Protein AF-0000000070243182 (afdb_homodimer)

Nearest PDB structures (foldseek):
  8ckp-assembly1_I  TM=7.501E-01  e=1.241E-13  Haloferax mediterranei
  4dgq-assembly1_C  TM=7.850E-01  e=6.309E-13  Burkholderia cenocepacia J2315
  1a8s-assembly1_A  TM=7.514E-01  e=3.964E-13  Pseudomonas fluorescens
  1a88-assembly1_C  TM=7.615E-01  e=1.598E-12  Streptomyces lividans
  8ckp-assembly1_A  TM=7.400E-01  e=7.829E-11  Haloferax mediterranei

pLDDT: mean 87.07, std 18.21, range [24.55, 98.88]

Radius of gyration: 28.9 Å; Cα contacts (8 Å, |Δi|>4): 1248; chains: 2; bounding box: 46×87×77 Å

InterPro domains:
  IPR000073 Alpha/beta hydrolase fold-1 [PF12697] (62-303)
  IPR029058 Alpha/Beta hydrolase fold [G3DSA:3.40.50.1820] (40-307)
  IPR029058 Alpha/Beta hydrolase fold [SSF53474] (35-304)

Foldseek 3Di:
DDPPVVVVVVVVVVVVLVVVLVVVVPPVPPQPDLQNDDWDWDADPNWTKTKDWAADPPAAEEEEAWDLDAPDFLNLLNLACVLLRDRHTYIGIGQAPFGNTHHDPDADFLVVRLVVLLVCCQVPHAAYEYEYAELVLVSNLCSQLPPPRPHHYQAYEYFNYDQADDLVQQVCLVQLVDPSSNLVVLCVCLPLVNVLVCCCQANFLDSVLQDPVNSVSSSSRCSPPPNSSSSNCRNNGRHGDPDDQLQSLLPDPHAYEYEAECNEVVPHVVVVVVSCVSNVHHYDYDYRGGRSCCNHPVVVVNVVVPD/DDPPVVVVVVVVVVVVLVVVLVVVVPPVPPQPDLQNDDWDWDADPNWTKTKDWAADPPAAEEEEAEDLDAPDFLNLLNLACVLLRDRHTYIGIGQAPFRNTHHDPDADFLVVRLVVLLVCCQVPHAAYEYEYAELVLVSNLCSQLPPPRPHHYQAYEYFNYDQADDLVLQVCLVQLVDPSSNLVVLCVCLPLVNVLVCCCQANFLDSVLQDPVNSVSSSSRCSPPPNSSSSNCRNNGRHGDPDDQLQSLLPDPHAYEYEAECNEVVPHVVVVVVSCVSNVHHYDYDYRGGRSCCSHPVVVVSVVVPD

Structure (mmCIF, N/CA/C/O backbone):
data_AF-0000000070243182-model_v1
#
loop_
_entity.id
_entity.type
_entity.pdbx_description
1 polymer 'Alpha/beta hydrolase fold protein'
#
loop_
_atom_site.group_PDB
_atom_site.id
_atom_site.type_symbol
_atom_site.label_atom_id
_atom_site.label_alt_id
_atom_site.label_comp_id
_atom_site.label_asym_id
_atom_site.label_entity_id
_atom_site.label_seq_id
_atom_site.pdbx_PDB_ins_code
_atom_site.Cartn_x
_atom_site.Cartn_y
_atom_site.Cartn_z
_atom_site.occupancy
_atom_site.B_iso_or_equiv
_atom_site.auth_seq_id
_atom_site.auth_comp_id
_atom_site.auth_asym_id
_atom_site.auth_atom_id
_atom_site.pdbx_PDB_model_num
ATOM 1 N N . MET A 1 1 ? 7.039 -32.812 30.812 1 24.55 1 MET A N 1
ATOM 2 C CA . MET A 1 1 ? 7.93 -32.312 29.766 1 24.55 1 MET A CA 1
ATOM 3 C C . MET A 1 1 ? 7.562 -30.906 29.344 1 24.55 1 MET A C 1
ATOM 5 O O . MET A 1 1 ? 6.41 -30.625 29.016 1 24.55 1 MET A O 1
ATOM 9 N N . ALA A 1 2 ? 8.391 -29.844 29.75 1 29 2 ALA A N 1
ATOM 10 C CA . ALA A 1 2 ? 8.234 -28.531 30.375 1 29 2 ALA A CA 1
ATOM 11 C C . ALA A 1 2 ? 7.957 -27.453 29.328 1 29 2 ALA A C 1
ATOM 13 O O . ALA A 1 2 ? 8.484 -27.516 28.203 1 29 2 ALA A O 1
ATOM 14 N N . PRO A 1 3 ? 6.914 -26.609 29.531 1 31.2 3 PRO A N 1
ATOM 15 C CA . PRO A 1 3 ? 6.242 -25.531 28.797 1 31.2 3 PRO A CA 1
ATOM 16 C C . PRO A 1 3 ? 7.203 -24.438 28.328 1 31.2 3 PRO A C 1
ATOM 18 O O . PRO A 1 3 ? 6.777 -23.438 27.75 1 31.2 3 PRO A O 1
ATOM 21 N N . LYS A 1 4 ? 8.438 -24.656 28.797 1 35 4 LYS A N 1
ATOM 22 C CA . LYS A 1 4 ? 9.43 -23.594 28.719 1 35 4 LYS A CA 1
ATOM 23 C C . LYS A 1 4 ? 9.922 -23.422 27.281 1 35 4 LYS A C 1
ATOM 25 O O . LYS A 1 4 ? 10.719 -22.516 27 1 35 4 LYS A O 1
ATOM 30 N N . HIS A 1 5 ? 9.852 -24.406 26.547 1 29.52 5 HIS A N 1
ATOM 31 C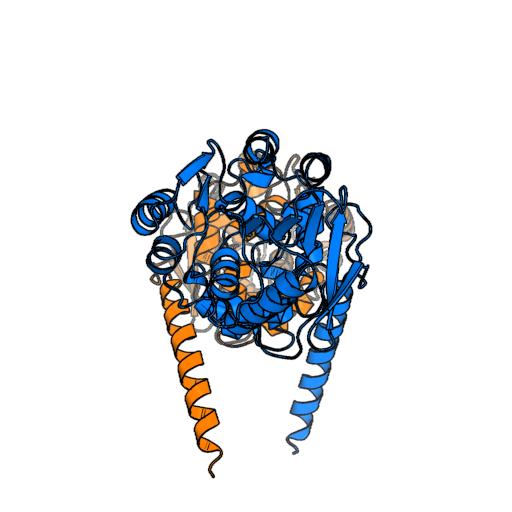 CA . HIS A 1 5 ? 10.508 -24.375 25.234 1 29.52 5 HIS A CA 1
ATOM 32 C C . HIS A 1 5 ? 9.719 -23.516 24.25 1 29.52 5 HIS A C 1
ATOM 34 O O . HIS A 1 5 ? 10.195 -23.234 23.141 1 29.52 5 HIS A O 1
ATOM 40 N N . LEU A 1 6 ? 8.383 -23.375 24.547 1 30.39 6 LEU A N 1
ATOM 41 C CA . LEU A 1 6 ? 7.559 -22.609 23.609 1 30.39 6 LEU A CA 1
ATOM 42 C C . LEU A 1 6 ? 7.863 -21.125 23.703 1 30.39 6 LEU A C 1
ATOM 44 O O . LEU A 1 6 ? 7.785 -20.406 22.703 1 30.39 6 LEU A O 1
ATOM 48 N N . VAL A 1 7 ? 8.414 -20.703 24.922 1 33.84 7 VAL A N 1
ATOM 49 C CA . VAL A 1 7 ? 8.688 -19.297 25.172 1 33.84 7 VAL A CA 1
ATOM 50 C C . VAL A 1 7 ? 9.961 -18.875 24.438 1 33.84 7 VAL A C 1
ATOM 52 O O . VAL A 1 7 ? 10.117 -17.719 24.062 1 33.84 7 VAL A O 1
ATOM 55 N N . ARG A 1 8 ? 10.93 -19.766 24.219 1 33.22 8 ARG A N 1
ATOM 56 C CA . ARG A 1 8 ? 12.234 -19.391 23.672 1 33.22 8 ARG A CA 1
ATOM 57 C C . ARG A 1 8 ? 12.141 -19.125 22.172 1 33.22 8 ARG A C 1
ATOM 59 O O . ARG A 1 8 ? 12.805 -18.234 21.656 1 33.22 8 ARG A O 1
ATOM 66 N N . ASN A 1 9 ? 11.305 -19.859 21.484 1 30.8 9 ASN A N 1
ATOM 67 C CA . ASN A 1 9 ? 11.219 -19.734 20.031 1 30.8 9 ASN A CA 1
ATOM 68 C C . ASN A 1 9 ? 10.414 -18.484 19.625 1 30.8 9 ASN A C 1
ATOM 70 O O . ASN A 1 9 ? 10.555 -18 18.516 1 30.8 9 ASN A O 1
ATOM 74 N N . ALA A 1 10 ? 9.555 -18.078 20.562 1 34.28 10 ALA A N 1
ATOM 75 C CA . ALA A 1 10 ? 8.812 -16.828 20.375 1 34.28 10 ALA A CA 1
ATOM 76 C C . ALA A 1 10 ? 9.734 -15.617 20.5 1 34.28 10 ALA A C 1
ATOM 78 O O . ALA A 1 10 ? 9.57 -14.625 19.781 1 34.28 10 ALA A O 1
ATOM 79 N N . ALA A 1 11 ? 10.773 -15.711 21.266 1 34.97 11 ALA A N 1
ATOM 80 C CA . ALA A 1 11 ? 11.711 -14.617 21.516 1 34.97 11 ALA A CA 1
ATOM 81 C C . ALA A 1 11 ? 12.633 -14.391 20.328 1 34.97 11 ALA A C 1
ATOM 83 O O . ALA A 1 11 ? 12.992 -13.258 20.016 1 34.97 11 ALA A O 1
ATOM 84 N N . VAL A 1 12 ? 13.031 -15.406 19.625 1 34.62 12 VAL A N 1
ATOM 85 C CA . VAL A 1 12 ? 13.953 -15.273 18.5 1 34.62 12 VAL A CA 1
ATOM 86 C C . VAL A 1 12 ? 13.227 -14.68 17.297 1 34.62 12 VAL A C 1
ATOM 88 O O . VAL A 1 12 ? 13.789 -13.867 16.562 1 34.62 12 VAL A O 1
ATOM 91 N N . GLY A 1 13 ? 11.945 -14.906 17.078 1 33.38 13 GLY A N 1
ATOM 92 C CA . GLY A 1 13 ? 11.133 -14.32 16.031 1 33.38 13 GLY A CA 1
ATOM 93 C C . GLY A 1 13 ? 10.883 -12.836 16.219 1 33.38 13 GLY A C 1
ATOM 94 O O . GLY A 1 13 ? 10.914 -12.07 15.25 1 33.38 13 GLY A O 1
ATOM 95 N N . LEU A 1 14 ? 10.75 -12.492 17.453 1 35.94 14 LEU A N 1
ATOM 96 C CA . LEU A 1 14 ? 10.617 -11.086 17.844 1 35.94 14 LEU A CA 1
ATOM 97 C C . LEU A 1 14 ? 11.914 -10.328 17.578 1 35.94 14 LEU A C 1
ATOM 99 O O . LEU A 1 14 ? 11.875 -9.164 17.156 1 35.94 14 LEU A O 1
ATOM 103 N N . GLY A 1 15 ? 12.969 -10.953 17.672 1 34.97 15 GLY A N 1
ATOM 104 C CA . GLY A 1 15 ? 14.273 -10.328 17.484 1 34.97 15 GLY A CA 1
ATOM 105 C C . GLY A 1 15 ? 14.562 -9.984 16.047 1 34.97 15 GLY A C 1
ATOM 106 O O . GLY A 1 15 ? 15.109 -8.914 15.758 1 34.97 15 GLY A O 1
ATOM 107 N N . ALA A 1 16 ? 14.32 -10.867 15.133 1 36.41 16 ALA A N 1
ATOM 108 C CA . ALA A 1 16 ? 14.625 -10.648 13.719 1 36.41 16 ALA A CA 1
ATOM 109 C C . ALA A 1 16 ? 13.695 -9.594 13.117 1 36.41 16 ALA A C 1
ATOM 111 O O . ALA A 1 16 ? 14.117 -8.789 12.289 1 36.41 16 ALA A O 1
ATOM 112 N N . VAL A 1 17 ? 12.453 -9.57 13.477 1 39.12 17 VAL A N 1
ATOM 113 C CA . VAL A 1 17 ? 11.555 -8.484 13.094 1 39.12 17 VAL A CA 1
ATOM 114 C C . VAL A 1 17 ? 12.109 -7.156 13.609 1 39.12 17 VAL A C 1
ATOM 116 O O . VAL A 1 17 ? 12.062 -6.145 12.906 1 39.12 17 VAL A O 1
ATOM 119 N N . VAL A 1 18 ? 12.75 -7.238 14.695 1 40.03 18 VAL A N 1
ATOM 120 C CA . VAL A 1 18 ? 13.383 -6.059 15.273 1 40.03 18 VAL A CA 1
ATOM 121 C C . VAL A 1 18 ? 14.562 -5.621 14.406 1 40.03 18 VAL A C 1
ATOM 123 O O . VAL A 1 18 ? 14.742 -4.43 14.141 1 40.03 18 VAL A O 1
ATOM 126 N N . VAL A 1 19 ? 15.234 -6.609 13.844 1 37.69 19 VAL A N 1
ATOM 127 C CA . VAL A 1 19 ? 16.406 -6.25 13.055 1 37.69 19 VAL A CA 1
ATOM 128 C C . VAL A 1 19 ? 15.977 -5.727 11.688 1 37.69 19 VAL A C 1
ATOM 130 O O . VAL A 1 19 ? 16.531 -4.742 11.188 1 37.69 19 VAL A O 1
ATOM 133 N N . GLY A 1 20 ? 15.094 -6.344 11.008 1 39.06 20 GLY A N 1
ATOM 134 C CA . GLY A 1 20 ? 14.57 -5.84 9.75 1 39.06 20 GLY A CA 1
ATOM 135 C C . GLY A 1 20 ? 13.93 -4.473 9.867 1 39.06 20 GLY A C 1
ATOM 136 O O . GLY A 1 20 ? 14.055 -3.639 8.969 1 39.06 20 GLY A O 1
ATOM 137 N N . ASN A 1 21 ? 13.164 -4.355 10.852 1 42.53 21 ASN A N 1
ATOM 138 C CA . ASN A 1 21 ? 12.711 -3.002 11.156 1 42.53 21 ASN A CA 1
ATOM 139 C C . ASN A 1 21 ? 13.875 -2.02 11.227 1 42.53 21 ASN A C 1
ATOM 141 O O . ASN A 1 21 ? 13.734 -0.86 10.828 1 42.53 21 ASN A O 1
ATOM 145 N N . ARG A 1 22 ? 15.031 -2.584 11.656 1 41.66 22 ARG A N 1
ATOM 146 C CA . ARG A 1 22 ? 16.219 -1.73 11.734 1 41.66 22 ARG A CA 1
ATOM 147 C C . ARG A 1 22 ? 16.703 -1.36 10.336 1 41.66 22 ARG A C 1
ATOM 149 O O . ARG A 1 22 ? 17.219 -0.256 10.125 1 41.66 22 ARG A O 1
ATOM 156 N N . LEU A 1 23 ? 16.672 -2.354 9.492 1 38.28 23 LEU A N 1
ATOM 157 C CA . LEU A 1 23 ? 17.172 -2.059 8.156 1 38.28 23 LEU A CA 1
ATOM 158 C C . LEU A 1 23 ? 16.25 -1.082 7.438 1 38.28 23 LEU A C 1
ATOM 160 O O . LEU A 1 23 ? 16.703 -0.286 6.609 1 38.28 23 LEU A O 1
ATOM 164 N N . LEU A 1 24 ? 15.047 -1.378 7.504 1 40.25 24 LEU A N 1
ATOM 165 C CA . LEU A 1 24 ? 14.172 -0.351 6.965 1 40.25 24 LEU A CA 1
ATOM 166 C C . LEU A 1 24 ? 14.234 0.92 7.805 1 40.25 24 LEU A C 1
ATOM 168 O O . LEU A 1 24 ? 13.648 1.942 7.438 1 40.25 24 LEU A O 1
ATOM 172 N N . ARG A 1 25 ? 14.781 0.677 9.023 1 40 25 ARG A N 1
ATOM 173 C CA . ARG A 1 25 ? 15.055 1.917 9.742 1 40 25 ARG A CA 1
ATOM 174 C C . ARG A 1 25 ? 16.062 2.773 8.984 1 40 25 ARG A C 1
ATOM 176 O O . ARG A 1 25 ? 17.203 2.357 8.781 1 40 25 ARG A O 1
ATOM 183 N N . CYS A 1 26 ? 15.734 3.311 7.906 1 37.16 26 CYS A N 1
ATOM 184 C CA . CYS A 1 26 ? 16.656 4.387 7.562 1 37.16 26 CYS A CA 1
ATOM 185 C C . CYS A 1 26 ? 17.469 4.816 8.781 1 37.16 26 CYS A C 1
ATOM 187 O O . CYS A 1 26 ? 16.938 4.871 9.891 1 37.16 26 CYS A O 1
ATOM 189 N N . SER A 1 27 ? 18.672 4.406 8.812 1 38.16 27 SER A N 1
ATOM 190 C CA . SER A 1 27 ? 19.438 5.105 9.844 1 38.16 27 SER A CA 1
ATOM 191 C C . SER A 1 27 ? 18.703 6.348 10.328 1 38.16 27 SER A C 1
ATOM 193 O O . SER A 1 27 ? 18.031 7.023 9.547 1 38.16 27 SER A O 1
ATOM 195 N N . PRO A 1 28 ? 18.297 6.348 11.484 1 42.03 28 PRO A N 1
ATOM 196 C CA . PRO A 1 28 ? 17.797 7.656 11.906 1 42.03 28 PRO A CA 1
ATOM 197 C C . PRO A 1 28 ? 18.344 8.805 11.07 1 42.03 28 PRO A C 1
ATOM 199 O O . PRO A 1 28 ? 18.812 9.805 11.625 1 42.03 28 PRO A O 1
ATOM 202 N N . GLU A 1 29 ? 18.734 8.438 9.898 1 50.53 29 GLU A N 1
ATOM 203 C CA . GLU A 1 29 ? 19.188 9.648 9.227 1 50.53 29 GLU A CA 1
ATOM 204 C C . GLU A 1 29 ? 18.25 10.82 9.484 1 50.53 29 GLU A C 1
ATOM 206 O O . GLU A 1 29 ? 17.031 10.648 9.484 1 50.53 29 GLU A O 1
ATOM 211 N N . THR A 1 30 ? 18.625 11.781 10.195 1 74.75 30 THR A N 1
ATOM 212 C CA . THR A 1 30 ? 18.047 13.055 10.617 1 74.75 30 THR A CA 1
ATOM 213 C C . THR A 1 30 ? 17.234 13.68 9.492 1 74.75 30 THR A C 1
ATOM 215 O O . THR A 1 30 ? 17.734 13.867 8.383 1 74.75 30 THR A O 1
ATOM 218 N N . LEU A 1 31 ? 15.945 13.445 9.523 1 90.19 31 LEU A N 1
ATOM 219 C CA . LEU A 1 31 ? 15.039 14.148 8.617 1 90.19 31 LEU A CA 1
ATOM 220 C C . LEU A 1 31 ? 15.523 15.578 8.375 1 90.19 31 LEU A C 1
ATOM 222 O O . LEU A 1 31 ? 15.828 16.312 9.32 1 90.19 31 LEU A O 1
ATOM 226 N N . ALA A 1 32 ? 15.836 15.844 7.113 1 92.62 32 ALA A N 1
ATOM 227 C CA . ALA A 1 32 ? 16.25 17.203 6.766 1 92.62 32 ALA A CA 1
ATOM 228 C C . ALA A 1 32 ? 15.219 18.234 7.211 1 92.62 32 ALA A C 1
ATOM 230 O O . ALA A 1 32 ? 14.047 17.891 7.395 1 92.62 32 ALA A O 1
ATOM 231 N N . PRO A 1 33 ? 15.711 19.469 7.418 1 95.19 33 PRO A N 1
ATOM 232 C CA . PRO A 1 33 ? 14.711 20.484 7.73 1 95.19 33 PRO A CA 1
ATOM 233 C C . PRO A 1 33 ? 13.633 20.609 6.656 1 95.19 33 PRO A C 1
ATOM 235 O O . PRO A 1 33 ? 13.945 20.641 5.465 1 95.19 33 PRO A O 1
ATOM 238 N N . PRO A 1 34 ? 12.391 20.672 7.082 1 95.12 34 PRO A N 1
ATOM 239 C CA . PRO A 1 34 ? 11.273 20.578 6.137 1 95.12 34 PRO A CA 1
ATOM 240 C C . PRO A 1 34 ? 11.195 21.766 5.18 1 95.12 34 PRO A C 1
ATOM 242 O O . PRO A 1 34 ? 10.656 21.641 4.074 1 95.12 34 PRO A O 1
ATOM 245 N N . LEU A 1 35 ? 11.703 22.922 5.559 1 96.44 35 LEU A N 1
ATOM 246 C CA . LEU A 1 35 ? 11.523 24.141 4.766 1 96.44 35 LEU A CA 1
ATOM 247 C C . LEU A 1 35 ? 12.867 24.672 4.27 1 96.44 35 LEU A C 1
ATOM 249 O O . LEU A 1 35 ? 12.984 25.844 3.926 1 96.44 35 LEU A O 1
ATOM 253 N N . ALA A 1 36 ? 13.867 23.844 4.242 1 92.5 36 ALA A N 1
ATOM 254 C CA . ALA A 1 36 ? 15.219 24.172 3.793 1 92.5 36 ALA A CA 1
ATOM 255 C C . ALA A 1 36 ? 15.766 25.391 4.535 1 92.5 36 ALA A C 1
ATOM 257 O O . ALA A 1 36 ? 16.375 26.266 3.93 1 92.5 36 ALA A O 1
ATOM 258 N N . ARG A 1 37 ? 15.383 25.531 5.773 1 92.44 37 ARG A N 1
ATOM 259 C CA . ARG A 1 37 ? 15.844 26.562 6.699 1 92.44 37 ARG A CA 1
ATOM 260 C C . ARG A 1 37 ? 16.219 25.953 8.047 1 92.44 37 ARG A C 1
ATOM 262 O O . ARG A 1 37 ? 15.711 24.891 8.422 1 92.44 37 ARG A O 1
ATOM 269 N N . THR A 1 38 ? 17.078 26.625 8.688 1 91.75 38 THR A N 1
ATOM 270 C CA . THR A 1 38 ? 17.438 26.156 10.023 1 91.75 38 THR A CA 1
ATOM 271 C C . THR A 1 38 ? 16.219 26.172 10.945 1 91.75 38 THR A C 1
ATOM 273 O O . THR A 1 38 ? 15.43 27.125 10.922 1 91.75 38 THR A O 1
ATOM 276 N N . GLN A 1 39 ? 16.109 25.125 11.656 1 94.25 39 GLN A N 1
ATOM 277 C CA . GLN A 1 39 ? 15.008 25.047 12.609 1 94.25 39 GLN A CA 1
ATOM 278 C C . GLN A 1 39 ? 15.484 25.344 14.031 1 94.25 39 GLN A C 1
ATOM 280 O O . GLN A 1 39 ? 16.625 25.016 14.391 1 94.25 39 GLN A O 1
ATOM 285 N N . GLN A 1 40 ? 14.656 25.984 14.758 1 96.69 40 GLN A N 1
ATOM 286 C CA . GLN A 1 40 ? 14.812 26.203 16.188 1 96.69 40 GLN A CA 1
ATOM 287 C C . GLN A 1 40 ? 13.977 25.203 17 1 96.69 40 GLN A C 1
ATOM 289 O O . GLN A 1 40 ? 13.219 24.422 16.422 1 96.69 40 GLN A O 1
ATOM 294 N N . THR A 1 41 ? 14.211 25.281 18.312 1 97.19 41 THR A N 1
ATOM 295 C CA . THR A 1 41 ? 13.492 24.344 19.188 1 97.19 41 THR A CA 1
ATOM 296 C C . THR A 1 41 ? 12.656 25.109 20.219 1 97.19 41 THR A C 1
ATOM 298 O O . THR A 1 41 ? 13.117 26.094 20.781 1 97.19 41 THR A O 1
ATOM 301 N N . TYR A 1 42 ? 11.461 24.734 20.375 1 97.44 42 TYR A N 1
ATOM 302 C CA . TYR A 1 42 ? 10.547 25.188 21.422 1 97.44 42 TYR A CA 1
ATOM 303 C C . TYR A 1 42 ? 10.258 24.062 22.406 1 97.44 42 TYR A C 1
ATOM 305 O O . TYR A 1 42 ? 9.781 23 22.016 1 97.44 42 TYR A O 1
ATOM 313 N N . GLU A 1 43 ? 10.562 24.281 23.672 1 96.56 43 GLU A N 1
ATOM 314 C CA . GLU A 1 43 ? 10.328 23.234 24.672 1 96.56 43 GLU A CA 1
ATOM 315 C C . GLU A 1 43 ? 8.898 23.266 25.188 1 96.56 43 GLU A C 1
ATOM 317 O O . GLU A 1 43 ? 8.438 24.297 25.688 1 96.56 43 GLU A O 1
ATOM 322 N N . TRP A 1 44 ? 8.227 22.234 25 1 94.5 44 TRP A N 1
ATOM 323 C CA . TRP A 1 44 ? 6.863 22.078 25.484 1 94.5 44 TRP A CA 1
ATOM 324 C C . TRP A 1 44 ? 6.719 20.781 26.266 1 94.5 44 TRP A C 1
ATOM 326 O O . TRP A 1 44 ? 6.969 19.688 25.75 1 94.5 44 TRP A O 1
ATOM 336 N N . GLN A 1 45 ? 6.43 20.844 27.578 1 91 45 GLN A N 1
ATOM 337 C CA . GLN A 1 45 ? 6.293 19.703 28.469 1 91 45 GLN A CA 1
ATOM 338 C C . GLN A 1 45 ? 7.535 18.812 28.422 1 91 45 GLN A C 1
ATOM 340 O O . GLN A 1 45 ? 7.43 17.609 28.234 1 91 45 GLN A O 1
ATOM 345 N N . HIS A 1 46 ? 8.625 19.359 28.328 1 91.44 46 HIS A N 1
ATOM 346 C CA . HIS A 1 46 ? 9.938 18.734 28.406 1 91.44 46 HIS A CA 1
ATOM 347 C C . HIS A 1 46 ? 10.25 17.969 27.125 1 91.44 46 HIS A C 1
ATOM 349 O O . HIS A 1 46 ? 11.023 17.016 27.141 1 91.44 46 HIS A O 1
ATOM 355 N N . ARG A 1 47 ? 9.602 18.391 26.078 1 92.94 47 ARG A N 1
ATOM 356 C CA . ARG A 1 47 ? 9.891 17.828 24.766 1 92.94 47 ARG A CA 1
ATOM 357 C C . ARG A 1 47 ? 10.234 18.922 23.75 1 92.94 47 ARG A C 1
ATOM 359 O O . ARG A 1 47 ? 9.672 20.016 23.812 1 92.94 47 ARG A O 1
ATOM 366 N N . ASP A 1 48 ? 11.055 18.547 22.859 1 95.81 48 ASP A N 1
ATOM 367 C CA . ASP A 1 48 ? 11.5 19.516 21.859 1 95.81 48 ASP A CA 1
ATOM 368 C C . ASP A 1 48 ? 10.57 19.547 20.656 1 95.81 48 ASP A C 1
ATOM 370 O O . ASP A 1 48 ? 10.328 18.516 20.031 1 95.81 48 ASP A O 1
ATOM 374 N N . VAL A 1 49 ? 10.031 20.672 20.375 1 97.06 49 VAL A N 1
ATOM 375 C CA . VAL A 1 49 ? 9.25 20.922 19.156 1 97.06 49 VAL A CA 1
ATOM 376 C C . VAL A 1 49 ? 10.078 21.75 18.172 1 97.06 49 VAL A C 1
ATOM 378 O O . VAL A 1 49 ? 10.5 22.875 18.484 1 97.06 49 VAL A O 1
ATOM 381 N N . ALA A 1 50 ? 10.344 21.172 17.047 1 97.62 50 ALA A N 1
ATOM 382 C CA . ALA A 1 50 ? 11.102 21.875 16.016 1 97.62 50 ALA A CA 1
ATOM 383 C C . ALA A 1 50 ? 10.211 22.859 15.258 1 97.62 50 ALA A C 1
ATOM 385 O O . ALA A 1 50 ? 9.055 22.562 14.953 1 97.62 50 ALA A O 1
ATOM 386 N N . TYR A 1 51 ? 10.758 24.078 15.016 1 98.25 51 TYR A N 1
ATOM 387 C CA . TYR A 1 51 ? 10 25.047 14.219 1 98.25 51 TYR A CA 1
ATOM 388 C C . TYR A 1 51 ? 10.93 25.906 13.383 1 98.25 51 TYR A C 1
ATOM 390 O O . TYR A 1 51 ? 12.102 26.094 13.727 1 98.25 51 TYR A O 1
ATOM 398 N N . THR A 1 52 ? 10.422 26.328 12.281 1 98.38 52 THR A N 1
ATOM 399 C CA . THR A 1 52 ? 11.109 27.297 11.43 1 98.38 52 THR A CA 1
ATOM 400 C C . THR A 1 52 ? 10.617 28.703 11.711 1 98.38 52 THR A C 1
ATOM 402 O O . THR A 1 52 ? 9.414 28.938 11.867 1 98.38 52 THR A O 1
ATOM 405 N N . GLU A 1 53 ? 11.539 29.609 11.859 1 98.25 53 GLU A N 1
ATOM 406 C CA . GLU A 1 53 ? 11.266 31.047 11.961 1 98.25 53 GLU A CA 1
ATOM 407 C C . GLU A 1 53 ? 11.891 31.797 10.789 1 98.25 53 GLU A C 1
ATOM 409 O O . GLU A 1 53 ? 13.047 31.562 10.438 1 98.25 53 GLU A O 1
ATOM 414 N N . ALA A 1 54 ? 11.055 32.656 10.18 1 98.12 54 ALA A N 1
ATOM 415 C CA . ALA A 1 54 ? 11.547 33.406 9.023 1 98.12 54 ALA A CA 1
ATOM 416 C C . ALA A 1 54 ? 10.883 34.781 8.922 1 98.12 54 ALA A C 1
ATOM 418 O O . ALA A 1 54 ? 9.773 34.969 9.414 1 98.12 54 ALA A O 1
ATOM 419 N N . GLY A 1 55 ? 11.555 35.719 8.266 1 97.81 55 GLY A N 1
ATOM 420 C CA . GLY A 1 55 ? 11.008 37.062 8.055 1 97.81 55 GLY A CA 1
ATOM 421 C C . GLY A 1 55 ? 11.422 38.031 9.133 1 97.81 55 GLY A C 1
ATOM 422 O O . GLY A 1 55 ? 12.117 37.688 10.078 1 97.81 55 GLY A O 1
ATOM 423 N N . ASP A 1 56 ? 10.984 39.25 9.008 1 97.75 56 ASP A N 1
ATOM 424 C CA . ASP A 1 56 ? 11.281 40.344 9.922 1 97.75 56 ASP A CA 1
ATOM 425 C C . ASP A 1 56 ? 10.508 40.219 11.227 1 97.75 56 ASP A C 1
ATOM 427 O O . ASP A 1 56 ? 9.273 40.156 11.219 1 97.75 56 ASP A O 1
ATOM 431 N N . PRO A 1 57 ? 11.172 40.188 12.359 1 97.25 57 PRO A N 1
ATOM 432 C CA . PRO A 1 57 ? 10.5 40.031 13.656 1 97.25 57 PRO A CA 1
ATOM 433 C C . PRO A 1 57 ? 9.531 41.188 13.945 1 97.25 57 PRO A C 1
ATOM 435 O O . PRO A 1 57 ? 8.656 41.062 14.812 1 97.25 57 PRO A O 1
ATOM 438 N N . ASP A 1 58 ? 9.719 42.25 13.234 1 97.56 58 ASP A N 1
ATOM 439 C CA . ASP A 1 58 ? 8.844 43.406 13.453 1 97.56 58 ASP A CA 1
ATOM 440 C C . ASP A 1 58 ? 7.617 43.344 12.539 1 97.56 58 ASP A C 1
ATOM 442 O O . ASP A 1 58 ? 6.688 44.125 12.695 1 97.56 58 ASP A O 1
ATOM 446 N N . ALA A 1 59 ? 7.648 42.469 11.602 1 97.88 59 ALA A N 1
ATOM 447 C CA . ALA A 1 59 ? 6.496 42.281 10.727 1 97.88 59 ALA A CA 1
ATOM 448 C C . ALA A 1 59 ? 5.375 41.531 11.438 1 97.88 59 ALA A C 1
ATOM 450 O O . ALA A 1 59 ? 5.586 40.969 12.523 1 97.88 59 ALA A O 1
ATOM 451 N N . PRO A 1 60 ? 4.156 41.625 10.922 1 97.62 60 PRO A N 1
ATOM 452 C CA . PRO A 1 60 ? 3.053 40.906 11.562 1 97.62 60 PRO A CA 1
ATOM 453 C C . PRO A 1 60 ? 3.312 39.406 11.68 1 97.62 60 PRO A C 1
ATOM 455 O O . PRO A 1 60 ? 3.844 38.781 10.742 1 97.62 60 PRO A O 1
ATOM 458 N N . ASP A 1 61 ? 2.939 38.75 12.781 1 98.38 61 ASP A N 1
ATOM 459 C CA . ASP A 1 61 ? 3.17 37.344 13.039 1 98.38 61 ASP A CA 1
ATOM 460 C C . ASP A 1 61 ? 2.23 36.469 12.211 1 98.38 61 ASP A C 1
ATOM 462 O O . ASP A 1 61 ? 1.037 36.781 12.094 1 98.38 61 ASP A O 1
ATOM 466 N N . LEU A 1 62 ? 2.775 35.5 11.562 1 98.69 62 LEU A N 1
ATOM 467 C CA . LEU A 1 62 ? 2.053 34.469 10.789 1 98.69 62 LEU A CA 1
ATOM 468 C C . LEU A 1 62 ? 2.467 33.062 11.219 1 98.69 62 LEU A C 1
ATOM 470 O O . LEU A 1 62 ? 3.65 32.719 11.172 1 98.69 62 LEU A O 1
ATOM 474 N N . VAL A 1 63 ? 1.528 32.281 11.656 1 98.81 63 VAL A N 1
ATOM 475 C CA . VAL A 1 63 ? 1.819 30.922 12.094 1 98.81 63 VAL A CA 1
ATOM 476 C C . VAL A 1 63 ? 1.229 29.922 11.102 1 98.81 63 VAL A C 1
ATOM 478 O O . VAL A 1 63 ? 0.044 29.984 10.773 1 98.81 63 VAL A O 1
ATOM 481 N N . LEU A 1 64 ? 2.074 29.016 10.617 1 98.88 64 LEU A N 1
ATOM 482 C CA . LEU A 1 64 ? 1.668 27.984 9.672 1 98.88 64 LEU A CA 1
ATOM 483 C C . LEU A 1 64 ? 1.587 26.625 10.352 1 98.88 64 LEU A C 1
ATOM 485 O O . LEU A 1 64 ? 2.607 26.078 10.773 1 98.88 64 LEU A O 1
ATOM 489 N N . LEU A 1 65 ? 0.369 26.047 10.391 1 98.88 65 LEU A N 1
ATOM 490 C CA . LEU A 1 65 ? 0.142 24.797 11.094 1 98.88 65 LEU A CA 1
ATOM 491 C C . LEU A 1 65 ? -0.315 23.703 10.125 1 98.88 65 LEU A C 1
ATOM 493 O O . LEU A 1 65 ? -1.378 23.812 9.508 1 98.88 65 LEU A O 1
ATOM 497 N N . HIS A 1 66 ? 0.481 22.672 10.055 1 98.19 66 HIS A N 1
ATOM 498 C CA . HIS A 1 66 ? 0.192 21.578 9.125 1 98.19 66 HIS A CA 1
ATOM 499 C C . HIS A 1 66 ? -0.876 20.656 9.68 1 98.19 66 HIS A C 1
ATOM 501 O O . HIS A 1 66 ? -1.213 20.719 10.867 1 98.19 66 HIS A O 1
ATOM 507 N N . ALA A 1 67 ? -1.424 19.812 8.789 1 96 67 ALA A N 1
ATOM 508 C CA . ALA A 1 67 ? -2.4 18.812 9.203 1 96 67 ALA A CA 1
ATOM 509 C C . ALA A 1 67 ? -1.754 17.75 10.094 1 96 67 ALA A C 1
ATOM 511 O O . ALA A 1 67 ? -0.589 17.406 9.898 1 96 67 ALA A O 1
ATOM 512 N N . PRO A 1 68 ? -2.496 17.234 11.031 1 94.88 68 PRO A N 1
ATOM 513 C CA . PRO A 1 68 ? -1.954 16.219 11.938 1 94.88 68 PRO A CA 1
ATOM 514 C C . PRO A 1 68 ? -2.127 14.789 11.406 1 94.88 68 PRO A C 1
ATOM 516 O O . PRO A 1 68 ? -2.723 13.945 12.078 1 94.88 68 PRO A O 1
ATOM 519 N N . GLU A 1 69 ? -1.568 14.586 10.305 1 92.5 69 GLU A N 1
ATOM 520 C CA . GLU A 1 69 ? -1.64 13.289 9.648 1 92.5 69 GLU A CA 1
ATOM 521 C C . GLU A 1 69 ? -0.336 12.961 8.922 1 92.5 69 GLU A C 1
ATOM 523 O O . GLU A 1 69 ? 0.157 13.766 8.133 1 92.5 69 GLU A O 1
ATOM 528 N N . LEU A 1 70 ? 0.146 11.781 9.289 1 91.62 70 LEU A N 1
ATOM 529 C CA . LEU A 1 70 ? 1.272 11.344 8.469 1 91.62 70 LEU A CA 1
ATOM 530 C C . LEU A 1 70 ? 0.853 11.172 7.012 1 91.62 70 LEU A C 1
ATOM 532 O O . LEU A 1 70 ? -0.27 10.75 6.73 1 91.62 70 LEU A O 1
ATOM 536 N N . PRO A 1 71 ? 1.62 11.547 6.074 1 92.44 71 PRO A N 1
ATOM 537 C CA . PRO A 1 71 ? 3.025 11.938 6.207 1 92.44 71 PRO A CA 1
ATOM 538 C C . PRO A 1 71 ? 3.213 13.445 6.348 1 92.44 71 PRO A C 1
ATOM 540 O O . PRO A 1 71 ? 4.324 13.953 6.188 1 92.44 71 PRO A O 1
ATOM 543 N N . ARG A 1 72 ? 2.273 14.148 6.691 1 93.94 72 ARG A N 1
ATOM 544 C CA . ARG A 1 72 ? 2.322 15.602 6.664 1 93.94 72 ARG A CA 1
ATOM 545 C C . ARG A 1 72 ? 3.229 16.141 7.77 1 93.94 72 ARG A C 1
ATOM 547 O O . ARG A 1 72 ? 3.422 15.484 8.797 1 93.94 72 ARG A O 1
ATOM 554 N N . SER A 1 73 ? 3.834 17.266 7.566 1 96.44 73 SER A N 1
ATOM 555 C CA . SER A 1 73 ? 4.688 18.094 8.414 1 96.44 73 SER A CA 1
ATOM 556 C C . SER A 1 73 ? 4.719 19.547 7.922 1 96.44 73 SER A C 1
ATOM 558 O O . SER A 1 73 ? 3.998 19.906 6.992 1 96.44 73 SER A O 1
ATOM 560 N N . SER A 1 74 ? 5.512 20.328 8.594 1 98.19 74 SER A N 1
ATOM 561 C CA . SER A 1 74 ? 5.602 21.703 8.141 1 98.19 74 SER A CA 1
ATOM 562 C C . SER A 1 74 ? 6.117 21.781 6.707 1 98.19 74 SER A C 1
ATOM 564 O O . SER A 1 74 ? 6.023 22.828 6.062 1 98.19 74 SER A O 1
ATOM 566 N N . HIS A 1 75 ? 6.562 20.641 6.172 1 97.5 75 HIS A N 1
ATOM 567 C CA . HIS A 1 75 ? 7.039 20.562 4.797 1 97.5 75 HIS A CA 1
ATOM 568 C C . HIS A 1 75 ? 5.945 20.953 3.809 1 97.5 75 HIS A C 1
ATOM 570 O O . HIS A 1 75 ? 6.238 21.344 2.676 1 97.5 75 HIS A O 1
ATOM 576 N N . GLU A 1 76 ? 4.699 20.906 4.219 1 96.38 76 GLU A N 1
ATOM 577 C CA . GLU A 1 76 ? 3.613 21.219 3.293 1 96.38 76 GLU A CA 1
ATOM 578 C C . GLU A 1 76 ? 3.617 22.688 2.906 1 96.38 76 GLU A C 1
ATOM 580 O O . GLU A 1 76 ? 2.979 23.078 1.928 1 96.38 76 GLU A O 1
ATOM 585 N N . PHE A 1 77 ? 4.406 23.5 3.639 1 98.25 77 PHE A N 1
ATOM 586 C CA . PHE A 1 77 ? 4.441 24.922 3.367 1 98.25 77 PHE A CA 1
ATOM 587 C C . PHE A 1 77 ? 5.719 25.312 2.627 1 98.25 77 PHE A C 1
ATOM 589 O O . PHE A 1 77 ? 6.055 26.484 2.523 1 98.25 77 PHE A O 1
ATOM 596 N N . ARG A 1 78 ? 6.41 24.359 2.055 1 96.88 78 ARG A N 1
ATOM 597 C CA . ARG A 1 78 ? 7.738 24.578 1.484 1 96.88 78 ARG A CA 1
ATOM 598 C C . ARG A 1 78 ? 7.672 25.531 0.296 1 96.88 78 ARG A C 1
ATOM 600 O O . ARG A 1 78 ? 8.633 26.25 0.015 1 96.88 78 ARG A O 1
ATOM 607 N N . TYR A 1 79 ? 6.551 25.641 -0.331 1 97.25 79 TYR A N 1
ATOM 608 C CA . TYR A 1 79 ? 6.477 26.438 -1.549 1 97.25 79 TYR A CA 1
ATOM 609 C C . TYR A 1 79 ? 6.02 27.859 -1.242 1 97.25 79 TYR A C 1
ATOM 611 O O . TYR A 1 79 ? 6.059 28.734 -2.113 1 97.25 79 TYR A O 1
ATOM 619 N N . VAL A 1 80 ? 5.621 28.125 0.004 1 98.12 80 VAL A N 1
ATOM 620 C CA . VAL A 1 80 ? 5.02 29.422 0.259 1 98.12 80 VAL A CA 1
ATOM 621 C C . VAL A 1 80 ? 5.832 30.172 1.317 1 98.12 80 VAL A C 1
ATOM 623 O O . VAL A 1 80 ? 5.715 31.391 1.455 1 98.12 80 VAL A O 1
ATOM 626 N N . ILE A 1 81 ? 6.664 29.516 2.014 1 98.25 81 ILE A N 1
ATOM 627 C CA . ILE A 1 81 ? 7.324 30.109 3.174 1 98.25 81 ILE A CA 1
ATOM 628 C C . ILE A 1 81 ? 8.203 31.281 2.73 1 98.25 81 ILE A C 1
ATOM 630 O O . ILE A 1 81 ? 8.273 32.312 3.41 1 98.25 81 ILE A O 1
ATOM 634 N N . ASP A 1 82 ? 8.906 31.188 1.646 1 97.62 82 ASP A N 1
ATOM 635 C CA . ASP A 1 82 ? 9.797 32.25 1.178 1 97.62 82 ASP A CA 1
ATOM 636 C C . ASP A 1 82 ? 9.023 33.531 0.871 1 97.62 82 ASP A C 1
ATOM 638 O O . ASP A 1 82 ? 9.391 34.594 1.344 1 97.62 82 ASP A O 1
ATOM 642 N N . ALA A 1 83 ? 8.008 33.406 0.145 1 98.25 83 ALA A N 1
ATOM 643 C CA . ALA A 1 83 ? 7.211 34.562 -0.234 1 98.25 83 ALA A CA 1
ATOM 644 C C . ALA A 1 83 ? 6.52 35.156 0.982 1 98.25 83 ALA A C 1
ATOM 646 O O . ALA A 1 83 ? 6.477 36.406 1.133 1 98.25 83 ALA A O 1
ATOM 647 N N . LEU A 1 84 ? 5.996 34.344 1.877 1 98.56 84 LEU A N 1
ATOM 648 C CA . LEU A 1 84 ? 5.289 34.812 3.055 1 98.56 84 LEU A CA 1
ATOM 649 C C . LEU A 1 84 ? 6.238 35.562 3.998 1 98.56 84 LEU A C 1
ATOM 651 O O . LEU A 1 84 ? 5.836 36.5 4.68 1 98.56 84 LEU A O 1
ATOM 655 N N . SER A 1 85 ? 7.496 35.125 4.012 1 97.88 85 SER A N 1
ATOM 656 C CA . SER A 1 85 ? 8.469 35.719 4.938 1 97.88 85 SER A CA 1
ATOM 657 C C . SER A 1 85 ? 8.93 37.094 4.477 1 97.88 85 SER A C 1
ATOM 659 O O . SER A 1 85 ? 9.602 37.812 5.219 1 97.88 85 SER A O 1
ATOM 661 N N . GLU A 1 86 ? 8.578 37.5 3.32 1 97.75 86 GLU A N 1
ATOM 662 C CA . GLU A 1 86 ? 8.898 38.844 2.824 1 97.75 86 GLU A CA 1
ATOM 663 C C . GLU A 1 86 ? 8.039 39.906 3.504 1 97.75 86 GLU A C 1
ATOM 665 O O . GLU A 1 86 ? 8.461 41.031 3.641 1 97.75 86 GLU A O 1
ATOM 670 N N . THR A 1 87 ? 6.883 39.531 3.963 1 97.69 87 THR A N 1
ATOM 671 C CA . THR A 1 87 ? 5.957 40.531 4.484 1 97.69 87 THR A CA 1
ATOM 672 C C . THR A 1 87 ? 5.523 40.188 5.902 1 97.69 87 THR A C 1
ATOM 674 O O . THR A 1 87 ? 4.879 41 6.578 1 97.69 87 THR A O 1
ATOM 677 N N . HIS A 1 88 ? 5.852 39 6.359 1 98.38 88 HIS A N 1
ATOM 678 C CA . HIS A 1 88 ? 5.41 38.531 7.676 1 98.38 88 HIS A CA 1
ATOM 679 C C . HIS A 1 88 ? 6.57 37.969 8.484 1 98.38 88 HIS A C 1
ATOM 681 O O . HIS A 1 88 ? 7.613 37.625 7.922 1 98.38 88 HIS A O 1
ATOM 687 N N . HIS A 1 89 ? 6.414 38 9.734 1 98.5 89 HIS A N 1
ATOM 688 C CA . HIS A 1 89 ? 7.195 37.188 10.656 1 98.5 89 HIS A CA 1
ATOM 689 C C . HIS A 1 89 ? 6.586 35.812 10.82 1 98.5 89 HIS A C 1
ATOM 691 O O . HIS A 1 89 ? 5.602 35.625 11.539 1 98.5 89 HIS A O 1
ATOM 697 N N . VAL A 1 90 ? 7.215 34.75 10.211 1 98.62 90 VAL A N 1
ATOM 698 C CA . VAL A 1 90 ? 6.559 33.469 10.023 1 98.62 90 VAL A CA 1
ATOM 699 C C . VAL A 1 90 ? 7.09 32.469 11.039 1 98.62 90 VAL A C 1
ATOM 701 O O . VAL A 1 90 ? 8.297 32.375 11.273 1 98.62 90 VAL A O 1
ATOM 704 N N . PHE A 1 91 ? 6.223 31.75 11.664 1 98.75 91 PHE A N 1
ATOM 705 C CA . PHE A 1 91 ? 6.52 30.578 12.484 1 98.75 91 PHE A CA 1
ATOM 706 C C . PHE A 1 91 ? 5.859 29.328 11.906 1 98.75 91 PHE A C 1
ATOM 708 O O . PHE A 1 91 ? 4.656 29.328 11.633 1 98.75 91 PHE A O 1
ATOM 715 N N . ALA A 1 92 ? 6.621 28.281 11.688 1 98.81 92 ALA A N 1
ATOM 716 C CA . ALA A 1 92 ? 6.094 27.016 11.18 1 98.81 92 ALA A CA 1
ATOM 717 C C . ALA A 1 92 ? 6.605 25.828 11.992 1 98.81 92 ALA A C 1
ATOM 719 O O . ALA A 1 92 ? 7.648 25.25 11.688 1 98.81 92 ALA A O 1
ATOM 720 N N . PRO A 1 93 ? 5.895 25.438 12.945 1 98.56 93 PRO A N 1
ATOM 721 C CA . PRO A 1 93 ? 6.312 24.281 13.75 1 98.56 93 PRO A CA 1
ATOM 722 C C . PRO A 1 93 ? 5.91 22.953 13.109 1 98.56 93 PRO A C 1
ATOM 724 O O . PRO A 1 93 ? 4.914 22.875 12.391 1 98.56 93 PRO A O 1
ATOM 727 N N . ASP A 1 94 ? 6.707 21.938 13.344 1 98.06 94 ASP A N 1
ATOM 728 C CA . ASP A 1 94 ? 6.219 20.562 13.281 1 98.06 94 ASP A CA 1
ATOM 729 C C . ASP A 1 94 ? 5.434 20.203 14.539 1 98.06 94 ASP A C 1
ATOM 731 O O . ASP A 1 94 ? 5.961 20.281 15.656 1 98.06 94 ASP A O 1
ATOM 735 N N . LEU A 1 95 ? 4.215 19.875 14.344 1 97.69 95 LEU A N 1
ATOM 736 C CA . LEU A 1 95 ? 3.428 19.484 15.516 1 97.69 95 LEU A CA 1
ATOM 737 C C . LEU A 1 95 ? 4.117 18.359 16.281 1 97.69 95 LEU A C 1
ATOM 739 O O . LEU A 1 95 ? 4.863 17.562 15.703 1 97.69 95 LEU A O 1
ATOM 743 N N . PRO A 1 96 ? 3.889 18.359 17.578 1 96.19 96 PRO A N 1
ATOM 744 C CA . PRO A 1 96 ? 4.492 17.281 18.359 1 96.19 96 PRO A CA 1
ATOM 745 C C . PRO A 1 96 ? 4.23 15.898 17.75 1 96.19 96 PRO A C 1
ATOM 747 O O . PRO A 1 96 ? 3.084 15.562 17.438 1 96.19 96 PRO A O 1
ATOM 750 N N . GLY A 1 97 ? 5.301 15.156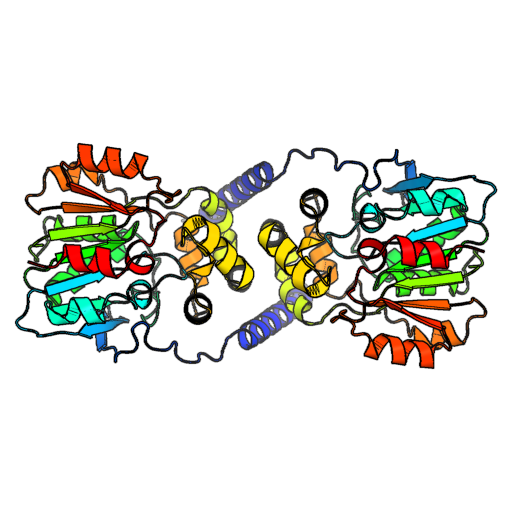 17.594 1 94.94 97 GLY A N 1
ATOM 751 C CA . GLY A 1 97 ? 5.191 13.828 17.016 1 94.94 97 GLY A CA 1
ATOM 752 C C . GLY A 1 97 ? 5.41 13.812 15.516 1 94.94 97 GLY A C 1
ATOM 753 O O . GLY A 1 97 ? 5.66 12.75 14.93 1 94.94 97 GLY A O 1
ATOM 754 N N . PHE A 1 98 ? 5.379 14.914 14.859 1 96.19 98 PHE A N 1
ATOM 755 C CA . PHE A 1 98 ? 5.5 15 13.406 1 96.19 98 PHE A CA 1
ATOM 756 C C . PHE A 1 98 ? 6.816 15.648 13.008 1 96.19 98 PHE A C 1
ATOM 758 O O . PHE A 1 98 ? 7.418 16.375 13.797 1 96.19 98 PHE A O 1
ATOM 765 N N . GLY A 1 99 ? 7.184 15.367 11.781 1 95.69 99 GLY A N 1
ATOM 766 C CA . GLY A 1 99 ? 8.398 15.984 11.281 1 95.69 99 GLY A CA 1
ATOM 767 C C . GLY A 1 99 ? 9.594 15.766 12.188 1 95.69 99 GLY A C 1
ATOM 768 O O . GLY A 1 99 ? 9.891 14.633 12.57 1 95.69 99 GLY A O 1
ATOM 769 N N . ARG A 1 100 ? 10.227 16.844 12.578 1 95.38 100 ARG A N 1
ATOM 770 C CA . ARG A 1 100 ? 11.445 16.734 13.375 1 95.38 100 ARG A CA 1
ATOM 771 C C . ARG A 1 100 ? 11.148 16.938 14.859 1 95.38 100 ARG A C 1
ATOM 773 O O . ARG A 1 100 ? 12.062 16.953 15.688 1 95.38 100 ARG A O 1
ATOM 780 N N . SER A 1 101 ? 9.883 17.109 15.188 1 96.19 101 SER A N 1
ATOM 781 C CA . SER A 1 101 ? 9.5 17.281 16.594 1 96.19 101 SER A CA 1
ATOM 782 C C . SER A 1 101 ? 9.547 15.961 17.344 1 96.19 101 SER A C 1
ATOM 784 O O . SER A 1 101 ? 9.367 14.891 16.75 1 96.19 101 SER A O 1
ATOM 786 N N . ALA A 1 102 ? 9.734 16.094 18.609 1 93.19 102 ALA A N 1
ATOM 787 C CA . ALA A 1 102 ? 9.844 14.922 19.469 1 93.19 102 ALA A CA 1
ATOM 788 C C . ALA A 1 102 ? 8.5 14.211 19.594 1 93.19 102 ALA A C 1
ATOM 790 O O . ALA A 1 102 ? 7.445 14.836 19.516 1 93.19 102 ALA A O 1
ATOM 791 N N . GLN A 1 103 ? 8.594 12.93 19.875 1 89.44 103 GLN A N 1
ATOM 792 C CA . GLN A 1 103 ? 7.406 12.148 20.203 1 89.44 103 GLN A CA 1
ATOM 793 C C . GLN A 1 103 ? 6.926 12.453 21.625 1 89.44 103 GLN A C 1
ATOM 795 O O . GLN A 1 103 ? 7.723 12.805 22.5 1 89.44 103 GLN A O 1
ATOM 800 N N . LEU A 1 104 ? 5.668 12.328 21.719 1 84.25 104 LEU A N 1
ATOM 801 C CA . LEU A 1 104 ? 5.105 12.484 23.062 1 84.25 104 LEU A CA 1
ATOM 802 C C . LEU A 1 104 ? 5.031 11.141 23.781 1 84.25 104 LEU A C 1
ATOM 804 O O . LEU A 1 104 ? 4.812 10.109 23.156 1 84.25 104 LEU A O 1
ATOM 808 N N . PRO A 1 105 ? 5.363 11.25 25.078 1 73.25 105 PRO A N 1
ATOM 809 C CA . PRO A 1 105 ? 5.25 10 25.828 1 73.25 105 PRO A CA 1
ATOM 810 C C . PRO A 1 105 ? 3.811 9.508 25.953 1 73.25 105 PRO A C 1
ATOM 812 O O . PRO A 1 105 ? 3.57 8.297 26 1 73.25 105 PRO A O 1
ATOM 815 N N . GLU A 1 106 ? 2.986 10.445 26.078 1 74.31 106 GLU A N 1
ATOM 816 C CA . GLU A 1 106 ? 1.569 10.141 26.234 1 74.31 106 GLU A CA 1
ATOM 817 C C . GLU A 1 106 ? 0.887 9.922 24.891 1 74.31 106 GLU A C 1
ATOM 819 O O . GLU A 1 106 ? 1.537 9.977 23.844 1 74.31 106 GLU A O 1
ATOM 824 N N . THR A 1 107 ? -0.438 9.609 25 1 82.38 107 THR A N 1
ATOM 825 C CA . THR A 1 107 ? -1.28 9.375 23.828 1 82.38 107 THR A CA 1
ATOM 826 C C . THR A 1 107 ? -1.597 10.688 23.125 1 82.38 107 THR A C 1
ATOM 828 O O . THR A 1 107 ? -1.786 11.719 23.766 1 82.38 107 THR A O 1
ATOM 831 N N . TYR A 1 108 ? -1.485 10.703 21.906 1 91.94 108 TYR A N 1
ATOM 832 C CA . TYR A 1 108 ? -1.864 11.836 21.062 1 91.94 108 TYR A CA 1
ATOM 833 C C . TYR A 1 108 ? -3.379 11.992 21 1 91.94 108 TYR A C 1
ATOM 835 O O . TYR A 1 108 ? -4.098 11.031 20.703 1 91.94 108 TYR A O 1
ATOM 843 N N . ASP A 1 109 ? -3.822 13.195 21.312 1 94 109 ASP A N 1
ATOM 844 C CA . ASP A 1 109 ? -5.254 13.453 21.188 1 94 109 ASP A CA 1
ATOM 845 C C . ASP A 1 109 ? -5.523 14.938 20.938 1 94 109 ASP A C 1
ATOM 847 O O . ASP A 1 109 ? -4.598 15.75 20.938 1 94 109 ASP A O 1
ATOM 851 N N . ALA A 1 110 ? -6.746 15.25 20.734 1 95.31 110 ALA A N 1
ATOM 852 C CA . ALA A 1 110 ? -7.145 16.609 20.344 1 95.31 110 ALA A CA 1
ATOM 853 C C . ALA A 1 110 ? -6.832 17.594 21.469 1 95.31 110 ALA A C 1
ATOM 855 O O . ALA A 1 110 ? -6.355 18.703 21.203 1 95.31 110 ALA A O 1
ATOM 856 N N . GLU A 1 111 ? -7.074 17.234 22.625 1 93.75 111 GLU A N 1
ATOM 857 C CA . GLU A 1 111 ? -6.84 18.125 23.766 1 93.75 111 GLU A CA 1
ATOM 858 C C . GLU A 1 111 ? -5.355 18.453 23.906 1 93.75 111 GLU A C 1
ATOM 860 O O . GLU A 1 111 ? -4.992 19.594 24.188 1 93.75 111 GLU A O 1
ATOM 865 N N . GLY A 1 112 ? -4.57 17.438 23.734 1 94.69 112 GLY A N 1
ATOM 866 C CA . GLY A 1 112 ? -3.135 17.656 23.781 1 94.69 112 GLY A CA 1
ATOM 867 C C . GLY A 1 112 ? -2.641 18.625 22.734 1 94.69 112 GLY A C 1
ATOM 868 O O . GLY A 1 112 ? -1.828 19.516 23.031 1 94.69 112 GLY A O 1
ATOM 869 N N . TYR A 1 113 ? -3.135 18.531 21.594 1 96.56 113 TYR A N 1
ATOM 870 C CA . TYR A 1 113 ? -2.695 19.422 20.516 1 96.56 113 TYR A CA 1
ATOM 871 C C . TYR A 1 113 ? -3.229 20.828 20.719 1 96.56 113 TYR A C 1
ATOM 873 O O . TYR A 1 113 ? -2.531 21.812 20.438 1 96.56 113 TYR A O 1
ATOM 881 N N . SER A 1 114 ? -4.465 20.969 21.203 1 95.81 114 SER A N 1
ATOM 882 C CA . SER A 1 114 ? -4.977 22.297 21.531 1 95.81 114 SER A CA 1
ATOM 883 C C . SER A 1 114 ? -4.141 22.953 22.625 1 95.81 114 SER A C 1
ATOM 885 O O . SER A 1 114 ? -3.855 24.156 22.547 1 95.81 114 SER A O 1
ATOM 887 N N . GLY A 1 115 ? -3.779 22.125 23.594 1 94.5 115 GLY A N 1
ATOM 888 C CA . GLY A 1 115 ? -2.912 22.625 24.641 1 94.5 115 GLY A CA 1
ATOM 889 C C . GLY A 1 115 ? -1.552 23.062 24.141 1 94.5 115 GLY A C 1
ATOM 890 O O . GLY A 1 115 ? -1.045 24.125 24.547 1 94.5 115 GLY A O 1
ATOM 891 N N . PHE A 1 116 ? -0.988 22.359 23.297 1 96 116 PHE A N 1
ATOM 892 C CA . PHE A 1 116 ? 0.278 22.734 22.688 1 96 116 PHE A CA 1
ATOM 893 C C . PHE A 1 116 ? 0.147 24.078 21.969 1 96 116 PHE A C 1
ATOM 895 O O . PHE A 1 116 ? 0.986 24.953 22.125 1 96 116 PHE A O 1
ATOM 902 N N . LEU A 1 117 ? -0.914 24.172 21.125 1 97.56 117 LEU A N 1
ATOM 903 C CA . LEU A 1 117 ? -1.077 25.391 20.328 1 97.56 117 LEU A CA 1
ATOM 904 C C . LEU A 1 117 ? -1.34 26.594 21.219 1 97.56 117 LEU A C 1
ATOM 906 O O . LEU A 1 117 ? -0.885 27.703 20.906 1 97.56 117 LEU A O 1
ATOM 910 N N . GLN A 1 118 ? -2.068 26.406 22.281 1 96.25 118 GLN A N 1
ATOM 911 C CA . GLN A 1 118 ? -2.271 27.5 23.234 1 96.25 118 GLN A CA 1
ATOM 912 C C . GLN A 1 118 ? -0.94 28.031 23.766 1 96.25 118 GLN A C 1
ATOM 914 O O . GLN A 1 118 ? -0.703 29.234 23.781 1 96.25 118 GLN A O 1
ATOM 919 N N . SER A 1 119 ? -0.071 27.094 24.156 1 96.06 119 SER A N 1
ATOM 920 C CA . SER A 1 119 ? 1.229 27.469 24.703 1 96.06 119 SER A CA 1
ATOM 921 C C . SER A 1 119 ? 2.113 28.109 23.625 1 96.06 119 SER A C 1
ATOM 923 O O . SER A 1 119 ? 2.715 29.156 23.859 1 96.06 119 SER A O 1
ATOM 925 N N . PHE A 1 120 ? 2.189 27.531 22.516 1 97.69 120 PHE A N 1
ATOM 926 C CA . PHE A 1 120 ? 3.068 27.984 21.438 1 97.69 120 PHE A CA 1
ATOM 927 C C . PHE A 1 120 ? 2.678 29.375 20.984 1 97.69 120 PHE A C 1
ATOM 929 O O . PHE A 1 120 ? 3.535 30.25 20.828 1 97.69 120 PHE A O 1
ATOM 936 N N . LEU A 1 121 ? 1.374 29.578 20.734 1 97.38 121 LEU A N 1
ATOM 937 C CA . LEU A 1 121 ? 0.896 30.875 20.266 1 97.38 121 LEU A CA 1
ATOM 938 C C . LEU A 1 121 ? 1.136 31.953 21.328 1 97.38 121 LEU A C 1
ATOM 940 O O . LEU A 1 121 ? 1.591 33.062 21.016 1 97.38 121 LEU A O 1
ATOM 944 N N . SER A 1 122 ? 0.894 31.641 22.547 1 95.88 122 SER A N 1
ATOM 945 C CA . SER A 1 122 ? 1.059 32.594 23.641 1 95.88 122 SER A CA 1
ATOM 946 C C . SER A 1 122 ? 2.525 32.969 23.828 1 95.88 122 SER A C 1
ATOM 948 O O . SER A 1 122 ? 2.844 34.125 24.078 1 95.88 122 SER A O 1
ATOM 950 N N . ASP A 1 123 ? 3.391 32 23.672 1 96.5 123 ASP A N 1
ATOM 951 C CA . ASP A 1 123 ? 4.801 32.219 23.984 1 96.5 123 ASP A CA 1
ATOM 952 C C . ASP A 1 123 ? 5.527 32.875 22.797 1 96.5 123 ASP A C 1
ATOM 954 O O . ASP A 1 123 ? 6.473 33.625 23 1 96.5 123 ASP A O 1
ATOM 958 N N . MET A 1 124 ? 5.035 32.594 21.578 1 96.75 124 MET A N 1
ATOM 959 C CA . MET A 1 124 ? 5.891 32.875 20.438 1 96.75 124 MET A CA 1
ATOM 960 C C . MET A 1 124 ? 5.359 34.094 19.656 1 96.75 124 MET A C 1
ATOM 962 O O . MET A 1 124 ? 6.086 34.688 18.859 1 96.75 124 MET A O 1
ATOM 966 N N . THR A 1 125 ? 4.07 34.406 19.922 1 96.94 125 THR A N 1
ATOM 967 C CA . THR A 1 125 ? 3.469 35.438 19.062 1 96.94 125 THR A CA 1
ATOM 968 C C . THR A 1 125 ? 2.699 36.438 19.906 1 96.94 125 THR A C 1
ATOM 970 O O . THR A 1 125 ? 2.463 36.219 21.094 1 96.94 125 THR A O 1
ATOM 973 N N . GLU A 1 126 ? 2.334 37.562 19.328 1 93.62 126 GLU A N 1
ATOM 974 C CA . GLU A 1 126 ? 1.51 38.562 20 1 93.62 126 GLU A CA 1
ATOM 975 C C . GLU A 1 126 ? 0.084 38.562 19.453 1 93.62 126 GLU A C 1
ATOM 977 O O . GLU A 1 126 ? -0.852 38.188 20.156 1 93.62 126 GLU A O 1
ATOM 982 N N . GLN A 1 127 ? -0.087 38.938 18.219 1 95.75 127 GLN A N 1
ATOM 983 C CA . GLN A 1 127 ? -1.378 38.906 17.531 1 95.75 127 GLN A CA 1
ATOM 984 C C . GLN A 1 127 ? -1.26 38.312 16.141 1 95.75 127 GLN A C 1
ATOM 986 O O . GLN A 1 127 ? -1.371 39 15.141 1 95.75 127 GLN A O 1
ATOM 991 N N . PRO A 1 128 ? -1.207 36.969 16.078 1 97.75 128 PRO A N 1
ATOM 992 C CA . PRO A 1 128 ? -0.854 36.312 14.812 1 97.75 128 PRO A CA 1
ATOM 993 C C . PRO A 1 128 ? -2.068 36.094 13.914 1 97.75 128 PRO A C 1
ATOM 995 O O . PRO A 1 128 ? -3.191 35.969 14.414 1 97.75 128 PRO A O 1
ATOM 998 N N . THR A 1 129 ? -1.81 36.094 12.641 1 98.38 129 THR A N 1
ATOM 999 C CA . THR A 1 129 ? -2.637 35.312 11.711 1 98.38 129 THR A CA 1
ATOM 1000 C C . THR A 1 129 ? -2.279 33.844 11.773 1 98.38 129 THR A C 1
ATOM 1002 O O . THR A 1 129 ? -1.102 33.469 11.742 1 98.38 129 THR A O 1
ATOM 1005 N N . VAL A 1 130 ? -3.27 33 11.906 1 98.69 130 VAL A N 1
ATOM 1006 C CA . VAL A 1 130 ? -3.031 31.578 12.039 1 98.69 130 VAL A CA 1
ATOM 1007 C C . VAL A 1 130 ? -3.562 30.844 10.812 1 98.69 130 VAL A C 1
ATOM 1009 O O . VAL A 1 130 ? -4.762 30.875 10.531 1 98.69 130 VAL A O 1
ATOM 1012 N N . VAL A 1 131 ? -2.666 30.188 10.094 1 98.88 131 VAL A N 1
ATOM 1013 C CA . VAL A 1 131 ? -3.014 29.281 9.008 1 98.88 131 VAL A CA 1
ATOM 1014 C C . VAL A 1 131 ? -3.004 27.844 9.508 1 98.88 131 VAL A C 1
ATOM 1016 O O . VAL A 1 131 ? -1.98 27.359 10 1 98.88 131 VAL A O 1
ATOM 1019 N N . ALA A 1 132 ? -4.109 27.172 9.406 1 98.75 132 ALA A N 1
ATOM 1020 C CA . ALA A 1 132 ? -4.191 25.828 9.938 1 98.75 132 ALA A CA 1
ATOM 1021 C C . ALA A 1 132 ? -4.91 24.891 8.969 1 98.75 132 ALA A C 1
ATOM 1023 O O . ALA A 1 132 ? -5.953 25.25 8.414 1 98.75 132 ALA A O 1
ATOM 1024 N N . ALA A 1 133 ? -4.312 23.75 8.82 1 97.5 133 ALA A N 1
ATOM 1025 C CA . ALA A 1 133 ? -4.844 22.797 7.852 1 97.5 133 ALA A CA 1
ATOM 1026 C C . ALA A 1 133 ? -5.613 21.672 8.547 1 97.5 133 ALA A C 1
ATOM 1028 O O . ALA A 1 133 ? -5.207 21.203 9.617 1 97.5 133 ALA A O 1
ATOM 1029 N N . SER A 1 134 ? -6.699 21.234 7.941 1 96.12 134 SER A N 1
ATOM 1030 C CA . SER A 1 134 ? -7.465 20.047 8.328 1 96.12 134 SER A CA 1
ATOM 1031 C C . SER A 1 134 ? -7.895 20.125 9.789 1 96.12 134 SER A C 1
ATOM 1033 O O . SER A 1 134 ? -8.422 21.156 10.234 1 96.12 134 SER A O 1
ATOM 1035 N N . VAL A 1 135 ? -7.672 19.109 10.547 1 96.75 135 VAL A N 1
ATOM 1036 C CA . VAL A 1 135 ? -8.156 19.031 11.922 1 96.75 135 VAL A CA 1
ATOM 1037 C C . VAL A 1 135 ? -7.371 20 12.797 1 96.75 135 VAL A C 1
ATOM 1039 O O . VAL A 1 135 ? -7.848 20.406 13.859 1 96.75 135 VAL A O 1
ATOM 1042 N N . THR A 1 136 ? -6.23 20.359 12.398 1 97.94 136 THR A N 1
ATOM 1043 C CA . THR A 1 136 ? -5.445 21.328 13.148 1 97.94 136 THR A CA 1
ATOM 1044 C C . THR A 1 136 ? -6.188 22.656 13.25 1 97.94 136 THR A C 1
ATOM 1046 O O . THR A 1 136 ? -5.984 23.406 14.203 1 97.94 136 THR A O 1
ATOM 1049 N N . ALA A 1 137 ? -7.043 22.969 12.289 1 98.06 137 ALA A N 1
ATOM 1050 C CA . ALA A 1 137 ? -7.902 24.141 12.367 1 98.06 137 ALA A CA 1
ATOM 1051 C C . ALA A 1 137 ? -8.758 24.109 13.633 1 98.06 137 ALA A C 1
ATOM 1053 O O . ALA A 1 137 ? -8.906 25.125 14.32 1 98.06 137 ALA A O 1
ATOM 1054 N N . ALA A 1 138 ? -9.305 22.938 13.883 1 97.69 138 ALA A N 1
ATOM 1055 C CA . ALA A 1 138 ? -10.125 22.781 15.086 1 97.69 138 ALA A CA 1
ATOM 1056 C C . ALA A 1 138 ? -9.297 23.016 16.344 1 97.69 138 ALA A C 1
ATOM 1058 O O . ALA A 1 138 ? -9.766 23.672 17.281 1 97.69 138 ALA A O 1
ATOM 1059 N N . TYR A 1 139 ? -8.086 22.516 16.344 1 97.5 139 TYR A N 1
ATOM 1060 C CA . TYR A 1 139 ? -7.203 22.703 17.484 1 97.5 139 TYR A CA 1
ATOM 1061 C C . TYR A 1 139 ? -6.867 24.188 17.672 1 97.5 139 TYR A C 1
ATOM 1063 O O . TYR A 1 139 ? -6.875 24.688 18.797 1 97.5 139 TYR A O 1
ATOM 1071 N N . ALA A 1 140 ? -6.574 24.828 16.609 1 97.75 140 ALA A N 1
ATOM 1072 C CA . ALA A 1 140 ? -6.191 26.234 16.656 1 97.75 140 ALA A CA 1
ATOM 1073 C C . ALA A 1 140 ? -7.344 27.094 17.141 1 97.75 140 ALA A C 1
ATOM 1075 O O . ALA A 1 140 ? -7.148 27.984 17.984 1 97.75 140 ALA A O 1
ATOM 1076 N N . VAL A 1 141 ? -8.508 26.844 16.641 1 97.56 141 VAL A N 1
ATOM 1077 C CA . VAL A 1 141 ? -9.68 27.609 17.047 1 97.56 141 VAL A CA 1
ATOM 1078 C C . VAL A 1 141 ? -9.984 27.328 18.516 1 97.56 141 VAL A C 1
ATOM 1080 O O . VAL A 1 141 ? -10.289 28.25 19.281 1 97.56 141 VAL A O 1
ATOM 1083 N N . ALA A 1 142 ? -9.883 26.078 18.906 1 96.38 142 ALA A N 1
ATOM 1084 C CA . ALA A 1 142 ? -10.078 25.734 20.312 1 96.38 142 ALA A CA 1
ATOM 1085 C C . ALA A 1 142 ? -9.078 26.469 21.203 1 96.38 142 ALA A C 1
ATOM 1087 O O . ALA A 1 142 ? -9.445 27 22.25 1 96.38 142 ALA A O 1
ATOM 1088 N N . ALA A 1 143 ? -7.895 26.5 20.797 1 95.94 143 ALA A N 1
ATOM 1089 C CA . ALA A 1 143 ? -6.836 27.156 21.562 1 95.94 143 ALA A CA 1
ATOM 1090 C C . ALA A 1 143 ? -7.094 28.656 21.656 1 95.94 143 ALA A C 1
ATOM 1092 O O . ALA A 1 143 ? -6.895 29.25 22.719 1 95.94 143 ALA A O 1
ATOM 1093 N N . GLY A 1 144 ? -7.559 29.297 20.609 1 94.5 144 GLY A N 1
ATOM 1094 C CA . GLY A 1 144 ? -7.734 30.734 20.562 1 94.5 144 GLY A CA 1
ATOM 1095 C C . GLY A 1 144 ? -9.023 31.219 21.203 1 94.5 144 GLY A C 1
ATOM 1096 O O . GLY A 1 144 ? -9.18 32.406 21.5 1 94.5 144 GLY A O 1
ATOM 1097 N N . THR A 1 145 ? -9.945 30.312 21.375 1 92.75 145 THR A N 1
ATOM 1098 C CA . THR A 1 145 ? -11.242 30.719 21.891 1 92.75 145 THR A CA 1
ATOM 1099 C C . THR A 1 145 ? -11.453 30.188 23.312 1 92.75 145 THR A C 1
ATOM 1101 O O . THR A 1 145 ? -12.523 30.359 23.891 1 92.75 145 THR A O 1
ATOM 1104 N N . ASP A 1 146 ? -10.43 29.469 23.734 1 88.44 146 ASP A N 1
ATOM 1105 C CA . ASP A 1 146 ? -10.477 29 25.109 1 88.44 146 ASP A CA 1
ATOM 1106 C C . ASP A 1 146 ? -10.562 30.172 26.094 1 88.44 146 ASP A C 1
ATOM 1108 O O . ASP A 1 146 ? -9.953 31.219 25.859 1 88.44 146 ASP A O 1
ATOM 1112 N N . ALA A 1 147 ? -11.234 29.984 27.188 1 81.81 147 ALA A N 1
ATOM 1113 C CA . ALA A 1 147 ? -11.406 31.031 28.203 1 81.81 147 ALA A CA 1
ATOM 1114 C C . ALA A 1 147 ? -10.055 31.469 28.75 1 81.81 147 ALA A C 1
ATOM 1116 O O . ALA A 1 147 ? -9.891 32.625 29.141 1 81.81 147 ALA A O 1
ATOM 1117 N N . ASN A 1 148 ? -9.117 30.641 28.766 1 81.62 148 ASN A N 1
ATOM 1118 C CA . ASN A 1 148 ? -7.797 30.922 29.312 1 81.62 148 ASN A CA 1
ATOM 1119 C C . ASN A 1 148 ? -6.816 31.328 28.203 1 81.62 148 ASN A C 1
ATOM 1121 O O . ASN A 1 148 ? -5.613 31.422 28.453 1 81.62 148 ASN A O 1
ATOM 1125 N N . ALA A 1 149 ? -7.379 31.562 27.062 1 81.69 149 ALA A N 1
ATOM 1126 C CA . ALA A 1 149 ? -6.484 31.922 25.969 1 81.69 149 ALA A CA 1
ATOM 1127 C C . ALA A 1 149 ? -5.836 33.281 26.219 1 81.69 149 ALA A C 1
ATOM 1129 O O . ALA A 1 149 ? -6.512 34.25 26.594 1 81.69 149 ALA A O 1
ATOM 1130 N N . ALA A 1 150 ? -4.523 33.312 26.031 1 78.12 150 ALA A N 1
ATOM 1131 C CA . ALA A 1 150 ? -3.764 34.531 26.312 1 78.12 150 ALA A CA 1
ATOM 1132 C C . ALA A 1 150 ? -3.449 35.312 25.031 1 78.12 150 ALA A C 1
ATOM 1134 O O . ALA A 1 150 ? -2.998 36.438 25.094 1 78.12 150 ALA A O 1
ATOM 1135 N N . THR A 1 151 ? -3.688 34.656 23.953 1 84.25 151 THR A N 1
ATOM 1136 C CA . THR A 1 151 ? -3.312 35.281 22.688 1 84.25 151 THR A CA 1
ATOM 1137 C C . THR A 1 151 ? -4.551 35.656 21.891 1 84.25 151 THR A C 1
ATOM 1139 O O . THR A 1 151 ? -5.477 34.875 21.719 1 84.25 151 THR A O 1
ATOM 1142 N N . ASP A 1 152 ? -4.512 36.938 21.484 1 90.88 152 ASP A N 1
ATOM 1143 C CA . ASP A 1 152 ? -5.547 37.406 20.562 1 90.88 152 ASP A CA 1
ATOM 1144 C C . ASP A 1 152 ? -5.172 37.125 19.109 1 90.88 152 ASP A C 1
ATOM 1146 O O . ASP A 1 152 ? -4.156 37.625 18.609 1 90.88 152 ASP A O 1
ATOM 1150 N N . ILE A 1 153 ? -5.965 36.375 18.484 1 96.69 153 ILE A N 1
ATOM 1151 C CA . ILE A 1 153 ? -5.703 35.969 17.109 1 96.69 153 ILE A CA 1
ATOM 1152 C C . ILE A 1 153 ? -6.227 37.062 16.172 1 96.69 153 ILE A C 1
ATOM 1154 O O . ILE A 1 153 ? -7.371 37.5 16.297 1 96.69 153 ILE A O 1
ATOM 1158 N N . ASP A 1 154 ? -5.383 37.5 15.289 1 96.62 154 ASP A N 1
ATOM 1159 C CA . ASP A 1 154 ? -5.766 38.562 14.336 1 96.62 154 ASP A CA 1
ATOM 1160 C C . ASP A 1 154 ? -6.73 38 13.289 1 96.62 154 ASP A C 1
ATOM 1162 O O . ASP A 1 154 ? -7.742 38.656 12.977 1 96.62 154 ASP A O 1
ATOM 1166 N N . GLU A 1 155 ? -6.355 36.875 12.719 1 97.62 155 GLU A N 1
ATOM 1167 C CA . GLU A 1 155 ? -7.141 36.25 11.664 1 97.62 155 GLU A CA 1
ATOM 1168 C C . GLU A 1 155 ? -6.902 34.75 11.625 1 97.62 155 GLU A C 1
ATOM 1170 O O . GLU A 1 155 ? -5.801 34.281 11.914 1 97.62 155 GLU A O 1
ATOM 1175 N N . TYR A 1 156 ? -7.996 34.031 11.32 1 98.25 156 TYR A N 1
ATOM 1176 C CA . TYR A 1 156 ? -7.879 32.594 10.992 1 98.25 156 TYR A CA 1
ATOM 1177 C C . TYR A 1 156 ? -7.945 32.406 9.484 1 98.25 156 TYR A C 1
ATOM 1179 O O . TYR A 1 156 ? -8.859 32.875 8.82 1 98.25 156 TYR A O 1
ATOM 1187 N N . VAL A 1 157 ? -6.984 31.734 8.922 1 98.81 157 VAL A N 1
ATOM 1188 C CA . VAL A 1 157 ? -7.02 31.203 7.562 1 98.81 157 VAL A CA 1
ATOM 1189 C C . VAL A 1 157 ? -6.98 29.672 7.602 1 98.81 157 VAL A C 1
ATOM 1191 O O . VAL A 1 157 ? -5.926 29.078 7.816 1 98.81 157 VAL A O 1
ATOM 1194 N N . LEU A 1 158 ? -8.102 29.062 7.363 1 98.75 158 LEU A N 1
ATOM 1195 C CA . LEU A 1 158 ? -8.242 27.625 7.598 1 98.75 158 LEU A CA 1
ATOM 1196 C C . LEU A 1 158 ? -8.352 26.859 6.281 1 98.75 158 LEU A C 1
ATOM 1198 O O . LEU A 1 158 ? -9.211 27.156 5.453 1 98.75 158 LEU A O 1
ATOM 1202 N N . ILE A 1 159 ? -7.453 25.859 6.148 1 98.44 159 ILE A N 1
ATOM 1203 C CA . ILE A 1 159 ? -7.375 25.109 4.906 1 98.44 159 ILE A CA 1
ATOM 1204 C C . ILE A 1 159 ? -8.133 23.781 5.062 1 98.44 159 ILE A C 1
ATOM 1206 O O . ILE A 1 159 ? -7.691 22.891 5.781 1 98.44 159 ILE A O 1
ATOM 1210 N N . CYS A 1 160 ? -9.25 23.656 4.41 1 97.25 160 CYS A N 1
ATOM 1211 C CA . CYS A 1 160 ? -10.094 22.469 4.449 1 97.25 160 CYS A CA 1
ATOM 1212 C C . CYS A 1 160 ? -10.32 22 5.883 1 97.25 160 CYS A C 1
ATOM 1214 O O . CYS A 1 160 ? -10.086 20.828 6.207 1 97.25 160 CYS A O 1
ATOM 1216 N N . PRO A 1 161 ? -10.805 22.891 6.66 1 97.75 161 PRO A N 1
ATOM 1217 C CA . PRO A 1 161 ? -10.961 22.516 8.07 1 97.75 161 PRO A CA 1
ATOM 1218 C C . PRO A 1 161 ? -11.992 21.422 8.289 1 97.75 161 PRO A C 1
ATOM 1220 O O . PRO A 1 161 ? -13 21.375 7.586 1 97.75 161 PRO A O 1
ATOM 1223 N N . THR A 1 162 ? -11.664 20.531 9.203 1 94.94 162 THR A N 1
ATOM 1224 C CA . THR A 1 162 ? -12.555 19.453 9.641 1 94.94 162 THR A CA 1
ATOM 1225 C C . THR A 1 162 ? -12.297 19.109 11.109 1 94.94 162 THR A C 1
ATOM 1227 O O . THR A 1 162 ? -11.32 19.578 11.695 1 94.94 162 THR A O 1
ATOM 1230 N N . THR A 1 163 ? -13.297 18.422 11.727 1 95 163 THR A N 1
ATOM 1231 C CA . THR A 1 163 ? -13.141 18.031 13.117 1 95 163 THR A CA 1
ATOM 1232 C C . THR A 1 163 ? -12.914 16.531 13.242 1 95 163 THR A C 1
ATOM 1234 O O . THR A 1 163 ? -12.578 16.016 14.312 1 95 163 THR A O 1
ATOM 1237 N N . THR A 1 164 ? -13.094 15.828 12.102 1 89.5 164 THR A N 1
ATOM 1238 C CA . THR A 1 164 ? -12.969 14.375 12.133 1 89.5 164 THR A CA 1
ATOM 1239 C C . THR A 1 164 ? -12.195 13.875 10.914 1 89.5 164 THR A C 1
ATOM 1241 O O . THR A 1 164 ? -12.203 14.516 9.859 1 89.5 164 THR A O 1
ATOM 1244 N N . ALA A 1 165 ? -11.43 12.758 11.266 1 72.5 165 ALA A N 1
ATOM 1245 C CA . ALA A 1 165 ? -10.828 12.055 10.133 1 72.5 165 ALA A CA 1
ATOM 1246 C C . ALA A 1 165 ? -11.844 11.117 9.477 1 72.5 165 ALA A C 1
ATOM 1248 O O . ALA A 1 165 ? -12.844 10.734 10.094 1 72.5 165 ALA A O 1
ATOM 1249 N N . PRO A 1 166 ? -11.492 10.859 8.18 1 63.78 166 PRO A N 1
ATOM 1250 C CA . PRO A 1 166 ? -12.398 9.906 7.543 1 63.78 166 PRO A CA 1
ATOM 1251 C C . PRO A 1 166 ? -12.5 8.586 8.312 1 63.78 166 PRO A C 1
ATOM 1253 O O . PRO A 1 166 ? -11.508 8.117 8.875 1 63.78 166 PRO A O 1
ATOM 1256 N N . GLN A 1 167 ? -13.734 8.047 8.578 1 56.69 167 GLN A N 1
ATOM 1257 C CA . GLN A 1 167 ? -14.133 6.938 9.438 1 56.69 167 GLN A CA 1
ATOM 1258 C C . GLN A 1 167 ? -13.469 5.637 8.992 1 56.69 167 GLN A C 1
ATOM 1260 O O . GLN A 1 167 ? -13.281 4.723 9.805 1 56.69 167 GLN A O 1
ATOM 1265 N N . THR A 1 168 ? -13.133 5.441 7.801 1 54.44 168 THR A N 1
ATOM 1266 C CA . THR A 1 168 ? -12.68 4.16 7.277 1 54.44 168 THR A CA 1
ATOM 1267 C C . THR A 1 168 ? -11.406 3.707 7.992 1 54.44 168 THR A C 1
ATOM 1269 O O . THR A 1 168 ? -11.055 2.525 7.961 1 54.44 168 THR A O 1
ATOM 1272 N N . THR A 1 169 ? -10.891 4.441 8.992 1 61.81 169 THR A N 1
ATOM 1273 C CA . THR A 1 169 ? -9.562 4.133 9.508 1 61.81 169 THR A CA 1
ATOM 1274 C C . THR A 1 169 ? -9.648 3.502 10.891 1 61.81 169 THR A C 1
ATOM 1276 O O . THR A 1 169 ? -8.68 2.916 11.375 1 61.81 169 THR A O 1
ATOM 1279 N N . ARG A 1 170 ? -10.859 3.469 11.469 1 67.88 170 ARG A N 1
ATOM 1280 C CA . ARG A 1 170 ? -10.945 3.074 12.875 1 67.88 170 ARG A CA 1
ATOM 1281 C C . ARG A 1 170 ? -10.664 1.584 13.039 1 67.88 170 ARG A C 1
ATOM 1283 O O . ARG A 1 170 ? -10.07 1.166 14.031 1 67.88 170 ARG A O 1
ATOM 1290 N N . ARG A 1 171 ? -11 0.896 11.969 1 63.97 171 ARG A N 1
ATOM 1291 C CA . ARG A 1 171 ? -10.852 -0.553 12.062 1 63.97 171 ARG A CA 1
ATOM 1292 C C . ARG A 1 171 ? -9.383 -0.956 12.016 1 63.97 171 ARG A C 1
ATOM 1294 O O . ARG A 1 171 ? -9.031 -2.072 12.398 1 63.97 171 ARG A O 1
ATOM 1301 N N . LEU A 1 172 ? -8.586 -0.088 11.719 1 70.38 172 LEU A N 1
ATOM 1302 C CA . LEU A 1 172 ? -7.172 -0.406 11.586 1 70.38 172 LEU A CA 1
ATOM 1303 C C . LEU A 1 172 ? -6.41 -0.049 12.859 1 70.38 172 LEU A C 1
ATOM 1305 O O . LEU A 1 172 ? -5.238 -0.4 13.008 1 70.38 172 LEU A O 1
ATOM 1309 N N . ALA A 1 173 ? -7.105 0.589 13.781 1 74.5 173 ALA A N 1
ATOM 1310 C CA . ALA A 1 173 ? -6.43 1.125 14.961 1 74.5 173 ALA A CA 1
ATOM 1311 C C . ALA A 1 173 ? -5.707 0.022 15.734 1 74.5 173 ALA A C 1
ATOM 1313 O O . ALA A 1 173 ? -4.543 0.178 16.109 1 74.5 173 ALA A O 1
ATOM 1314 N N . PRO A 1 174 ? -6.32 -1.116 15.906 1 70.94 174 PRO A N 1
ATOM 1315 C CA . PRO A 1 174 ? -5.625 -2.164 16.656 1 70.94 174 PRO A CA 1
ATOM 1316 C C . PRO A 1 174 ? -4.367 -2.658 15.953 1 70.94 174 PRO A C 1
ATOM 1318 O O . PRO A 1 174 ? -3.387 -3.021 16.609 1 70.94 174 PRO A O 1
ATOM 1321 N N . ALA A 1 175 ? -4.371 -2.641 14.719 1 73.62 175 ALA A N 1
ATOM 1322 C CA . ALA A 1 175 ? -3.219 -3.121 13.961 1 73.62 175 ALA A CA 1
ATOM 1323 C C . ALA A 1 175 ? -2 -2.232 14.188 1 73.62 175 ALA A C 1
ATOM 1325 O O . ALA A 1 175 ? -0.871 -2.723 14.266 1 73.62 175 ALA A O 1
ATOM 1326 N N . TYR A 1 176 ? -2.24 -1.007 14.359 1 78.44 176 TYR A N 1
ATOM 1327 C CA . TYR A 1 176 ? -1.147 -0.06 14.555 1 78.44 176 TYR A CA 1
ATOM 1328 C C . TYR A 1 176 ? -0.659 -0.077 16 1 78.44 176 TYR A C 1
ATOM 1330 O O . TYR A 1 176 ? 0.445 0.387 16.297 1 78.44 176 TYR A O 1
ATOM 1338 N N . SER A 1 177 ? -1.509 -0.551 16.859 1 74.88 177 SER A N 1
ATOM 1339 C CA . SER A 1 177 ? -1.2 -0.44 18.281 1 74.88 177 SER A CA 1
ATOM 1340 C C . SER A 1 177 ? -0.319 -1.594 18.75 1 74.88 177 SER A C 1
ATOM 1342 O O . SER A 1 177 ? 0.222 -1.561 19.859 1 74.88 177 SER A O 1
ATOM 1344 N N . LEU A 1 178 ? -0.248 -2.691 17.891 1 72.62 178 LEU A N 1
ATOM 1345 C CA . LEU A 1 178 ? 0.558 -3.852 18.266 1 72.62 178 LEU A CA 1
ATOM 1346 C C . LEU A 1 178 ? 2.043 -3.57 18.047 1 72.62 178 LEU A C 1
ATOM 1348 O O . LEU A 1 178 ? 2.43 -2.973 17.047 1 72.62 178 LEU A O 1
ATOM 1352 N N . PRO A 1 179 ? 2.785 -4.086 19.156 1 68.62 179 PRO A N 1
ATOM 1353 C CA . PRO A 1 179 ? 4.223 -3.916 18.938 1 68.62 179 PRO A CA 1
ATOM 1354 C C . PRO A 1 179 ? 4.73 -4.664 17.703 1 68.62 179 PRO A C 1
ATOM 1356 O O . PRO A 1 179 ? 4.145 -5.68 17.312 1 68.62 179 PRO A O 1
ATOM 1359 N N . VAL A 1 180 ? 5.68 -4.289 17.016 1 71.81 180 VAL A N 1
ATOM 1360 C CA . VAL A 1 180 ? 6.344 -4.852 15.844 1 71.81 180 VAL A CA 1
ATOM 1361 C C . VAL A 1 180 ? 5.383 -4.848 14.656 1 71.81 180 VAL A C 1
ATOM 1363 O O . VAL A 1 180 ? 5.719 -4.34 13.586 1 71.81 180 VAL A O 1
ATOM 1366 N N . ALA A 1 181 ? 4.035 -5.453 15.008 1 75.31 181 ALA A N 1
ATOM 1367 C CA . ALA A 1 181 ? 3.068 -5.488 13.914 1 75.31 181 ALA A CA 1
ATOM 1368 C C . ALA A 1 181 ? 2.668 -4.078 13.492 1 75.31 181 ALA A C 1
ATOM 1370 O O . ALA A 1 181 ? 2.428 -3.822 12.312 1 75.31 181 ALA A O 1
ATOM 1371 N N . GLY A 1 182 ? 2.643 -3.266 14.508 1 78.88 182 GLY A N 1
ATOM 1372 C CA . GLY A 1 182 ? 2.299 -1.89 14.195 1 78.88 182 GLY A CA 1
ATOM 1373 C C . GLY A 1 182 ? 3.314 -1.213 13.289 1 78.88 182 GLY A C 1
ATOM 1374 O O . GLY A 1 182 ? 2.945 -0.462 12.383 1 78.88 182 GLY A O 1
ATOM 1375 N N . GLU A 1 183 ? 4.512 -1.502 13.547 1 82.44 183 GLU A N 1
ATOM 1376 C CA . GLU A 1 183 ? 5.57 -0.952 12.703 1 82.44 183 GLU A CA 1
ATOM 1377 C C . GLU A 1 183 ? 5.516 -1.538 11.297 1 82.44 183 GLU A C 1
ATOM 1379 O O . GLU A 1 183 ? 5.727 -0.825 10.312 1 82.44 183 GLU A O 1
ATOM 1384 N N . ALA A 1 184 ? 5.234 -2.76 11.234 1 79.62 184 ALA A N 1
ATOM 1385 C CA . ALA A 1 184 ? 5.105 -3.398 9.93 1 79.62 184 ALA A CA 1
ATOM 1386 C C . ALA A 1 184 ? 3.936 -2.809 9.141 1 79.62 184 ALA A C 1
ATOM 1388 O O . ALA A 1 184 ? 4.043 -2.58 7.938 1 79.62 184 ALA A O 1
ATOM 1389 N N . PHE A 1 185 ? 2.916 -2.617 9.852 1 83.5 185 PHE A N 1
ATOM 1390 C CA . PHE A 1 185 ? 1.739 -2.027 9.219 1 83.5 185 PHE A CA 1
ATOM 1391 C C . PHE A 1 185 ? 2.041 -0.617 8.727 1 83.5 185 PHE A C 1
ATOM 1393 O O . PHE A 1 185 ? 1.639 -0.243 7.621 1 83.5 185 PHE A O 1
ATOM 1400 N N . ARG A 1 186 ? 2.695 0.073 9.539 1 85.88 186 ARG A N 1
ATOM 1401 C CA . ARG A 1 186 ? 3.092 1.413 9.117 1 85.88 186 ARG A CA 1
ATOM 1402 C C . ARG A 1 186 ? 3.959 1.359 7.863 1 85.88 186 ARG A C 1
ATOM 1404 O O . ARG A 1 186 ? 3.76 2.143 6.934 1 85.88 186 ARG A O 1
ATOM 1411 N N . ASN A 1 187 ? 4.875 0.506 7.867 1 84.38 187 ASN A N 1
ATOM 1412 C CA . ASN A 1 187 ? 5.777 0.382 6.727 1 84.38 187 ASN A CA 1
ATOM 1413 C C . ASN A 1 187 ? 5.008 0.134 5.43 1 84.38 187 ASN A C 1
ATOM 1415 O O . ASN A 1 187 ? 5.352 0.692 4.387 1 84.38 187 ASN A O 1
ATOM 1419 N N . VAL A 1 188 ? 3.988 -0.634 5.582 1 83.81 188 VAL A N 1
ATOM 1420 C CA . VAL A 1 188 ? 3.238 -0.978 4.375 1 83.81 188 VAL A CA 1
ATOM 1421 C C . VAL A 1 188 ? 2.281 0.157 4.02 1 83.81 188 VAL A C 1
ATOM 1423 O O . VAL A 1 188 ? 2.188 0.556 2.857 1 83.81 188 VAL A O 1
ATOM 1426 N N . THR A 1 189 ? 1.657 0.691 4.992 1 88.31 189 THR A N 1
ATOM 1427 C CA . THR A 1 189 ? 0.633 1.696 4.727 1 88.31 189 THR A CA 1
ATOM 1428 C C . THR A 1 189 ? 1.271 3.035 4.367 1 88.31 189 THR A C 1
ATOM 1430 O O . THR A 1 189 ? 0.608 3.916 3.814 1 88.31 189 THR A O 1
ATOM 1433 N N . MET A 1 190 ? 2.553 3.137 4.711 1 91.69 190 MET A N 1
ATOM 1434 C CA . MET A 1 190 ? 3.266 4.371 4.395 1 91.69 190 MET A CA 1
ATOM 1435 C C . MET A 1 190 ? 4.383 4.109 3.391 1 91.69 190 MET A C 1
ATOM 1437 O O . MET A 1 190 ? 5.379 4.836 3.361 1 91.69 190 MET A O 1
ATOM 1441 N N . SER A 1 191 ? 4.184 3.074 2.639 1 90.38 191 SER A N 1
ATOM 1442 C CA . SER A 1 191 ? 5.113 2.809 1.548 1 90.38 191 SER A CA 1
ATOM 1443 C C . SER A 1 191 ? 4.969 3.838 0.433 1 90.38 191 SER A C 1
ATOM 1445 O O . SER A 1 191 ? 3.949 4.527 0.348 1 90.38 191 SER A O 1
ATOM 1447 N N . LYS A 1 192 ? 5.977 3.943 -0.412 1 91.06 192 LYS A N 1
ATOM 1448 C CA . LYS A 1 192 ? 5.969 4.953 -1.468 1 91.06 192 LYS A CA 1
ATOM 1449 C C . LYS A 1 192 ? 4.789 4.742 -2.416 1 91.06 192 LYS A C 1
ATOM 1451 O O . LYS A 1 192 ? 4.105 5.699 -2.785 1 91.06 192 LYS A O 1
ATOM 1456 N N . PRO A 1 193 ? 4.418 3.482 -2.834 1 88.75 193 PRO A N 1
ATOM 1457 C CA . PRO A 1 193 ? 3.236 3.311 -3.684 1 88.75 193 PRO A CA 1
ATOM 1458 C C . PRO A 1 193 ? 1.945 3.748 -2.994 1 88.75 193 PRO A C 1
ATOM 1460 O O . PRO A 1 193 ? 1.075 4.348 -3.629 1 88.75 193 PRO A O 1
ATOM 1463 N N . MET A 1 194 ? 1.88 3.459 -1.731 1 90.06 194 MET A N 1
ATOM 1464 C CA . MET A 1 194 ? 0.685 3.863 -0.998 1 90.06 194 MET A CA 1
ATOM 1465 C C . MET A 1 194 ? 0.624 5.379 -0.849 1 90.06 194 MET A C 1
ATOM 1467 O O . MET A 1 194 ? -0.443 5.98 -0.989 1 90.06 194 MET A O 1
ATOM 1471 N N . LEU A 1 195 ? 1.765 5.988 -0.551 1 93.25 195 LEU A N 1
ATOM 1472 C CA . LEU A 1 195 ? 1.809 7.441 -0.426 1 93.25 195 LEU A CA 1
ATOM 1473 C C . LEU A 1 195 ? 1.441 8.109 -1.745 1 93.25 195 LEU A C 1
ATOM 1475 O O . LEU A 1 195 ? 0.7 9.094 -1.761 1 93.25 195 LEU A O 1
ATOM 1479 N N . ARG A 1 196 ? 1.953 7.59 -2.836 1 90.75 196 ARG A N 1
ATOM 1480 C CA . ARG A 1 196 ? 1.604 8.117 -4.152 1 90.75 196 ARG A CA 1
ATOM 1481 C C . ARG A 1 196 ? 0.103 8.016 -4.398 1 90.75 196 ARG A C 1
ATOM 1483 O O . ARG A 1 196 ? -0.513 8.961 -4.902 1 90.75 196 ARG A O 1
ATOM 1490 N N . TYR A 1 197 ? -0.395 6.93 -4.016 1 89 197 TYR A N 1
ATOM 1491 C CA . TYR A 1 197 ? -1.829 6.719 -4.176 1 89 197 TYR A CA 1
ATOM 1492 C C . TYR A 1 197 ? -2.625 7.703 -3.326 1 89 197 TYR A C 1
ATOM 1494 O O . TYR A 1 197 ? -3.576 8.32 -3.809 1 89 197 TYR A O 1
ATOM 1502 N N . ARG A 1 198 ? -2.244 7.879 -2.107 1 88.06 198 ARG A N 1
ATOM 1503 C CA . ARG A 1 198 ? -2.955 8.758 -1.187 1 88.06 198 ARG A CA 1
ATOM 1504 C C . ARG A 1 198 ? -2.885 10.211 -1.653 1 88.06 198 ARG A C 1
ATOM 1506 O O . ARG A 1 198 ? -3.895 10.914 -1.656 1 88.06 198 ARG A O 1
ATOM 1513 N N . PHE A 1 199 ? -1.7 10.664 -2.027 1 89.69 199 PHE A N 1
ATOM 1514 C CA . PHE A 1 199 ? -1.55 12.031 -2.502 1 89.69 199 PHE A CA 1
ATOM 1515 C C . PHE A 1 199 ? -2.277 12.227 -3.826 1 89.69 199 PHE A C 1
ATOM 1517 O O . PHE A 1 199 ? -2.801 13.312 -4.098 1 89.69 199 PHE A O 1
ATOM 1524 N N . GLY A 1 200 ? -2.314 11.18 -4.59 1 86.69 200 GLY A N 1
ATOM 1525 C CA . GLY A 1 200 ? -3.004 11.266 -5.871 1 86.69 200 GLY A CA 1
ATOM 1526 C C . GLY A 1 200 ? -4.512 11.297 -5.734 1 86.69 200 GLY A C 1
ATOM 1527 O O . GLY A 1 200 ? -5.215 11.781 -6.621 1 86.69 200 GLY A O 1
ATOM 1528 N N . THR A 1 201 ? -4.984 10.773 -4.648 1 83 201 THR A N 1
ATOM 1529 C CA . THR A 1 201 ? -6.434 10.695 -4.469 1 83 201 THR A CA 1
ATOM 1530 C C . THR A 1 201 ? -6.934 11.867 -3.627 1 83 201 THR A C 1
ATOM 1532 O O . THR A 1 201 ? -8.008 12.414 -3.891 1 83 201 THR A O 1
ATOM 1535 N N . ASP A 1 202 ? -6.113 12.312 -2.66 1 83 202 ASP A N 1
ATOM 1536 C CA . ASP A 1 202 ? -6.668 13.273 -1.712 1 83 202 ASP A CA 1
ATOM 1537 C C . ASP A 1 202 ? -5.758 14.484 -1.564 1 83 202 ASP A C 1
ATOM 1539 O O . ASP A 1 202 ? -6.188 15.539 -1.081 1 83 202 ASP A O 1
ATOM 1543 N N . GLY A 1 203 ? -4.598 14.352 -1.954 1 86.69 203 GLY A N 1
ATOM 1544 C CA . GLY A 1 203 ? -3.646 15.414 -1.701 1 86.69 203 GLY A CA 1
ATOM 1545 C C . GLY A 1 203 ? -3.539 16.406 -2.848 1 86.69 203 GLY A C 1
ATOM 1546 O O . GLY A 1 203 ? -3.818 17.594 -2.678 1 86.69 203 GLY A O 1
ATOM 1547 N N . PHE A 1 204 ? -3.256 15.938 -3.975 1 92.38 204 PHE A N 1
ATOM 1548 C CA . PHE A 1 204 ? -3.041 16.75 -5.164 1 92.38 204 PHE A CA 1
ATOM 1549 C C . PHE A 1 204 ? -4.094 16.453 -6.227 1 92.38 204 PHE A C 1
ATOM 1551 O O . PHE A 1 204 ? -4.344 15.289 -6.543 1 92.38 204 PHE A O 1
ATOM 1558 N N . ALA A 1 205 ? -4.668 17.516 -6.715 1 92.56 205 ALA A N 1
ATOM 1559 C CA . ALA A 1 205 ? -5.617 17.328 -7.809 1 92.56 205 ALA A CA 1
ATOM 1560 C C . ALA A 1 205 ? -4.926 16.75 -9.047 1 92.56 205 ALA A C 1
ATOM 1562 O O . ALA A 1 205 ? -5.5 15.922 -9.758 1 92.56 205 ALA A O 1
ATOM 1563 N N . GLU A 1 206 ? -3.742 17.234 -9.25 1 90.31 206 GLU A N 1
ATOM 1564 C CA . GLU A 1 206 ? -2.885 16.688 -10.297 1 90.31 206 GLU A CA 1
ATOM 1565 C C . GLU A 1 206 ? -1.706 15.914 -9.695 1 90.31 206 GLU A C 1
ATOM 1567 O O . GLU A 1 206 ? -0.716 16.516 -9.281 1 90.31 206 GLU A O 1
ATOM 1572 N N . PRO A 1 207 ? -1.744 14.625 -9.82 1 85.19 207 PRO A N 1
ATOM 1573 C CA . PRO A 1 207 ? -0.714 13.805 -9.188 1 85.19 207 PRO A CA 1
ATOM 1574 C C . PRO A 1 207 ? 0.693 14.133 -9.672 1 85.19 207 PRO A C 1
ATOM 1576 O O . PRO A 1 207 ? 1.665 13.961 -8.938 1 85.19 207 PRO A O 1
ATOM 1579 N N . SER A 1 208 ? 0.762 14.562 -10.828 1 84.12 208 SER A N 1
ATOM 1580 C CA . SER A 1 208 ? 2.064 14.883 -11.398 1 84.12 208 SER A CA 1
ATOM 1581 C C . SER A 1 208 ? 2.688 16.094 -10.711 1 84.12 208 SER A C 1
ATOM 1583 O O . SER A 1 208 ? 3.883 16.359 -10.859 1 84.12 208 SER A O 1
ATOM 1585 N N . ALA A 1 209 ? 1.896 16.812 -9.914 1 85 209 ALA A N 1
ATOM 1586 C CA . ALA A 1 209 ? 2.4 17.984 -9.188 1 85 209 ALA A CA 1
ATOM 1587 C C . ALA A 1 209 ? 3.258 17.547 -8 1 85 209 ALA A C 1
ATOM 1589 O O . ALA A 1 209 ? 4.039 18.344 -7.477 1 85 209 ALA A O 1
ATOM 1590 N N . MET A 1 210 ? 3.09 16.344 -7.66 1 89.31 210 MET A N 1
ATOM 1591 C CA . MET A 1 210 ? 3.914 15.82 -6.57 1 89.31 210 MET A CA 1
ATOM 1592 C C . MET A 1 210 ? 5.32 15.5 -7.062 1 89.31 210 MET A C 1
ATOM 1594 O O . MET A 1 210 ? 5.508 14.602 -7.887 1 89.31 210 MET A O 1
ATOM 1598 N N . THR A 1 211 ? 6.273 16.156 -6.531 1 92.81 211 THR A N 1
ATOM 1599 C CA . THR A 1 211 ? 7.656 15.93 -6.938 1 92.81 211 THR A CA 1
ATOM 1600 C C . THR A 1 211 ? 8.234 14.695 -6.254 1 92.81 211 THR A C 1
ATOM 1602 O O . THR A 1 211 ? 7.699 14.234 -5.242 1 92.81 211 THR A O 1
ATOM 1605 N N . ALA A 1 212 ? 9.281 14.211 -6.812 1 93.75 212 ALA A N 1
ATOM 1606 C CA . ALA A 1 212 ? 9.992 13.102 -6.195 1 93.75 212 ALA A CA 1
ATOM 1607 C C . ALA A 1 212 ? 10.508 13.477 -4.809 1 93.75 212 ALA A C 1
ATOM 1609 O O . ALA A 1 212 ? 10.531 12.648 -3.898 1 93.75 212 ALA A O 1
ATOM 1610 N N . GLU A 1 213 ? 10.883 14.719 -4.711 1 93.56 213 GLU A N 1
ATOM 1611 C CA . GLU A 1 213 ? 11.375 15.211 -3.428 1 93.56 213 GLU A CA 1
ATOM 1612 C C . GLU A 1 213 ? 10.266 15.211 -2.377 1 93.56 213 GLU A C 1
ATOM 1614 O O . GLU A 1 213 ? 10.492 14.828 -1.227 1 93.56 213 GLU A O 1
ATOM 1619 N N . TRP A 1 214 ? 9.102 15.68 -2.787 1 94.56 214 TRP A N 1
ATOM 1620 C CA . TRP A 1 214 ? 7.953 15.672 -1.883 1 94.56 214 TRP A CA 1
ATOM 1621 C C . TRP A 1 214 ? 7.664 14.25 -1.394 1 94.56 214 TRP A C 1
ATOM 1623 O O . TRP A 1 214 ? 7.477 14.031 -0.195 1 94.56 214 TRP A O 1
ATOM 1633 N N . LEU A 1 215 ? 7.648 13.32 -2.346 1 94.44 215 LEU A N 1
ATOM 1634 C CA . LEU A 1 215 ? 7.375 11.922 -2.01 1 94.44 215 LEU A CA 1
ATOM 1635 C C . LEU A 1 215 ? 8.453 11.367 -1.085 1 94.44 215 LEU A C 1
ATOM 1637 O O . LEU A 1 215 ? 8.141 10.688 -0.105 1 94.44 215 LEU A O 1
ATOM 1641 N N . ARG A 1 216 ? 9.703 11.633 -1.379 1 94.81 216 ARG A N 1
ATOM 1642 C CA . ARG A 1 216 ? 10.812 11.156 -0.563 1 94.81 216 ARG A CA 1
ATOM 1643 C C . ARG A 1 216 ? 10.727 11.695 0.859 1 94.81 216 ARG A C 1
ATOM 1645 O O . ARG A 1 216 ? 10.875 10.945 1.825 1 94.81 216 ARG A O 1
ATOM 1652 N N . TYR A 1 217 ? 10.453 12.914 1.007 1 95.31 217 TYR A N 1
ATOM 1653 C CA . TYR A 1 217 ? 10.352 13.523 2.33 1 95.31 217 TYR A CA 1
ATOM 1654 C C . TYR A 1 217 ? 9.164 12.953 3.102 1 95.31 217 TYR A C 1
ATOM 1656 O O . TYR A 1 217 ? 9.281 12.664 4.297 1 95.31 217 TYR A O 1
ATOM 1664 N N . SER A 1 218 ? 8.078 12.875 2.377 1 94.75 218 SER A N 1
ATOM 1665 C CA . SER A 1 218 ? 6.891 12.305 3.002 1 94.75 218 SER A CA 1
ATOM 1666 C C . SER A 1 218 ? 7.164 10.898 3.529 1 94.75 218 SER A C 1
ATOM 1668 O O . SER A 1 218 ? 6.762 10.562 4.645 1 94.75 218 SER A O 1
ATOM 1670 N N . TRP A 1 219 ? 7.828 10.133 2.701 1 94.94 219 TRP A N 1
ATOM 1671 C CA . TRP A 1 219 ? 8.18 8.781 3.119 1 94.94 219 TRP A CA 1
ATOM 1672 C C . TRP A 1 219 ? 9.086 8.805 4.348 1 94.94 219 TRP A C 1
ATOM 1674 O O . TRP A 1 219 ? 8.844 8.086 5.316 1 94.94 219 TRP A O 1
ATOM 1684 N N . GLN A 1 220 ? 10.094 9.633 4.352 1 94.62 220 GLN A N 1
ATOM 1685 C CA . GLN A 1 220 ? 11.023 9.734 5.473 1 94.62 220 GLN A CA 1
ATOM 1686 C C . GLN A 1 220 ? 10.312 10.188 6.742 1 94.62 220 GLN A C 1
ATOM 1688 O O . GLN A 1 220 ? 10.531 9.625 7.816 1 94.62 220 GLN A O 1
ATOM 1693 N N . ALA A 1 221 ? 9.477 11.148 6.594 1 94.31 221 ALA A N 1
ATOM 1694 C CA . ALA A 1 221 ? 8.75 11.68 7.738 1 94.31 221 ALA A CA 1
ATOM 1695 C C . ALA A 1 221 ? 7.832 10.617 8.352 1 94.31 221 ALA A C 1
ATOM 1697 O O . ALA A 1 221 ? 7.629 10.594 9.562 1 94.31 221 ALA A O 1
ATOM 1698 N N . SER A 1 222 ? 7.312 9.773 7.547 1 94.19 222 SER A N 1
ATOM 1699 C CA . SER A 1 222 ? 6.375 8.75 8.008 1 94.19 222 SER A CA 1
ATOM 1700 C C . SER A 1 222 ? 7.109 7.586 8.656 1 94.19 222 SER A C 1
ATOM 1702 O O . SER A 1 222 ? 6.488 6.754 9.32 1 94.19 222 SER A O 1
ATOM 1704 N N . HIS A 1 223 ? 8.367 7.48 8.492 1 91.25 223 HIS A N 1
ATOM 1705 C CA . HIS A 1 223 ? 9.086 6.305 8.977 1 91.25 223 HIS A CA 1
ATOM 1706 C C . HIS A 1 223 ? 10.023 6.664 10.125 1 91.25 223 HIS A C 1
ATOM 1708 O O . HIS A 1 223 ? 10.93 5.898 10.453 1 91.25 223 HIS A O 1
ATOM 1714 N N . ARG A 1 224 ? 9.742 7.785 10.625 1 87.69 224 ARG A N 1
ATOM 1715 C CA . ARG A 1 224 ? 10.43 8.102 11.875 1 87.69 224 ARG A CA 1
ATOM 1716 C C . ARG A 1 224 ? 9.961 7.191 13.008 1 87.69 224 ARG A C 1
ATOM 1718 O O . ARG A 1 224 ? 8.836 6.691 12.984 1 87.69 224 ARG A O 1
ATOM 1725 N N . GLN A 1 225 ? 10.852 7.055 13.961 1 82.12 225 GLN A N 1
ATOM 1726 C CA . GLN A 1 225 ? 10.508 6.207 15.102 1 82.12 225 GLN A CA 1
ATOM 1727 C C . GLN A 1 225 ? 9.242 6.695 15.789 1 82.12 225 GLN A C 1
ATOM 1729 O O . GLN A 1 225 ? 9.062 7.898 15.992 1 82.12 225 GLN A O 1
ATOM 1734 N N . GLY A 1 226 ? 8.336 5.832 16.094 1 80.94 226 GLY A N 1
ATOM 1735 C CA . GLY A 1 226 ? 7.109 6.145 16.812 1 80.94 226 GLY A CA 1
ATOM 1736 C C . GLY A 1 226 ? 5.969 6.543 15.891 1 80.94 226 GLY A C 1
ATOM 1737 O O . GLY A 1 226 ? 4.855 6.805 16.359 1 80.94 226 GLY A O 1
ATOM 1738 N N . GLY A 1 227 ? 6.227 6.523 14.633 1 87.44 227 GLY A N 1
ATOM 1739 C CA . GLY A 1 227 ? 5.203 6.914 13.672 1 87.44 227 GLY A CA 1
ATOM 1740 C C . GLY A 1 227 ? 3.945 6.074 13.766 1 87.44 227 GLY A C 1
ATOM 1741 O O . GLY A 1 227 ? 2.846 6.559 13.492 1 87.44 227 GLY A O 1
ATOM 1742 N N . HIS A 1 228 ? 4.086 4.789 14.141 1 86.44 228 HIS A N 1
ATOM 1743 C CA . HIS A 1 228 ? 2.926 3.912 14.227 1 86.44 228 HIS A CA 1
ATOM 1744 C C . HIS A 1 228 ? 1.968 4.367 15.32 1 86.44 228 HIS A C 1
ATOM 1746 O O . HIS A 1 228 ? 0.759 4.145 15.227 1 86.44 228 HIS A O 1
ATOM 1752 N N . ARG A 1 229 ? 2.434 5.031 16.359 1 88.25 229 ARG A N 1
ATOM 1753 C CA . ARG A 1 229 ? 1.575 5.527 17.422 1 88.25 229 ARG A CA 1
ATOM 1754 C C . ARG A 1 229 ? 0.674 6.652 16.938 1 88.25 229 ARG A C 1
ATOM 1756 O O . ARG A 1 229 ? -0.463 6.793 17.391 1 88.25 229 ARG A O 1
ATOM 1763 N N . LEU A 1 230 ? 1.23 7.465 16.047 1 91.25 230 LEU A N 1
ATOM 1764 C CA . LEU A 1 230 ? 0.43 8.523 15.438 1 91.25 230 LEU A CA 1
ATOM 1765 C C . LEU A 1 230 ? -0.671 7.941 14.562 1 91.25 230 LEU A C 1
ATOM 1767 O O . LEU A 1 230 ? -1.811 8.414 14.586 1 91.25 230 LEU A O 1
ATOM 1771 N N . LEU A 1 231 ? -0.278 6.918 13.859 1 89.56 231 LEU A N 1
ATOM 1772 C CA . LEU A 1 231 ? -1.265 6.242 13.031 1 89.56 231 LEU A CA 1
ATOM 1773 C C . LEU A 1 231 ? -2.342 5.586 13.883 1 89.56 231 LEU A C 1
ATOM 1775 O O . LEU A 1 231 ? -3.525 5.621 13.539 1 89.56 231 LEU A O 1
ATOM 1779 N N . ALA A 1 232 ? -1.952 5.02 14.953 1 87.38 232 ALA A N 1
ATOM 1780 C CA . ALA A 1 232 ? -2.902 4.395 15.875 1 87.38 232 ALA A CA 1
ATOM 1781 C C . ALA A 1 232 ? -3.861 5.434 16.453 1 87.38 232 ALA A C 1
ATOM 1783 O O . ALA A 1 232 ? -5.066 5.184 16.562 1 87.38 232 ALA A O 1
ATOM 1784 N N . ALA A 1 233 ? -3.311 6.539 16.828 1 89.56 233 ALA A N 1
ATOM 1785 C CA . ALA A 1 233 ? -4.141 7.605 17.391 1 89.56 233 ALA A CA 1
ATOM 1786 C C . ALA A 1 233 ? -5.168 8.094 16.375 1 89.56 233 ALA A C 1
ATOM 1788 O O . ALA A 1 233 ? -6.336 8.289 16.703 1 89.56 233 ALA A O 1
ATOM 1789 N N . ARG A 1 234 ? -4.695 8.281 15.195 1 90.12 234 ARG A N 1
ATOM 1790 C CA . ARG A 1 234 ? -5.594 8.711 14.133 1 90.12 234 ARG A CA 1
ATOM 1791 C C . ARG A 1 234 ? -6.672 7.664 13.867 1 90.12 234 ARG A C 1
ATOM 1793 O O . ARG A 1 234 ? -7.855 7.996 13.773 1 90.12 234 ARG A O 1
ATOM 1800 N N . ALA A 1 235 ? -6.277 6.473 13.719 1 85.62 235 ALA A N 1
ATOM 1801 C CA . ALA A 1 235 ? -7.211 5.387 13.43 1 85.62 235 ALA A CA 1
ATOM 1802 C C . ALA A 1 235 ? -8.234 5.23 14.547 1 85.62 235 ALA A C 1
ATOM 1804 O O . ALA A 1 235 ? -9.391 4.891 14.297 1 85.62 235 ALA A O 1
ATOM 1805 N N . ALA A 1 236 ? -7.801 5.492 15.742 1 86.12 236 ALA A N 1
ATOM 1806 C CA . ALA A 1 236 ? -8.672 5.324 16.906 1 86.12 236 ALA A CA 1
ATOM 1807 C C . ALA A 1 236 ? -9.609 6.52 17.062 1 86.12 236 ALA A C 1
ATOM 1809 O O . ALA A 1 236 ? -10.492 6.512 17.922 1 86.12 236 ALA A O 1
ATOM 1810 N N . GLY A 1 237 ? -9.406 7.543 16.312 1 89.94 237 GLY A N 1
ATOM 1811 C CA . GLY A 1 237 ? -10.258 8.727 16.406 1 89.94 237 GLY A CA 1
ATOM 1812 C C . GLY A 1 237 ? -9.859 9.664 17.531 1 89.94 237 GLY A C 1
ATOM 1813 O O . GLY A 1 237 ? -10.594 10.594 17.859 1 89.94 237 GLY A O 1
ATOM 1814 N N . ARG A 1 238 ? -8.734 9.453 18.094 1 91.5 238 ARG A N 1
ATOM 1815 C CA . ARG A 1 238 ? -8.312 10.258 19.234 1 91.5 238 ARG A CA 1
ATOM 1816 C C . ARG A 1 238 ? -7.938 11.672 18.797 1 91.5 238 ARG A C 1
ATOM 1818 O O . ARG A 1 238 ? -7.906 12.594 19.625 1 91.5 238 ARG A O 1
ATOM 1825 N N . LEU A 1 239 ? -7.656 11.836 17.562 1 93.69 239 LEU A N 1
ATOM 1826 C CA . LEU A 1 239 ? -7.246 13.141 17.062 1 93.69 239 LEU A CA 1
ATOM 1827 C C . LEU A 1 239 ? -8.461 13.977 16.672 1 93.69 239 LEU A C 1
ATOM 1829 O O . LEU A 1 239 ? -8.328 15.164 16.344 1 93.69 239 LEU A O 1
ATOM 1833 N N . ASP A 1 240 ? -9.602 13.391 16.703 1 94.75 240 ASP A N 1
ATOM 1834 C CA . ASP A 1 240 ? -10.828 14.109 16.375 1 94.75 240 ASP A CA 1
ATOM 1835 C C . ASP A 1 240 ? -11.164 15.125 17.469 1 94.75 240 ASP A C 1
ATOM 1837 O O . ASP A 1 240 ? -10.883 14.898 18.641 1 94.75 240 ASP A O 1
ATOM 1841 N N . SER A 1 241 ? -11.711 16.234 17.047 1 95.5 241 SER A N 1
ATOM 1842 C CA . SER A 1 241 ? -12.133 17.281 17.969 1 95.5 241 SER A CA 1
ATOM 1843 C C . SER A 1 241 ? -13.648 17.328 18.109 1 95.5 241 SER A C 1
ATOM 1845 O O . SER A 1 241 ? -14.367 17.141 17.125 1 95.5 241 SER A O 1
ATOM 1847 N N . ASP A 1 242 ? -14.109 17.672 19.297 1 94 242 ASP A N 1
ATOM 1848 C CA . ASP A 1 242 ? -15.547 17.75 19.547 1 94 242 ASP A CA 1
ATOM 1849 C C . ASP A 1 242 ? -16.047 19.188 19.344 1 94 242 ASP A C 1
ATOM 1851 O O . ASP A 1 242 ? -17.234 19.453 19.5 1 94 242 ASP A O 1
ATOM 1855 N N . ILE A 1 243 ? -15.203 20.016 18.953 1 95.62 243 ILE A N 1
ATOM 1856 C CA . ILE A 1 243 ? -15.57 21.422 18.812 1 95.62 243 ILE A CA 1
ATOM 1857 C C . ILE A 1 243 ? -16.562 21.578 17.656 1 95.62 243 ILE A C 1
ATOM 1859 O O . ILE A 1 243 ? -16.438 20.891 16.641 1 95.62 243 ILE A O 1
ATOM 1863 N N . ASP A 1 244 ? -17.562 22.438 17.828 1 96.5 244 ASP A N 1
ATOM 1864 C CA . ASP A 1 244 ? -18.422 22.875 16.734 1 96.5 244 ASP A CA 1
ATOM 1865 C C . ASP A 1 244 ? -17.828 24.109 16.047 1 96.5 244 ASP A C 1
ATOM 1867 O O . ASP A 1 244 ? -18.109 25.234 16.453 1 96.5 244 ASP A O 1
ATOM 1871 N N . LEU A 1 245 ? -17.141 23.906 14.977 1 96.94 245 LEU A N 1
ATOM 1872 C CA . LEU A 1 245 ? -16.391 24.969 14.32 1 96.94 245 LEU A CA 1
ATOM 1873 C C . LEU A 1 245 ? -17.328 26.078 13.859 1 96.94 245 LEU A C 1
ATOM 1875 O O . LEU A 1 245 ? -17.016 27.266 14.039 1 96.94 245 LEU A O 1
ATOM 1879 N N . GLY A 1 246 ? -18.406 25.688 13.305 1 97.56 246 GLY A N 1
ATOM 1880 C CA . GLY A 1 246 ? -19.344 26.688 12.82 1 97.56 246 GLY A CA 1
ATOM 1881 C C . GLY A 1 246 ? -19.828 27.625 13.914 1 97.56 246 GLY A C 1
ATOM 1882 O O . GLY A 1 246 ? -19.734 28.844 13.773 1 97.56 246 GLY A O 1
ATOM 1883 N N . SER A 1 247 ? -20.25 27.078 14.969 1 97.06 247 SER A N 1
ATOM 1884 C CA . SER A 1 247 ? -20.797 27.859 16.078 1 97.06 247 SER A CA 1
ATOM 1885 C C . SER A 1 247 ? -19.703 28.703 16.734 1 97.06 247 SER A C 1
ATOM 1887 O O . SER A 1 247 ? -19.906 29.891 16.984 1 97.06 247 SER A O 1
ATOM 1889 N N . VAL A 1 248 ? -18.578 28.094 16.953 1 96.81 248 VAL A N 1
ATOM 1890 C CA . VAL A 1 248 ? -17.516 28.781 17.672 1 96.81 248 VAL A CA 1
ATOM 1891 C C . VAL A 1 248 ? -16.984 29.938 16.812 1 96.81 248 VAL A C 1
ATOM 1893 O O . VAL A 1 248 ? -16.75 31.047 17.328 1 96.81 248 VAL A O 1
ATOM 1896 N N . LEU A 1 249 ? -16.828 29.734 15.547 1 97.19 249 LEU A N 1
ATOM 1897 C CA . LEU A 1 249 ? -16.281 30.766 14.664 1 97.19 249 LEU A CA 1
ATOM 1898 C C . LEU A 1 249 ? -17.281 31.906 14.484 1 97.19 249 LEU A C 1
ATOM 1900 O O . LEU A 1 249 ? -16.891 33.062 14.352 1 97.19 249 LEU A O 1
ATOM 1904 N N . SER A 1 250 ? -18.562 31.578 14.469 1 96.56 250 SER A N 1
ATOM 1905 C CA . SER A 1 250 ? -19.578 32.625 14.312 1 96.56 250 SER A CA 1
ATOM 1906 C C . SER A 1 250 ? -19.641 33.531 15.531 1 96.56 250 SER A C 1
ATOM 1908 O O . SER A 1 250 ? -20.031 34.688 15.43 1 96.56 250 SER A O 1
ATOM 1910 N N . GLU A 1 251 ? -19.219 33.031 16.641 1 94.69 251 GLU A N 1
ATOM 1911 C CA . GLU A 1 251 ? -19.312 33.781 17.906 1 94.69 251 GLU A CA 1
ATOM 1912 C C . GLU A 1 251 ? -18.016 34.531 18.188 1 94.69 251 GLU A C 1
ATOM 1914 O O . GLU A 1 251 ? -17.969 35.375 19.078 1 94.69 251 GLU A O 1
ATOM 1919 N N . THR A 1 252 ? -17.047 34.188 17.453 1 91.81 252 THR A N 1
ATOM 1920 C CA . THR A 1 252 ? -15.758 34.844 17.688 1 91.81 252 THR A CA 1
ATOM 1921 C C . THR A 1 252 ? -15.664 36.125 16.875 1 91.81 252 THR A C 1
ATOM 1923 O O . THR A 1 252 ? -16.234 36.219 15.773 1 91.81 252 THR A O 1
ATOM 1926 N N . ALA A 1 253 ? -14.945 37.156 17.375 1 90.19 253 ALA A N 1
ATOM 1927 C CA . ALA A 1 253 ? -14.75 38.406 16.688 1 90.19 253 ALA A CA 1
ATOM 1928 C C . ALA A 1 253 ? -13.633 38.312 15.656 1 90.19 253 ALA A C 1
ATOM 1930 O O . ALA A 1 253 ? -13.5 39.188 14.797 1 90.19 253 ALA A O 1
ATOM 1931 N N . THR A 1 254 ? -12.906 37.281 15.711 1 94.38 254 THR A N 1
ATOM 1932 C CA . THR A 1 254 ? -11.766 37.125 14.82 1 94.38 254 THR A CA 1
ATOM 1933 C C . THR A 1 254 ? -12.227 36.812 13.398 1 94.38 254 THR A C 1
ATOM 1935 O O . THR A 1 254 ? -13.062 35.906 13.195 1 94.38 254 THR A O 1
ATOM 1938 N N . THR A 1 255 ? -11.711 37.562 12.445 1 96 255 THR A N 1
ATOM 1939 C CA . THR A 1 255 ? -12.023 37.312 11.047 1 96 255 THR A CA 1
ATOM 1940 C C . THR A 1 255 ? -11.523 35.906 10.633 1 96 255 THR A C 1
ATOM 1942 O O . THR A 1 255 ? -10.422 35.5 11.016 1 96 255 THR A O 1
ATOM 1945 N N . THR A 1 256 ? -12.375 35.188 9.867 1 98.06 256 THR A N 1
ATOM 1946 C CA . THR A 1 256 ? -12.023 33.875 9.414 1 98.06 256 THR A CA 1
ATOM 1947 C C . THR A 1 256 ? -12.156 33.75 7.898 1 98.06 256 THR A C 1
ATOM 1949 O O . THR A 1 256 ? -13.156 34.188 7.324 1 98.06 256 THR A O 1
ATOM 1952 N N . THR A 1 257 ? -11.148 33.25 7.258 1 98.38 257 THR A N 1
ATOM 1953 C CA . THR A 1 257 ? -11.164 32.875 5.848 1 98.38 257 THR A CA 1
ATOM 1954 C C . THR A 1 257 ? -10.969 31.375 5.68 1 98.38 257 THR A C 1
ATOM 1956 O O . THR A 1 257 ? -10.023 30.812 6.219 1 98.38 257 THR A O 1
ATOM 1959 N N . LEU A 1 258 ? -11.883 30.734 4.961 1 98.69 258 LEU A N 1
ATOM 1960 C CA . LEU A 1 258 ? -11.789 29.312 4.645 1 98.69 258 LEU A CA 1
ATOM 1961 C C . LEU A 1 258 ? -11.227 29.109 3.246 1 98.69 258 LEU A C 1
ATOM 1963 O O . LEU A 1 258 ? -11.625 29.797 2.301 1 98.69 258 LEU A O 1
ATOM 1967 N N . LEU A 1 259 ? -10.281 28.234 3.133 1 98.75 259 LEU A N 1
ATOM 1968 C CA . LEU A 1 259 ? -9.719 27.844 1.846 1 98.75 259 LEU A CA 1
ATOM 1969 C C . LEU A 1 259 ? -10.062 26.406 1.508 1 98.75 259 LEU A C 1
ATOM 1971 O O . LEU A 1 259 ? -9.898 25.516 2.344 1 98.75 259 LEU A O 1
ATOM 1975 N N . TRP A 1 260 ? -10.516 26.188 0.265 1 98.31 260 TRP A N 1
ATOM 1976 C CA . TRP A 1 260 ? -10.898 24.844 -0.149 1 98.31 260 TRP A CA 1
ATOM 1977 C C . TRP A 1 260 ? -10.5 24.578 -1.596 1 98.31 260 TRP A C 1
ATOM 1979 O O . TRP A 1 260 ? -10.586 25.469 -2.443 1 98.31 260 TRP A O 1
ATOM 1989 N N . GLY A 1 261 ? -9.914 23.438 -1.809 1 97.44 261 GLY A N 1
ATOM 1990 C CA . GLY A 1 261 ? -9.773 23.016 -3.193 1 97.44 261 GLY A CA 1
ATOM 1991 C C . GLY A 1 261 ? -11.07 22.484 -3.789 1 97.44 261 GLY A C 1
ATOM 1992 O O . GLY A 1 261 ? -11.812 21.75 -3.131 1 97.44 261 GLY A O 1
ATOM 1993 N N . ARG A 1 262 ? -11.289 22.797 -4.938 1 97.06 262 ARG A N 1
ATOM 1994 C CA . ARG A 1 262 ? -12.508 22.375 -5.613 1 97.06 262 ARG A CA 1
ATOM 1995 C C . ARG A 1 262 ? -12.578 20.844 -5.703 1 97.06 262 ARG A C 1
ATOM 1997 O O . ARG A 1 262 ? -13.656 20.266 -5.617 1 97.06 262 ARG A O 1
ATOM 2004 N N . GLU A 1 263 ? -11.438 20.266 -5.809 1 95.25 263 GLU A N 1
ATOM 2005 C CA . GLU A 1 263 ? -11.375 18.812 -6.043 1 95.25 263 GLU A CA 1
ATOM 2006 C C . GLU A 1 263 ? -11.203 18.047 -4.734 1 95.25 263 GLU A C 1
ATOM 2008 O O . GLU A 1 263 ? -10.984 16.844 -4.742 1 95.25 263 GLU A O 1
ATOM 2013 N N . ALA A 1 264 ? -11.266 18.75 -3.625 1 94.38 264 ALA A N 1
ATOM 2014 C CA . ALA A 1 264 ? -11.141 18.078 -2.338 1 94.38 264 ALA A CA 1
ATOM 2015 C C . ALA A 1 264 ? -12.312 17.125 -2.102 1 94.38 264 ALA A C 1
ATOM 2017 O O . ALA A 1 264 ? -13.469 17.484 -2.334 1 94.38 264 ALA A O 1
ATOM 2018 N N . ASP A 1 265 ? -12.023 15.922 -1.611 1 88.38 265 ASP A N 1
ATOM 2019 C CA . ASP A 1 265 ? -13.055 14.914 -1.43 1 88.38 265 ASP A CA 1
ATOM 2020 C C . ASP A 1 265 ? -13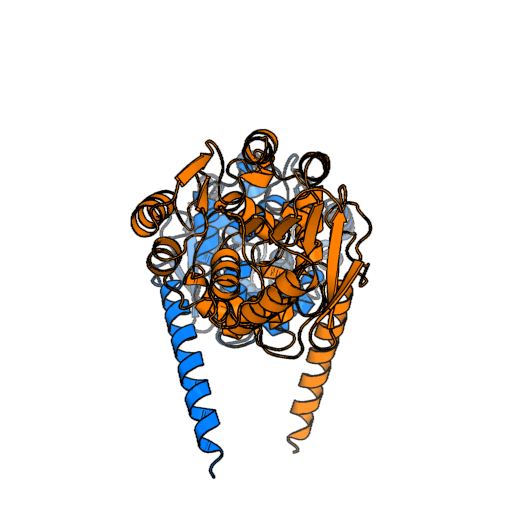.352 14.695 0.051 1 88.38 265 ASP A C 1
ATOM 2022 O O . ASP A 1 265 ? -14.43 14.211 0.408 1 88.38 265 ASP A O 1
ATOM 2026 N N . SER A 1 266 ? -12.359 14.844 0.865 1 85.5 266 SER A N 1
ATOM 2027 C CA . SER A 1 266 ? -12.516 14.578 2.291 1 85.5 266 SER A CA 1
ATOM 2028 C C . SER A 1 266 ? -11.82 15.648 3.129 1 85.5 266 SER A C 1
ATOM 2030 O O . SER A 1 266 ? -10.664 15.484 3.525 1 85.5 266 SER A O 1
ATOM 2032 N N . PRO A 1 267 ? -12.516 16.734 3.436 1 90.88 267 PRO A N 1
ATOM 2033 C CA . PRO A 1 267 ? -13.922 17 3.131 1 90.88 267 PRO A CA 1
ATOM 2034 C C . PRO A 1 267 ? -14.117 17.688 1.78 1 90.88 267 PRO A C 1
ATOM 2036 O O . PRO A 1 267 ? -13.234 18.422 1.328 1 90.88 267 PRO A O 1
ATOM 2039 N N . PRO A 1 268 ? -15.32 17.5 1.218 1 94.5 268 PRO A N 1
ATOM 2040 C CA . PRO A 1 268 ? -15.586 18.141 -0.067 1 94.5 268 PRO A CA 1
ATOM 2041 C C . PRO A 1 268 ? -15.93 19.625 0.081 1 94.5 268 PRO A C 1
ATOM 2043 O O . PRO A 1 268 ? -16.219 20.094 1.188 1 94.5 268 PRO A O 1
ATOM 2046 N N . VAL A 1 269 ? -15.906 20.344 -1.038 1 96.69 269 VAL A N 1
ATOM 2047 C CA . VAL A 1 269 ? -16.125 21.781 -1.038 1 96.69 269 VAL A CA 1
ATOM 2048 C C . VAL A 1 269 ? -17.531 22.094 -0.523 1 96.69 269 VAL A C 1
ATOM 2050 O O . VAL A 1 269 ? -17.75 23.141 0.088 1 96.69 269 VAL A O 1
ATOM 2053 N N . ALA A 1 270 ? -18.469 21.188 -0.663 1 97.5 270 ALA A N 1
ATOM 2054 C CA . ALA A 1 270 ? -19.812 21.375 -0.114 1 97.5 270 ALA A CA 1
ATOM 2055 C C . ALA A 1 270 ? -19.766 21.547 1.4 1 97.5 270 ALA A C 1
ATOM 2057 O O . ALA A 1 270 ? -20.547 22.328 1.964 1 97.5 270 ALA A O 1
ATOM 2058 N N . ALA A 1 271 ? -18.938 20.812 2.01 1 96.31 271 ALA A N 1
ATOM 2059 C CA . ALA A 1 271 ? -18.75 20.969 3.449 1 96.31 271 ALA A CA 1
ATOM 2060 C C . ALA A 1 271 ? -18.188 22.344 3.779 1 96.31 271 ALA A C 1
ATOM 2062 O O . ALA A 1 271 ? -18.531 22.938 4.812 1 96.31 271 ALA A O 1
ATOM 2063 N N . GLY A 1 272 ? -17.297 22.844 2.941 1 97.75 272 GLY A N 1
ATOM 2064 C CA . GLY A 1 272 ? -16.766 24.188 3.107 1 97.75 272 GLY A CA 1
ATOM 2065 C C . GLY A 1 272 ? -17.828 25.266 3.01 1 97.75 272 GLY A C 1
ATOM 2066 O O . GLY A 1 272 ? -17.844 26.203 3.797 1 97.75 272 GLY A O 1
ATOM 2067 N N . ARG A 1 273 ? -18.75 25.078 2.107 1 98.19 273 ARG A N 1
ATOM 2068 C CA . ARG A 1 273 ? -19.844 26.031 1.946 1 98.19 273 ARG A CA 1
ATOM 2069 C C . ARG A 1 273 ? -20.75 26.031 3.172 1 98.19 273 ARG A C 1
ATOM 2071 O O . ARG A 1 273 ? -21.172 27.094 3.639 1 98.19 273 ARG A O 1
ATOM 2078 N N . ARG A 1 274 ? -21.031 24.891 3.639 1 98.19 274 ARG A N 1
ATOM 2079 C CA . ARG A 1 274 ? -21.844 24.781 4.844 1 98.19 274 ARG A CA 1
ATOM 2080 C C . ARG A 1 274 ? -21.156 25.453 6.031 1 98.19 274 ARG A C 1
ATOM 2082 O O . ARG A 1 274 ? -21.797 26.172 6.797 1 98.19 274 ARG A O 1
ATOM 2089 N N . LEU A 1 275 ? -19.906 25.188 6.148 1 98.19 275 LEU A N 1
ATOM 2090 C CA . LEU A 1 275 ? -19.156 25.766 7.258 1 98.19 275 LEU A CA 1
ATOM 2091 C C . LEU A 1 275 ? -19.078 27.281 7.125 1 98.19 275 LEU A C 1
ATOM 2093 O O . LEU A 1 275 ? -19.172 28 8.117 1 98.19 275 LEU A O 1
ATOM 2097 N N . ALA A 1 276 ? -18.875 27.75 5.938 1 98.44 276 ALA A N 1
ATOM 2098 C CA . ALA A 1 276 ? -18.812 29.188 5.699 1 98.44 276 ALA A CA 1
ATOM 2099 C C . ALA A 1 276 ? -20.109 29.875 6.133 1 98.44 276 ALA A C 1
ATOM 2101 O O . ALA A 1 276 ? -20.078 30.953 6.73 1 98.44 276 ALA A O 1
ATOM 2102 N N . THR A 1 277 ? -21.156 29.281 5.82 1 98.19 277 THR A N 1
ATOM 2103 C CA . THR A 1 277 ? -22.469 29.812 6.207 1 98.19 277 THR A CA 1
ATOM 2104 C C . THR A 1 277 ? -22.625 29.797 7.727 1 98.19 277 THR A C 1
ATOM 2106 O O . THR A 1 277 ? -23.016 30.797 8.328 1 98.19 277 THR A O 1
ATOM 2109 N N . ALA A 1 278 ? -22.328 28.703 8.297 1 97.94 278 ALA A N 1
ATOM 2110 C CA . ALA A 1 278 ? -22.484 28.531 9.742 1 97.94 278 ALA A CA 1
ATOM 2111 C C . ALA A 1 278 ? -21.594 29.5 10.508 1 97.94 278 ALA A C 1
ATOM 2113 O O . ALA A 1 278 ? -21.969 30 11.562 1 97.94 278 ALA A O 1
ATOM 2114 N N . ALA A 1 279 ? -20.406 29.781 9.992 1 97.94 279 ALA A N 1
ATOM 2115 C CA . ALA A 1 279 ? -19.406 30.578 10.688 1 97.94 279 ALA A CA 1
ATOM 2116 C C . ALA A 1 279 ? -19.484 32.062 10.258 1 97.94 279 ALA A C 1
ATOM 2118 O O . ALA A 1 279 ? -18.781 32.906 10.805 1 97.94 279 ALA A O 1
ATOM 2119 N N . ASP A 1 280 ? -20.266 32.312 9.227 1 96.88 280 ASP A N 1
ATOM 2120 C CA . ASP A 1 280 ? -20.266 33.625 8.594 1 96.88 280 ASP A CA 1
ATOM 2121 C C . ASP A 1 280 ? -18.859 34.031 8.172 1 96.88 280 ASP A C 1
ATOM 2123 O O . ASP A 1 280 ? -18.375 35.094 8.555 1 96.88 280 ASP A O 1
ATOM 2127 N N . ALA A 1 281 ? -18.234 33.156 7.449 1 97.94 281 ALA A N 1
ATOM 2128 C CA . ALA A 1 281 ? -16.828 33.344 7.043 1 97.94 281 ALA A CA 1
ATOM 2129 C C . ALA A 1 281 ? -16.719 33.406 5.523 1 97.94 281 ALA A C 1
ATOM 2131 O O . ALA A 1 281 ? -17.594 32.938 4.797 1 97.94 281 ALA A O 1
ATOM 2132 N N . ARG A 1 282 ? -15.641 34.031 5.09 1 97.5 282 ARG A N 1
ATOM 2133 C CA . ARG A 1 282 ? -15.305 34.031 3.67 1 97.5 282 ARG A CA 1
ATOM 2134 C C . ARG A 1 282 ? -14.758 32.688 3.213 1 97.5 282 ARG A C 1
ATOM 2136 O O . ARG A 1 282 ? -13.93 32.094 3.895 1 97.5 282 ARG A O 1
ATOM 2143 N N . LEU A 1 283 ? -15.281 32.219 2.092 1 98.56 283 LEU A N 1
ATOM 2144 C CA . LEU A 1 283 ? -14.797 30.984 1.495 1 98.56 283 LEU A CA 1
ATOM 2145 C C . LEU A 1 283 ? -14.078 31.266 0.177 1 98.56 283 LEU A C 1
ATOM 2147 O O . LEU A 1 283 ? -14.641 31.891 -0.717 1 98.56 283 LEU A O 1
ATOM 2151 N N . VAL A 1 284 ? -12.875 30.875 0.075 1 98.56 284 VAL A N 1
ATOM 2152 C CA . VAL A 1 284 ? -12.094 30.969 -1.155 1 98.56 284 VAL A CA 1
ATOM 2153 C C . VAL A 1 284 ? -11.867 29.562 -1.722 1 98.56 284 VAL A C 1
ATOM 2155 O O . VAL A 1 284 ? -11.266 28.703 -1.068 1 98.56 284 VAL A O 1
ATOM 2158 N N . VAL A 1 285 ? -12.305 29.328 -2.953 1 98.56 285 VAL A N 1
ATOM 2159 C CA . VAL A 1 285 ? -12.18 28.016 -3.586 1 98.56 285 VAL A CA 1
ATOM 2160 C C . VAL A 1 285 ? -11.07 28.062 -4.637 1 98.56 285 VAL A C 1
ATOM 2162 O O . VAL A 1 285 ? -11.062 28.922 -5.512 1 98.56 285 VAL A O 1
ATOM 2165 N N . PHE A 1 286 ? -10.133 27.219 -4.52 1 98.06 286 PHE A N 1
ATOM 2166 C CA . PHE A 1 286 ? -9.062 27.047 -5.496 1 98.06 286 PHE A CA 1
ATOM 2167 C C . PHE A 1 286 ? -9.461 26.031 -6.566 1 98.06 286 PHE A C 1
ATOM 2169 O O . PHE A 1 286 ? -9.758 24.875 -6.254 1 98.06 286 PHE A O 1
ATOM 2176 N N . GLU A 1 287 ? -9.406 26.484 -7.762 1 96.81 287 GLU A N 1
ATOM 2177 C CA . GLU A 1 287 ? -9.641 25.547 -8.859 1 96.81 287 GLU A CA 1
ATOM 2178 C C . GLU A 1 287 ? -8.453 24.625 -9.047 1 96.81 287 GLU A C 1
ATOM 2180 O O . GLU A 1 287 ? -7.309 25 -8.797 1 96.81 287 GLU A O 1
ATOM 2185 N N . ASN A 1 288 ? -8.695 23.422 -9.445 1 95.5 288 ASN A N 1
ATOM 2186 C CA . ASN A 1 288 ? -7.68 22.422 -9.734 1 95.5 288 ASN A CA 1
ATOM 2187 C C . ASN A 1 288 ? -6.793 22.141 -8.523 1 95.5 288 ASN A C 1
ATOM 2189 O O . ASN A 1 288 ? -5.566 22.125 -8.641 1 95.5 288 ASN A O 1
ATOM 2193 N N . ALA A 1 289 ? -7.438 22.125 -7.375 1 96.31 289 ALA A N 1
ATOM 2194 C CA . ALA A 1 289 ? -6.75 21.797 -6.129 1 96.31 289 ALA A CA 1
ATOM 2195 C C . ALA A 1 289 ? -7.59 20.844 -5.27 1 96.31 289 ALA A C 1
ATOM 2197 O O . ALA A 1 289 ? -8.82 20.875 -5.324 1 96.31 289 ALA A O 1
ATOM 2198 N N . ALA A 1 290 ? -6.906 20.062 -4.566 1 96.25 290 ALA A N 1
ATOM 2199 C CA . ALA A 1 290 ? -7.551 19.172 -3.605 1 96.25 290 ALA A CA 1
ATOM 2200 C C . ALA A 1 290 ? -7.387 19.703 -2.18 1 96.25 290 ALA A C 1
ATOM 2202 O O . ALA A 1 290 ? -7.781 20.828 -1.872 1 96.25 290 ALA A O 1
ATOM 2203 N N . THR A 1 291 ? -6.727 18.938 -1.334 1 94.94 291 THR A N 1
ATOM 2204 C CA . THR A 1 291 ? -6.695 19.344 0.067 1 94.94 291 THR A CA 1
ATOM 2205 C C . THR A 1 291 ? -5.449 20.172 0.364 1 94.94 291 THR A C 1
ATOM 2207 O O . THR A 1 291 ? -5.273 20.672 1.482 1 94.94 291 THR A O 1
ATOM 2210 N N . LEU A 1 292 ? -4.598 20.422 -0.643 1 96.44 292 LEU A N 1
ATOM 2211 C CA . LEU A 1 292 ? -3.367 21.172 -0.434 1 96.44 292 LEU A CA 1
ATOM 2212 C C . LEU A 1 292 ? -3.291 22.359 -1.381 1 96.44 292 LEU A C 1
ATOM 2214 O O . LEU A 1 292 ? -2.297 22.531 -2.09 1 96.44 292 LEU A O 1
ATOM 2218 N N . PRO A 1 293 ? -4.238 23.188 -1.299 1 96.94 293 PRO A N 1
ATOM 2219 C CA . PRO A 1 293 ? -4.219 24.312 -2.238 1 96.94 293 PRO A CA 1
ATOM 2220 C C . PRO A 1 293 ? -2.969 25.172 -2.102 1 96.94 293 PRO A C 1
ATOM 2222 O O . PRO A 1 293 ? -2.48 25.734 -3.092 1 96.94 293 PRO A O 1
ATOM 2225 N N . HIS A 1 294 ? -2.408 25.297 -0.905 1 97.19 294 HIS A N 1
ATOM 2226 C CA . HIS A 1 294 ? -1.215 26.109 -0.662 1 97.19 294 HIS A CA 1
ATOM 2227 C C . HIS A 1 294 ? 0.015 25.484 -1.307 1 97.19 294 HIS A C 1
ATOM 2229 O O . HIS A 1 294 ? 0.967 26.172 -1.655 1 97.19 294 HIS A O 1
ATOM 2235 N N . ALA A 1 295 ? 0.029 24.188 -1.454 1 95.75 295 ALA A N 1
ATOM 2236 C CA . ALA A 1 295 ? 1.138 23.5 -2.115 1 95.75 295 ALA A CA 1
ATOM 2237 C C . ALA A 1 295 ? 0.922 23.438 -3.625 1 95.75 295 ALA A C 1
ATOM 2239 O O . ALA A 1 295 ? 1.878 23.516 -4.398 1 95.75 295 ALA A O 1
ATOM 2240 N N . GLU A 1 296 ? -0.303 23.344 -3.988 1 96.12 296 GLU A N 1
ATOM 2241 C CA . GLU A 1 296 ? -0.628 23.188 -5.402 1 96.12 296 GLU A CA 1
ATOM 2242 C C . GLU A 1 296 ? -0.625 24.516 -6.133 1 96.12 296 GLU A C 1
ATOM 2244 O O . GLU A 1 296 ? -0.271 24.594 -7.312 1 96.12 296 GLU A O 1
ATOM 2249 N N . HIS A 1 297 ? -1.078 25.516 -5.477 1 96.5 297 HIS A N 1
ATOM 2250 C CA . HIS A 1 297 ? -1.155 26.859 -6.039 1 96.5 297 HIS A CA 1
ATOM 2251 C C . HIS A 1 297 ? -0.569 27.891 -5.082 1 96.5 297 HIS A C 1
ATOM 2253 O O . HIS A 1 297 ? -1.295 28.734 -4.551 1 96.5 297 HIS A O 1
ATOM 2259 N N . PRO A 1 298 ? 0.768 27.922 -5.035 1 97.12 298 PRO A N 1
ATOM 2260 C CA . PRO A 1 298 ? 1.427 28.766 -4.039 1 97.12 298 PRO A CA 1
ATOM 2261 C C . PRO A 1 298 ? 1.216 30.266 -4.301 1 97.12 298 PRO A C 1
ATOM 2263 O O . PRO A 1 298 ? 1.028 31.031 -3.361 1 97.12 298 PRO A O 1
ATOM 2266 N N . GLU A 1 299 ? 1.216 30.656 -5.512 1 97.12 299 GLU A N 1
ATOM 2267 C CA . GLU A 1 299 ? 1.146 32.094 -5.812 1 97.12 299 GLU A CA 1
ATOM 2268 C C . GLU A 1 299 ? -0.206 32.656 -5.41 1 97.12 299 GLU A C 1
ATOM 2270 O O . GLU A 1 299 ? -0.269 33.625 -4.645 1 97.12 299 GLU A O 1
ATOM 2275 N N . PRO A 1 300 ? -1.31 32.031 -5.938 1 97.44 300 PRO A N 1
ATOM 2276 C CA . PRO A 1 300 ? -2.609 32.531 -5.48 1 97.44 300 PRO A CA 1
ATOM 2277 C C . PRO A 1 300 ? -2.762 32.469 -3.963 1 97.44 300 PRO A C 1
ATOM 2279 O O . PRO A 1 300 ? -3.428 33.312 -3.371 1 97.44 300 PRO A O 1
ATOM 2282 N N . PHE A 1 301 ? -2.189 31.547 -3.301 1 98.19 301 PHE A N 1
ATOM 2283 C CA . PHE A 1 301 ? -2.262 31.422 -1.85 1 98.19 301 PHE A CA 1
ATOM 2284 C C . PHE A 1 301 ? -1.577 32.594 -1.171 1 98.19 301 PHE A C 1
ATOM 2286 O O . PHE A 1 301 ? -2.137 33.219 -0.257 1 98.19 301 PHE A O 1
ATOM 2293 N N . VAL A 1 302 ? -0.397 32.906 -1.627 1 98.38 302 VAL A N 1
ATOM 2294 C CA . VAL A 1 302 ? 0.397 33.969 -1.04 1 98.38 302 VAL A CA 1
ATOM 2295 C C . VAL A 1 302 ? -0.312 35.312 -1.244 1 98.38 302 VAL A C 1
ATOM 2297 O O . VAL A 1 302 ? -0.263 36.188 -0.376 1 98.38 302 VAL A O 1
ATOM 2300 N N . GLU A 1 303 ? -1.038 35.438 -2.297 1 97.31 303 GLU A N 1
ATOM 2301 C CA . GLU A 1 303 ? -1.742 36.656 -2.625 1 97.31 303 GLU A CA 1
ATOM 2302 C C . GLU A 1 303 ? -2.828 36.969 -1.598 1 97.31 303 GLU A C 1
ATOM 2304 O O . GLU A 1 303 ? -3.229 38.125 -1.433 1 97.31 303 GLU A O 1
ATOM 2309 N N . LEU A 1 304 ? -3.281 35.969 -0.912 1 96.69 304 LEU A N 1
ATOM 2310 C CA . LEU A 1 304 ? -4.309 36.156 0.108 1 96.69 304 LEU A CA 1
ATOM 2311 C C . LEU A 1 304 ? -3.768 36.969 1.277 1 96.69 304 LEU A C 1
ATOM 2313 O O . LEU A 1 304 ? -4.543 37.531 2.057 1 96.69 304 LEU A O 1
ATOM 2317 N N . PHE A 1 305 ? -2.457 37.062 1.399 1 96.38 305 PHE A N 1
ATOM 2318 C CA . PHE A 1 305 ? -1.841 37.719 2.551 1 96.38 305 PHE A CA 1
ATOM 2319 C C . PHE A 1 305 ? -1.26 39.094 2.16 1 96.38 305 PHE A C 1
ATOM 2321 O O . PHE A 1 305 ? -0.664 39.781 2.992 1 96.38 305 PHE A O 1
ATOM 2328 N N . ASP A 1 306 ? -1.338 39.344 0.794 1 85.38 306 ASP A N 1
ATOM 2329 C CA . ASP A 1 306 ? -0.865 40.656 0.322 1 85.38 306 ASP A CA 1
ATOM 2330 C C . ASP A 1 306 ? -1.824 41.75 0.729 1 85.38 306 ASP A C 1
ATOM 2332 O O . ASP A 1 306 ? -3.041 41.562 0.746 1 85.38 306 ASP A O 1
ATOM 2336 N N . ALA A 1 307 ? -1.363 42.812 1.429 1 62.59 307 ALA A N 1
ATOM 2337 C CA . ALA A 1 307 ? -2.098 44 1.846 1 62.59 307 ALA A CA 1
ATOM 2338 C C . ALA A 1 307 ? -2.459 44.875 0.646 1 62.59 307 ALA A C 1
ATOM 2340 O O . ALA A 1 307 ? -1.74 44.906 -0.357 1 62.59 307 ALA A O 1
ATOM 2341 N N . MET B 1 1 ? -9.422 -5.367 43.969 1 25.28 1 MET B N 1
ATOM 2342 C CA . MET B 1 1 ? -10.234 -4.781 42.906 1 25.28 1 MET B CA 1
ATOM 2343 C C . MET B 1 1 ? -9.828 -5.324 41.531 1 25.28 1 MET B C 1
ATOM 2345 O O . MET B 1 1 ? -8.656 -5.258 41.156 1 25.28 1 MET B O 1
ATOM 2349 N N . ALA B 1 2 ? -10.672 -6.242 40.875 1 30.28 2 ALA B N 1
ATOM 2350 C CA . ALA B 1 2 ? -10.523 -7.531 40.219 1 30.28 2 ALA B CA 1
ATOM 2351 C C . ALA B 1 2 ? -10.141 -7.348 38.75 1 30.28 2 ALA B C 1
ATOM 2353 O O . ALA B 1 2 ? -10.594 -6.398 38.094 1 30.28 2 ALA B O 1
ATOM 2354 N N . PRO B 1 3 ? -9.102 -8.094 38.25 1 31.09 3 PRO B N 1
ATOM 2355 C CA . PRO B 1 3 ? -8.359 -8.195 36.969 1 31.09 3 PRO B CA 1
ATOM 2356 C C . PRO B 1 3 ? -9.25 -8.484 35.781 1 31.09 3 PRO B C 1
ATOM 2358 O O . PRO B 1 3 ? -8.758 -8.641 34.656 1 31.09 3 PRO B O 1
ATOM 2361 N N . LYS B 1 4 ? -10.516 -8.727 36.156 1 36.84 4 LYS B N 1
ATOM 2362 C CA . LYS B 1 4 ? -11.461 -9.273 35.188 1 36.84 4 LYS B CA 1
ATOM 2363 C C . LYS B 1 4 ? -11.859 -8.227 34.125 1 36.84 4 LYS B C 1
ATOM 2365 O O . LYS B 1 4 ? -12.594 -8.531 33.188 1 36.84 4 LYS B O 1
ATOM 2370 N N . HIS B 1 5 ? -11.766 -7.039 34.469 1 29.91 5 HIS B N 1
ATOM 2371 C CA . HIS B 1 5 ? -12.336 -6 33.625 1 29.91 5 HIS B CA 1
ATOM 2372 C C . HIS B 1 5 ? -11.469 -5.746 32.406 1 29.91 5 HIS B C 1
ATOM 2374 O O . HIS B 1 5 ? -11.867 -5.02 31.484 1 29.91 5 HIS B O 1
ATOM 2380 N N . LEU B 1 6 ? -10.148 -6.145 32.531 1 31.38 6 LEU B N 1
ATOM 2381 C CA . LEU B 1 6 ? -9.242 -5.875 31.406 1 31.38 6 LEU B CA 1
ATOM 2382 C C . LEU B 1 6 ? -9.516 -6.82 30.25 1 31.38 6 LEU B C 1
ATOM 2384 O O . LEU B 1 6 ? -9.367 -6.441 29.078 1 31.38 6 LEU B O 1
ATOM 2388 N N . VAL B 1 7 ? -10.133 -8.023 30.578 1 34.16 7 VAL B N 1
ATOM 2389 C CA . VAL B 1 7 ? -10.398 -9.039 29.578 1 34.16 7 VAL B CA 1
ATOM 2390 C C . VAL B 1 7 ? -11.602 -8.633 28.734 1 34.16 7 VAL B C 1
ATOM 2392 O O . VAL B 1 7 ? -11.711 -9.016 27.562 1 34.16 7 VAL B O 1
ATOM 2395 N N . ARG B 1 8 ? -12.594 -7.875 29.25 1 32.81 8 ARG B N 1
ATOM 2396 C CA . ARG B 1 8 ? -13.844 -7.59 28.562 1 32.81 8 ARG B CA 1
ATOM 2397 C C . ARG B 1 8 ? -13.641 -6.539 27.469 1 32.81 8 ARG B C 1
ATOM 2399 O O . ARG B 1 8 ? -14.258 -6.609 26.406 1 32.81 8 ARG B O 1
ATOM 2406 N N . ASN B 1 9 ? -12.758 -5.586 27.719 1 30.92 9 ASN B N 1
ATOM 2407 C CA . ASN B 1 9 ? -12.586 -4.492 26.766 1 30.92 9 ASN B CA 1
ATOM 2408 C C . ASN B 1 9 ? -11.75 -4.918 25.562 1 30.92 9 ASN B C 1
ATOM 2410 O O . ASN B 1 9 ? -11.852 -4.32 24.5 1 30.92 9 ASN B O 1
ATOM 2414 N N . ALA B 1 10 ? -10.875 -5.93 25.812 1 34.47 10 ALA B N 1
ATOM 2415 C CA . ALA B 1 10 ? -10.102 -6.531 24.719 1 34.47 10 ALA B CA 1
ATOM 2416 C C . ALA B 1 10 ? -11 -7.344 23.797 1 34.47 10 ALA B C 1
ATOM 2418 O O . ALA B 1 10 ? -10.781 -7.375 22.578 1 34.47 10 ALA B O 1
ATOM 2419 N N . ALA B 1 11 ? -12.125 -7.895 24.234 1 34.72 11 ALA B N 1
ATOM 2420 C CA . ALA B 1 11 ? -13.047 -8.727 23.469 1 34.72 11 ALA B CA 1
ATOM 2421 C C . ALA B 1 11 ? -13.906 -7.879 22.531 1 34.72 11 ALA B C 1
ATOM 2423 O O . ALA B 1 11 ? -14.227 -8.297 21.422 1 34.72 11 ALA B O 1
ATOM 2424 N N . VAL B 1 12 ? -14.305 -6.656 22.906 1 33.84 12 VAL B N 1
ATOM 2425 C CA . VAL B 1 12 ? -15.141 -5.777 22.094 1 33.84 12 VAL B CA 1
ATOM 2426 C C . VAL B 1 12 ? -14.32 -5.199 20.938 1 33.84 12 VAL B C 1
ATOM 2428 O O . VAL B 1 12 ? -14.82 -5.066 19.812 1 33.84 12 VAL B O 1
ATOM 2431 N N . GLY B 1 13 ? -13.031 -4.953 21.094 1 33.69 13 GLY B N 1
ATOM 2432 C CA . GLY B 1 13 ? -12.133 -4.504 20.047 1 33.69 13 GLY B CA 1
ATOM 2433 C C . GLY B 1 13 ? -11.875 -5.555 19 1 33.69 13 GLY B C 1
ATOM 2434 O O . GLY B 1 13 ? -11.836 -5.246 17.797 1 33.69 13 GLY B O 1
ATOM 2435 N N . LEU B 1 14 ? -11.828 -6.766 19.469 1 36.06 14 LEU B N 1
ATOM 2436 C CA . LEU B 1 14 ? -11.695 -7.922 18.594 1 36.06 14 LEU B CA 1
ATOM 2437 C C . LEU B 1 14 ? -12.969 -8.125 17.781 1 36.06 14 LEU B C 1
ATOM 2439 O O . LEU B 1 14 ? -12.898 -8.492 16.594 1 36.06 14 LEU B O 1
ATOM 2443 N N . GLY B 1 15 ? -14.039 -7.828 18.312 1 35.38 15 GLY B N 1
ATOM 2444 C CA . GLY B 1 15 ? -15.32 -8.008 17.641 1 35.38 15 GLY B CA 1
ATOM 2445 C C . GLY B 1 15 ? -15.531 -7.047 16.484 1 35.38 15 GLY B C 1
ATOM 2446 O O . GLY B 1 15 ? -16.062 -7.434 15.445 1 35.38 15 GLY B O 1
ATOM 2447 N N . ALA B 1 16 ? -15.227 -5.816 16.656 1 35.59 16 ALA B N 1
ATOM 2448 C CA . ALA B 1 16 ? -15.453 -4.801 15.633 1 35.59 16 ALA B CA 1
ATOM 2449 C C . ALA B 1 16 ? -14.484 -4.98 14.461 1 35.59 16 ALA B C 1
ATOM 2451 O O . ALA B 1 16 ? -14.859 -4.77 13.305 1 35.59 16 ALA B O 1
ATOM 2452 N N . VAL B 1 17 ? -13.289 -5.336 14.711 1 38.84 17 VAL B N 1
ATOM 2453 C CA . VAL B 1 17 ? -12.367 -5.699 13.641 1 38.84 17 VAL B CA 1
ATOM 2454 C C . VAL B 1 17 ? -12.945 -6.867 12.844 1 38.84 17 VAL B C 1
ATOM 2456 O O . VAL B 1 17 ? -1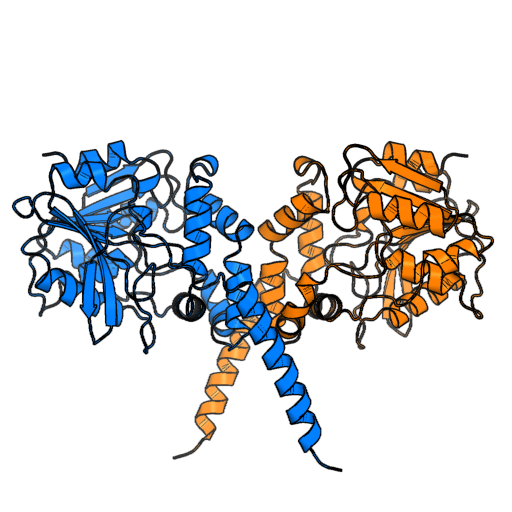2.852 -6.887 11.609 1 38.84 17 VAL B O 1
ATOM 2459 N N . VAL B 1 18 ? -13.625 -7.668 13.5 1 40 18 VAL B N 1
ATOM 2460 C CA . VAL B 1 18 ? -14.273 -8.812 12.867 1 40 18 VAL B CA 1
ATOM 2461 C C . VAL B 1 18 ? -15.391 -8.32 11.945 1 40 18 VAL B C 1
ATOM 2463 O O . VAL B 1 18 ? -15.539 -8.812 10.828 1 40 18 VAL B O 1
ATOM 2466 N N . VAL B 1 19 ? -16.047 -7.262 12.375 1 37.62 19 VAL B N 1
ATOM 2467 C CA . VAL B 1 19 ? -17.172 -6.797 11.57 1 37.62 19 VAL B CA 1
ATOM 2468 C C . VAL B 1 19 ? -16.656 -6.02 10.359 1 37.62 19 VAL B C 1
ATOM 2470 O O . VAL B 1 19 ? -17.156 -6.172 9.25 1 37.62 19 VAL B O 1
ATOM 2473 N N . GLY B 1 20 ? -15.703 -5.16 10.484 1 38.25 20 GLY B N 1
ATOM 2474 C CA . GLY B 1 20 ? -15.109 -4.453 9.359 1 38.25 20 GLY B CA 1
ATOM 2475 C C . GLY B 1 20 ? -14.453 -5.379 8.352 1 38.25 20 GLY B C 1
ATOM 2476 O O . GLY B 1 20 ? -14.539 -5.152 7.145 1 38.25 20 GLY B O 1
ATOM 2477 N N . ASN B 1 21 ? -13.727 -6.258 8.875 1 41.94 21 ASN B N 1
ATOM 2478 C CA . ASN B 1 21 ? -13.266 -7.309 7.973 1 41.94 21 ASN B CA 1
ATOM 2479 C C . ASN B 1 21 ? -14.414 -7.91 7.168 1 41.94 21 ASN B C 1
ATOM 2481 O O . ASN B 1 21 ? -14.242 -8.273 6.004 1 41.94 21 ASN B O 1
ATOM 2485 N N . ARG B 1 22 ? -15.586 -7.906 7.824 1 41.09 22 ARG B N 1
ATOM 2486 C CA . ARG B 1 22 ? -16.766 -8.422 7.125 1 41.09 22 ARG B CA 1
ATOM 2487 C C . ARG B 1 22 ? -17.172 -7.496 5.992 1 41.09 22 ARG B C 1
ATOM 2489 O O . ARG B 1 22 ? -17.672 -7.953 4.957 1 41.09 22 ARG B O 1
ATOM 2496 N N . LEU B 1 23 ? -17.109 -6.223 6.328 1 37.91 23 LEU B N 1
ATOM 2497 C CA . LEU B 1 23 ? -17.531 -5.289 5.289 1 37.91 23 LEU B CA 1
ATOM 2498 C C . LEU B 1 23 ? -16.562 -5.316 4.109 1 37.91 23 LEU B C 1
ATOM 2500 O O . LEU B 1 23 ? -16.953 -5.094 2.965 1 37.91 23 LEU B O 1
ATOM 2504 N N . LEU B 1 24 ? -15.359 -5.238 4.43 1 40.03 24 LEU B N 1
ATOM 2505 C CA . LEU B 1 24 ? -14.453 -5.438 3.307 1 40.03 24 LEU B CA 1
ATOM 2506 C C . LEU B 1 24 ? -14.555 -6.859 2.764 1 40.03 24 LEU B C 1
ATOM 2508 O O . LEU B 1 24 ? -13.93 -7.191 1.757 1 40.03 24 LEU B O 1
ATOM 2512 N N . ARG B 1 25 ? -15.195 -7.703 3.637 1 39.59 25 ARG B N 1
ATOM 2513 C CA . ARG B 1 25 ? -15.508 -8.992 3.029 1 39.59 25 ARG B CA 1
ATOM 2514 C C . ARG B 1 25 ? -16.453 -8.828 1.843 1 39.59 25 ARG B C 1
ATOM 2516 O O . ARG B 1 25 ? -17.594 -8.398 2.008 1 39.59 25 ARG B O 1
ATOM 2523 N N . CYS B 1 26 ? -16.047 -8.25 0.831 1 36.16 26 CYS B N 1
ATOM 2524 C CA . CYS B 1 26 ? -16.922 -8.547 -0.301 1 36.16 26 CYS B CA 1
ATOM 2525 C C . CYS B 1 26 ? -17.781 -9.773 -0.017 1 36.16 26 CYS B C 1
ATOM 2527 O O . CYS B 1 26 ? -17.328 -10.719 0.625 1 36.16 26 CYS B O 1
ATOM 2529 N N . SER B 1 27 ? -19 -9.562 0.189 1 37.88 27 SER B N 1
ATOM 2530 C CA . SER B 1 27 ? -19.797 -10.781 0.16 1 37.88 27 SER B CA 1
ATOM 2531 C C . SER B 1 27 ? -19.031 -11.922 -0.508 1 37.88 27 SER B C 1
ATOM 2533 O O . SER B 1 27 ? -18.297 -11.703 -1.471 1 37.88 27 SER B O 1
ATOM 2535 N N . PRO B 1 28 ? -18.656 -12.883 0.22 1 42.25 28 PRO B N 1
ATOM 2536 C CA . PRO B 1 28 ? -18.109 -14.008 -0.55 1 42.25 28 PRO B CA 1
ATOM 2537 C C . PRO B 1 28 ? -18.594 -14.016 -2.002 1 42.25 28 PRO B C 1
ATOM 2539 O O . PRO B 1 28 ? -19.094 -15.023 -2.484 1 42.25 28 PRO B O 1
ATOM 2542 N N . GLU B 1 29 ? -18.891 -12.859 -2.443 1 50.62 29 GLU B N 1
ATOM 2543 C CA . GLU B 1 29 ? -19.25 -13.039 -3.846 1 50.62 29 GLU B CA 1
ATOM 2544 C C . GLU B 1 29 ? -18.281 -13.977 -4.555 1 50.62 29 GLU B C 1
ATOM 2546 O O . GLU B 1 29 ? -17.078 -13.914 -4.328 1 50.62 29 GLU B O 1
ATOM 2551 N N . THR B 1 30 ? -18.672 -15.109 -4.934 1 75.12 30 THR B N 1
ATOM 2552 C CA . THR B 1 30 ? -18.062 -16.219 -5.648 1 75.12 30 THR B CA 1
ATOM 2553 C C . THR B 1 30 ? -17.156 -15.711 -6.77 1 75.12 30 THR B C 1
ATOM 2555 O O . THR B 1 30 ? -17.594 -14.93 -7.617 1 75.12 30 THR B O 1
ATOM 2558 N N . LEU B 1 31 ? -15.875 -15.664 -6.492 1 90.38 31 LEU B N 1
ATOM 2559 C CA . LEU B 1 31 ? -14.898 -15.383 -7.539 1 90.38 31 LEU B CA 1
ATOM 2560 C C . LEU B 1 31 ? -15.32 -16.016 -8.859 1 90.38 31 LEU B C 1
ATOM 2562 O O . LEU B 1 31 ? -15.664 -17.203 -8.906 1 90.38 31 LEU B O 1
ATOM 2566 N N . ALA B 1 32 ? -15.539 -15.148 -9.836 1 92.69 32 ALA B N 1
ATOM 2567 C CA . ALA B 1 32 ? -15.891 -15.656 -11.164 1 92.69 32 ALA B CA 1
ATOM 2568 C C . ALA B 1 32 ? -14.852 -16.656 -11.656 1 92.69 32 ALA B C 1
ATOM 2570 O O . ALA B 1 32 ? -13.711 -16.656 -11.203 1 92.69 32 ALA B O 1
ATOM 2571 N N . PRO B 1 33 ? -15.32 -17.547 -12.57 1 95.31 33 PRO B N 1
ATOM 2572 C CA . PRO B 1 33 ? -14.312 -18.438 -13.148 1 95.31 33 PRO B CA 1
ATOM 2573 C C . PRO B 1 33 ? -13.164 -17.672 -13.805 1 95.31 33 PRO B C 1
ATOM 2575 O O . PRO B 1 33 ? -13.398 -16.719 -14.555 1 95.31 33 PRO B O 1
ATOM 2578 N N . PRO B 1 34 ? -11.953 -18.109 -13.539 1 95.19 34 PRO B N 1
ATOM 2579 C CA . PRO B 1 34 ? -10.781 -17.312 -13.945 1 95.19 34 PRO B CA 1
ATOM 2580 C C . PRO B 1 34 ? -10.609 -17.266 -15.461 1 95.19 34 PRO B C 1
ATOM 2582 O O . PRO B 1 34 ? -10 -16.312 -15.977 1 95.19 34 PRO B O 1
ATOM 2585 N N . LEU B 1 35 ? -11.094 -18.25 -16.203 1 96.44 35 LEU B N 1
ATOM 2586 C CA . LEU B 1 35 ? -10.828 -18.328 -17.641 1 96.44 35 LEU B CA 1
ATOM 2587 C C . LEU B 1 35 ? -12.117 -18.203 -18.438 1 96.44 35 LEU B C 1
ATOM 2589 O O . LEU B 1 35 ? -12.18 -18.641 -19.594 1 96.44 35 LEU B O 1
ATOM 2593 N N . ALA B 1 36 ? -13.141 -17.656 -17.859 1 92.44 36 ALA B N 1
ATOM 2594 C CA . ALA B 1 36 ? -14.453 -17.453 -18.469 1 92.44 36 ALA B CA 1
ATOM 2595 C C . ALA B 1 36 ? -15.016 -18.75 -19.047 1 92.44 36 ALA B C 1
ATOM 2597 O O . ALA B 1 36 ? -15.555 -18.766 -20.141 1 92.44 36 ALA B O 1
ATOM 2598 N N . ARG B 1 37 ? -14.711 -19.844 -18.406 1 92.31 37 ARG B N 1
ATOM 2599 C CA . ARG B 1 37 ? -15.195 -21.188 -18.703 1 92.31 37 ARG B CA 1
ATOM 2600 C C . ARG B 1 37 ? -15.68 -21.891 -17.438 1 92.31 37 ARG B C 1
ATOM 2602 O O . ARG B 1 37 ? -15.227 -21.578 -16.344 1 92.31 37 ARG B O 1
ATOM 2609 N N . THR B 1 38 ? -16.547 -22.781 -17.656 1 91.75 38 THR B N 1
ATOM 2610 C CA . THR B 1 38 ? -17.016 -23.562 -16.516 1 91.75 38 THR B CA 1
ATOM 2611 C C . THR B 1 38 ? -15.859 -24.359 -15.898 1 91.75 38 THR B C 1
ATOM 2613 O O . THR B 1 38 ? -15.039 -24.922 -16.625 1 91.75 38 THR B O 1
ATOM 2616 N N . GLN B 1 39 ? -15.82 -24.297 -14.625 1 94.31 39 GLN B N 1
ATOM 2617 C CA . GLN B 1 39 ? -14.781 -25.062 -13.938 1 94.31 39 GLN B CA 1
ATOM 2618 C C . GLN B 1 39 ? -15.344 -26.359 -13.367 1 94.31 39 GLN B C 1
ATOM 2620 O O . GLN B 1 39 ? -16.5 -26.406 -12.953 1 94.31 39 GLN B O 1
ATOM 2625 N N . GLN B 1 40 ? -14.547 -27.359 -13.398 1 96.69 40 GLN B N 1
ATOM 2626 C CA . GLN B 1 40 ? -14.789 -28.625 -12.734 1 96.69 40 GLN B CA 1
ATOM 2627 C C . GLN B 1 40 ? -14.039 -28.719 -11.406 1 96.69 40 GLN B C 1
ATOM 2629 O O . GLN B 1 40 ? -13.273 -27.812 -11.062 1 96.69 40 GLN B O 1
ATOM 2634 N N . THR B 1 41 ? -14.352 -29.812 -10.711 1 97.25 41 THR B N 1
ATOM 2635 C CA . THR B 1 41 ? -13.719 -29.984 -9.406 1 97.25 41 THR B CA 1
ATOM 2636 C C . THR B 1 41 ? -12.93 -31.297 -9.352 1 97.25 41 THR B C 1
ATOM 2638 O O . THR B 1 41 ? -13.398 -32.312 -9.844 1 97.25 41 THR B O 1
ATOM 2641 N N . TYR B 1 42 ? -11.766 -31.234 -8.883 1 97.44 42 TYR B N 1
ATOM 2642 C CA . TYR B 1 42 ? -10.914 -32.375 -8.57 1 97.44 42 TYR B CA 1
ATOM 2643 C C . TYR B 1 42 ? -10.727 -32.531 -7.062 1 97.44 42 TYR B C 1
ATOM 2645 O O . TYR B 1 42 ? -10.258 -31.594 -6.395 1 97.44 42 TYR B O 1
ATOM 2653 N N . GLU B 1 43 ? -11.102 -33.656 -6.504 1 96.56 43 GLU B N 1
ATOM 2654 C CA . GLU B 1 43 ? -10.969 -33.844 -5.062 1 96.56 43 GLU B CA 1
ATOM 2655 C C . GLU B 1 43 ? -9.57 -34.344 -4.691 1 96.56 43 GLU B C 1
ATOM 2657 O O . GLU B 1 43 ? -9.117 -35.375 -5.188 1 96.56 43 GLU B O 1
ATOM 2662 N N . TRP B 1 44 ? -8.938 -33.594 -3.934 1 94.44 44 TRP B N 1
ATOM 2663 C CA . TRP B 1 44 ? -7.609 -33.938 -3.422 1 94.44 44 TRP B CA 1
ATOM 2664 C C . TRP B 1 44 ? -7.566 -33.812 -1.902 1 94.44 44 TRP B C 1
ATOM 2666 O O . TRP B 1 44 ? -7.812 -32.719 -1.359 1 94.44 44 TRP B O 1
ATOM 2676 N N . GLN B 1 45 ? -7.355 -34.906 -1.185 1 90.75 45 GLN B N 1
ATOM 2677 C CA . GLN B 1 45 ? -7.316 -34.938 0.273 1 90.75 45 GLN B CA 1
ATOM 2678 C C . GLN B 1 45 ? -8.578 -34.344 0.877 1 90.75 45 GLN B C 1
ATOM 2680 O O . GLN B 1 45 ? -8.492 -33.469 1.751 1 90.75 45 GLN B O 1
ATOM 2685 N N . HIS B 1 46 ? -9.641 -34.562 0.322 1 91.38 46 HIS B N 1
ATOM 2686 C CA . HIS B 1 46 ? -10.969 -34.188 0.79 1 91.38 46 HIS B CA 1
ATOM 2687 C C . HIS B 1 46 ? -11.227 -32.688 0.622 1 91.38 46 HIS B C 1
ATOM 2689 O O . HIS B 1 46 ? -12.016 -32.125 1.359 1 91.38 46 HIS B O 1
ATOM 2695 N N . ARG B 1 47 ? -10.484 -32.125 -0.29 1 92.94 47 ARG B N 1
ATOM 2696 C CA . ARG B 1 47 ? -10.703 -30.734 -0.63 1 92.94 47 ARG B CA 1
ATOM 2697 C C . ARG B 1 47 ? -10.945 -30.562 -2.127 1 92.94 47 ARG B C 1
ATOM 2699 O O . ARG B 1 47 ? -10.344 -31.266 -2.939 1 92.94 47 ARG B O 1
ATOM 2706 N N . ASP B 1 48 ? -11.719 -29.578 -2.398 1 95.81 48 ASP B N 1
ATOM 2707 C CA . ASP B 1 48 ? -12.07 -29.344 -3.795 1 95.81 48 ASP B CA 1
ATOM 2708 C C . ASP B 1 48 ? -11.055 -28.422 -4.465 1 95.81 48 ASP B C 1
ATOM 2710 O O . ASP B 1 48 ? -10.812 -27.312 -3.99 1 95.81 48 ASP B O 1
ATOM 2714 N N . VAL B 1 49 ? -10.469 -28.875 -5.523 1 97.12 49 VAL B N 1
ATOM 2715 C CA . VAL B 1 49 ? -9.609 -28.078 -6.391 1 97.12 49 VAL B CA 1
ATOM 2716 C C . VAL B 1 49 ? -10.336 -27.75 -7.688 1 97.12 49 VAL B C 1
ATOM 2718 O O . VAL B 1 49 ? -10.734 -28.656 -8.43 1 97.12 49 VAL B O 1
ATOM 2721 N N . ALA B 1 50 ? -10.555 -26.484 -7.906 1 97.75 50 ALA B N 1
ATOM 2722 C CA . ALA B 1 50 ? -11.219 -26.047 -9.133 1 97.75 50 ALA B CA 1
ATOM 2723 C C . ALA B 1 50 ? -10.25 -26.062 -10.312 1 97.75 50 ALA B C 1
ATOM 2725 O O . ALA B 1 50 ? -9.086 -25.672 -10.172 1 97.75 50 ALA B O 1
ATOM 2726 N N . TYR B 1 51 ? -10.734 -26.562 -11.469 1 98.25 51 TYR B N 1
ATOM 2727 C CA . TYR B 1 51 ? -9.898 -26.531 -12.664 1 98.25 51 TYR B CA 1
ATOM 2728 C C . TYR B 1 51 ? -10.75 -26.328 -13.914 1 98.25 51 TYR B C 1
ATOM 2730 O O . TYR B 1 51 ? -11.93 -26.688 -13.93 1 98.25 51 TYR B O 1
ATOM 2738 N N . THR B 1 52 ? -10.148 -25.719 -14.867 1 98.38 52 THR B N 1
ATOM 2739 C CA . THR B 1 52 ? -10.742 -25.578 -16.188 1 98.38 52 THR B CA 1
ATOM 2740 C C . THR B 1 52 ? -10.227 -26.656 -17.141 1 98.38 52 THR B C 1
ATOM 2742 O O . THR B 1 52 ? -9.031 -26.953 -17.141 1 98.38 52 THR B O 1
ATOM 2745 N N . GLU B 1 53 ? -11.133 -27.281 -17.828 1 98.25 53 GLU B N 1
ATOM 2746 C CA . GLU B 1 53 ? -10.82 -28.219 -18.906 1 98.25 53 GLU B CA 1
ATOM 2747 C C . GLU B 1 53 ? -11.336 -27.719 -20.25 1 98.25 53 GLU B C 1
ATOM 2749 O O . GLU B 1 53 ? -12.477 -27.25 -20.344 1 98.25 53 GLU B O 1
ATOM 2754 N N . ALA B 1 54 ? -10.438 -27.75 -21.25 1 98.12 54 ALA B N 1
ATOM 2755 C CA . ALA B 1 54 ? -10.836 -27.25 -22.562 1 98.12 54 ALA B CA 1
ATOM 2756 C C . ALA B 1 54 ? -10.125 -28 -23.672 1 98.12 54 ALA B C 1
ATOM 2758 O O . ALA B 1 54 ? -9.031 -28.547 -23.469 1 98.12 54 ALA B O 1
ATOM 2759 N N . GLY B 1 55 ? -10.719 -28.016 -24.875 1 97.75 55 GLY B N 1
ATOM 2760 C CA . GLY B 1 55 ? -10.125 -28.656 -26.031 1 97.75 55 GLY B CA 1
ATOM 2761 C C . GLY B 1 55 ? -10.57 -30.094 -26.219 1 97.75 55 GLY B C 1
ATOM 2762 O O . GLY B 1 55 ? -11.344 -30.625 -25.406 1 97.75 55 GLY B O 1
ATOM 2763 N N . ASP B 1 56 ? -10.078 -30.734 -27.234 1 97.75 56 ASP B N 1
ATOM 2764 C CA . ASP B 1 56 ? -10.406 -32.125 -27.609 1 97.75 56 ASP B CA 1
ATOM 2765 C C . ASP B 1 56 ? -9.727 -33.094 -26.672 1 97.75 56 ASP B C 1
ATOM 2767 O O . ASP B 1 56 ? -8.5 -33.094 -26.547 1 97.75 56 ASP B O 1
ATOM 2771 N N . PRO B 1 57 ? -10.469 -34 -26.016 1 97.25 57 PRO B N 1
ATOM 2772 C CA . PRO B 1 57 ? -9.891 -34.969 -25.094 1 97.25 57 PRO B CA 1
ATOM 2773 C C . PRO B 1 57 ? -8.906 -35.906 -25.781 1 97.25 57 PRO B C 1
ATOM 2775 O O . PRO B 1 57 ? -8.094 -36.562 -25.109 1 97.25 57 PRO B O 1
ATOM 2778 N N . ASP B 1 58 ? -9.016 -35.969 -27.062 1 97.5 58 ASP B N 1
ATOM 2779 C CA . ASP B 1 58 ? -8.117 -36.844 -27.797 1 97.5 58 ASP B CA 1
ATOM 2780 C C . ASP B 1 58 ? -6.84 -36.125 -28.219 1 97.5 58 ASP B C 1
ATOM 2782 O O . ASP B 1 58 ? -5.898 -36.75 -28.703 1 97.5 58 ASP B O 1
ATOM 2786 N N . ALA B 1 59 ? -6.84 -34.844 -28.078 1 97.81 59 ALA B N 1
ATOM 2787 C CA . ALA B 1 59 ? -5.641 -34.062 -28.375 1 97.81 59 ALA B CA 1
ATOM 2788 C C . ALA B 1 59 ? -4.594 -34.219 -27.266 1 97.81 59 ALA B C 1
ATOM 2790 O O . ALA B 1 59 ? -4.887 -34.75 -26.203 1 97.81 59 ALA B O 1
ATOM 2791 N N . PRO B 1 60 ? -3.332 -33.906 -27.578 1 97.56 60 PRO B N 1
ATOM 2792 C CA . PRO B 1 60 ? -2.295 -34.031 -26.547 1 97.56 60 PRO B CA 1
ATOM 2793 C C . PRO B 1 60 ? -2.607 -33.219 -25.297 1 97.56 60 PRO B C 1
ATOM 2795 O O . PRO B 1 60 ? -3.092 -32.094 -25.391 1 97.56 60 PRO B O 1
ATOM 2798 N N . ASP B 1 61 ? -2.33 -33.75 -24.109 1 98.31 61 ASP B N 1
ATOM 2799 C CA . ASP B 1 61 ? -2.619 -33.094 -22.828 1 98.31 61 ASP B CA 1
ATOM 2800 C C . ASP B 1 61 ? -1.654 -31.953 -22.562 1 98.31 61 ASP B C 1
ATOM 2802 O O . ASP B 1 61 ? -0.448 -32.094 -22.781 1 98.31 61 ASP B O 1
ATOM 2806 N N . LEU B 1 62 ? -2.184 -30.828 -22.188 1 98.69 62 LEU B N 1
ATOM 2807 C CA . LEU B 1 62 ? -1.445 -29.625 -21.781 1 98.69 62 LEU B CA 1
ATOM 2808 C C . LEU B 1 62 ? -1.931 -29.125 -20.438 1 98.69 62 LEU B C 1
ATOM 2810 O O . LEU B 1 62 ? -3.117 -28.844 -20.266 1 98.69 62 LEU B O 1
ATOM 2814 N N . VAL B 1 63 ? -1.053 -29.031 -19.469 1 98.81 63 VAL B N 1
ATOM 2815 C CA . VAL B 1 63 ? -1.415 -28.578 -18.125 1 98.81 63 VAL B CA 1
ATOM 2816 C C . VAL B 1 63 ? -0.792 -27.203 -17.875 1 98.81 63 VAL B C 1
ATOM 2818 O O . VAL B 1 63 ? 0.414 -27.016 -18.047 1 98.81 63 VAL B O 1
ATOM 2821 N N . LEU B 1 64 ? -1.633 -26.25 -17.484 1 98.88 64 LEU B N 1
ATOM 2822 C CA . LEU B 1 64 ? -1.197 -24.891 -17.188 1 98.88 64 LEU B CA 1
ATOM 2823 C C . LEU B 1 64 ? -1.205 -24.641 -15.68 1 98.88 64 LEU B C 1
ATOM 2825 O O . LEU B 1 64 ? -2.268 -24.609 -15.055 1 98.88 64 LEU B O 1
ATOM 2829 N N . LEU B 1 65 ? -0.015 -24.375 -15.117 1 98.88 65 LEU B N 1
ATOM 2830 C CA . LEU B 1 65 ? 0.125 -24.203 -13.68 1 98.88 65 LEU B CA 1
ATOM 2831 C C . LEU B 1 65 ? 0.607 -22.781 -13.344 1 98.88 65 LEU B C 1
ATOM 2833 O O . LEU B 1 65 ? 1.712 -22.406 -13.727 1 98.88 65 LEU B O 1
ATOM 2837 N N . HIS B 1 66 ? -0.213 -22.094 -12.609 1 98.25 66 HIS B N 1
ATOM 2838 C CA . HIS B 1 66 ? 0.102 -20.719 -12.266 1 98.25 66 HIS B CA 1
ATOM 2839 C C . HIS B 1 66 ? 1.1 -20.641 -11.117 1 98.25 66 HIS B C 1
ATOM 2841 O O . HIS B 1 66 ? 1.356 -21.641 -10.453 1 98.25 66 HIS B O 1
ATOM 2847 N N . ALA B 1 67 ? 1.678 -19.453 -10.938 1 96 67 ALA B N 1
ATOM 2848 C CA . ALA B 1 67 ? 2.592 -19.219 -9.82 1 96 67 ALA B CA 1
ATOM 2849 C C . ALA B 1 67 ? 1.856 -19.281 -8.484 1 96 67 ALA B C 1
ATOM 2851 O O . ALA B 1 67 ? 0.7 -18.859 -8.391 1 96 67 ALA B O 1
ATOM 2852 N N . PRO B 1 68 ? 2.516 -19.75 -7.469 1 94.94 68 PRO B N 1
ATOM 2853 C CA . PRO B 1 68 ? 1.883 -19.859 -6.152 1 94.94 68 PRO B CA 1
ATOM 2854 C C . PRO B 1 68 ? 2.045 -18.594 -5.312 1 94.94 68 PRO B C 1
ATOM 2856 O O . PRO B 1 68 ? 2.561 -18.656 -4.195 1 94.94 68 PRO B O 1
ATOM 2859 N N . GLU B 1 69 ? 1.562 -17.578 -5.836 1 92.62 69 GLU B N 1
ATOM 2860 C CA . GLU B 1 69 ? 1.634 -16.266 -5.172 1 92.62 69 GLU B CA 1
ATOM 2861 C C . GLU B 1 69 ? 0.372 -15.453 -5.426 1 92.62 69 GLU B C 1
ATOM 2863 O O . GLU B 1 69 ? -0.04 -15.273 -6.574 1 92.62 69 GLU B O 1
ATOM 2868 N N . LEU B 1 70 ? -0.164 -15.016 -4.285 1 91.69 70 LEU B N 1
ATOM 2869 C CA . LEU B 1 70 ? -1.246 -14.055 -4.496 1 91.69 70 LEU B CA 1
ATOM 2870 C C . LEU B 1 70 ? -0.736 -12.805 -5.195 1 91.69 70 LEU B C 1
ATOM 2872 O O . LEU B 1 70 ? 0.389 -12.359 -4.949 1 91.69 70 LEU B O 1
ATOM 2876 N N . PRO B 1 71 ? -1.44 -12.25 -6.105 1 92.5 71 PRO B N 1
ATOM 2877 C CA . PRO B 1 71 ? -2.84 -12.539 -6.426 1 92.5 71 PRO B CA 1
ATOM 2878 C C . PRO B 1 71 ? -2.986 -13.547 -7.566 1 92.5 71 PRO B C 1
ATOM 2880 O O . PRO B 1 71 ? -4.07 -13.68 -8.141 1 92.5 71 PRO B O 1
ATOM 2883 N N . ARG B 1 72 ? -2.043 -14.266 -7.859 1 93.94 72 ARG B N 1
ATOM 2884 C CA . ARG B 1 72 ? -2.045 -15.109 -9.047 1 93.94 72 ARG B CA 1
ATOM 2885 C C . ARG B 1 72 ? -3.002 -16.281 -8.891 1 93.94 72 ARG B C 1
ATOM 2887 O O . ARG B 1 72 ? -3.273 -16.719 -7.766 1 93.94 72 ARG B O 1
ATOM 2894 N N . SER B 1 73 ? -3.562 -16.766 -9.961 1 96.5 73 SER B N 1
ATOM 2895 C CA . SER B 1 73 ? -4.441 -17.906 -10.18 1 96.5 73 SER B CA 1
ATOM 2896 C C . SER B 1 73 ? -4.395 -18.375 -11.633 1 96.5 73 SER B C 1
ATOM 2898 O O . SER B 1 73 ? -3.605 -17.859 -12.43 1 96.5 73 SER B O 1
ATOM 2900 N N . SER B 1 74 ? -5.207 -19.359 -11.906 1 98.25 74 SER B N 1
ATOM 2901 C CA . SER B 1 74 ? -5.219 -19.797 -13.297 1 98.25 74 SER B CA 1
ATOM 2902 C C . SER B 1 74 ? -5.637 -18.672 -14.234 1 98.25 74 SER B C 1
ATOM 2904 O O . SER B 1 74 ? -5.457 -18.781 -15.453 1 98.25 74 SER B O 1
ATOM 2906 N N . HIS B 1 75 ? -6.082 -17.562 -13.664 1 97.56 75 HIS B N 1
ATOM 2907 C CA . HIS B 1 75 ? -6.469 -16.375 -14.438 1 97.56 75 HIS B CA 1
ATOM 2908 C C . HIS B 1 75 ? -5.301 -15.859 -15.273 1 97.56 75 HIS B C 1
ATOM 2910 O O . HIS B 1 75 ? -5.504 -15.172 -16.281 1 97.56 75 HIS B O 1
ATOM 2916 N N . GLU B 1 76 ? -4.082 -16.203 -14.906 1 96.38 76 GLU B N 1
ATOM 2917 C CA . GLU B 1 76 ? -2.926 -15.68 -15.633 1 96.38 76 GLU B CA 1
ATOM 2918 C C . GLU B 1 76 ? -2.857 -16.25 -17.047 1 96.38 76 GLU B C 1
ATOM 2920 O O . GLU B 1 76 ? -2.141 -15.719 -17.891 1 96.38 76 GLU B O 1
ATOM 2925 N N . PHE B 1 77 ? -3.68 -17.281 -17.312 1 98.25 77 PHE B N 1
ATOM 2926 C CA . PHE B 1 77 ? -3.65 -17.906 -18.625 1 98.25 77 PHE B CA 1
ATOM 2927 C C . PHE B 1 77 ? -4.863 -17.5 -19.453 1 98.25 77 PHE B C 1
ATOM 2929 O O . PHE B 1 77 ? -5.156 -18.109 -20.484 1 98.25 77 PHE B O 1
ATOM 2936 N N . ARG B 1 78 ? -5.547 -16.453 -19.078 1 96.88 78 ARG B N 1
ATOM 2937 C CA . ARG B 1 78 ? -6.824 -16.078 -19.672 1 96.88 78 ARG B CA 1
ATOM 2938 C C . ARG B 1 78 ? -6.652 -15.695 -21.141 1 96.88 78 ARG B C 1
ATOM 2940 O O . ARG B 1 78 ? -7.57 -15.867 -21.938 1 96.88 78 ARG B O 1
ATOM 2947 N N . TYR B 1 79 ? -5.492 -15.305 -21.531 1 97.25 79 TYR B N 1
ATOM 2948 C CA . TYR B 1 79 ? -5.316 -14.797 -22.891 1 97.25 79 TYR B CA 1
ATOM 2949 C C . TYR B 1 79 ? -4.832 -15.906 -23.812 1 97.25 79 TYR B C 1
ATOM 2951 O O . TYR B 1 79 ? -4.781 -15.719 -25.031 1 97.25 79 TYR B O 1
ATOM 2959 N N . VAL B 1 80 ? -4.5 -17.062 -23.266 1 98.12 80 VAL B N 1
ATOM 2960 C CA . VAL B 1 80 ? -3.877 -18.062 -24.125 1 98.12 80 VAL B CA 1
ATOM 2961 C C . VAL B 1 80 ? -4.73 -19.328 -24.141 1 98.12 80 VAL B C 1
ATOM 2963 O O . VAL B 1 80 ? -4.582 -20.172 -25.047 1 98.12 80 VAL B O 1
ATOM 2966 N N . ILE B 1 81 ? -5.629 -19.484 -23.281 1 98.25 81 ILE B N 1
ATOM 2967 C CA . ILE B 1 81 ? -6.34 -20.75 -23.109 1 98.25 81 ILE B CA 1
ATOM 2968 C C . ILE B 1 81 ? -7.152 -21.047 -24.359 1 98.25 81 ILE B C 1
ATOM 2970 O O . ILE B 1 81 ? -7.234 -22.203 -24.797 1 98.25 81 ILE B O 1
ATOM 2974 N N . ASP B 1 82 ? -7.785 -20.094 -24.969 1 97.62 82 ASP B N 1
ATOM 2975 C CA . ASP B 1 82 ? -8.617 -20.312 -26.156 1 97.62 82 ASP B CA 1
ATOM 2976 C C . ASP B 1 82 ? -7.785 -20.859 -27.312 1 97.62 82 ASP B C 1
ATOM 2978 O O . ASP B 1 82 ? -8.141 -21.859 -27.922 1 97.62 82 ASP B O 1
ATOM 2982 N N . ALA B 1 83 ? -6.719 -20.234 -27.578 1 98.25 83 ALA B N 1
ATOM 2983 C CA . ALA B 1 83 ? -5.863 -20.641 -28.688 1 98.25 83 ALA B CA 1
ATOM 2984 C C . ALA B 1 83 ? -5.23 -22 -28.406 1 98.25 83 ALA B C 1
ATOM 2986 O O . ALA B 1 83 ? -5.16 -22.844 -29.297 1 98.25 83 ALA B O 1
ATOM 2987 N N . LEU B 1 84 ? -4.801 -22.25 -27.172 1 98.5 84 LEU B N 1
ATOM 2988 C CA . LEU B 1 84 ? -4.156 -23.5 -26.828 1 98.5 84 LEU B CA 1
ATOM 2989 C C . LEU B 1 84 ? -5.137 -24.672 -26.922 1 98.5 84 LEU B C 1
ATOM 2991 O O . LEU B 1 84 ? -4.75 -25.797 -27.25 1 98.5 84 LEU B O 1
ATOM 2995 N N . SER B 1 85 ? -6.414 -24.391 -26.656 1 97.81 85 SER B N 1
ATOM 2996 C CA . SER B 1 85 ? -7.426 -25.438 -26.641 1 97.81 85 SER B CA 1
ATOM 2997 C C . SER B 1 85 ? -7.809 -25.875 -28.047 1 97.81 85 SER B C 1
ATOM 2999 O O . SER B 1 85 ? -8.508 -26.875 -28.234 1 97.81 85 SER B O 1
ATOM 3001 N N . GLU B 1 86 ? -7.363 -25.203 -29.031 1 97.69 86 GLU B N 1
ATOM 3002 C CA . GLU B 1 86 ? -7.609 -25.578 -30.422 1 97.69 86 GLU B CA 1
ATOM 3003 C C . GLU B 1 86 ? -6.766 -26.781 -30.812 1 97.69 86 GLU B C 1
ATOM 3005 O O . GLU B 1 86 ? -7.16 -27.562 -31.688 1 97.69 86 GLU B O 1
ATOM 3010 N N . THR B 1 87 ? -5.664 -27 -30.188 1 97.56 87 THR B N 1
ATOM 3011 C CA . THR B 1 87 ? -4.746 -28.047 -30.625 1 97.56 87 THR B CA 1
ATOM 3012 C C . THR B 1 87 ? -4.41 -28.984 -29.484 1 97.56 87 THR B C 1
ATOM 3014 O O . THR B 1 87 ? -3.781 -30.031 -29.688 1 97.56 87 THR B O 1
ATOM 3017 N N . HIS B 1 88 ? -4.809 -28.641 -28.266 1 98.31 88 HIS B N 1
ATOM 3018 C CA . HIS B 1 88 ? -4.465 -29.438 -27.109 1 98.31 88 HIS B CA 1
ATOM 3019 C C . HIS B 1 88 ? -5.695 -29.719 -26.234 1 98.31 88 HIS B C 1
ATOM 3021 O O . HIS B 1 88 ? -6.707 -29.016 -26.359 1 98.31 88 HIS B O 1
ATOM 3027 N N . HIS B 1 89 ? -5.613 -30.734 -25.5 1 98.44 89 HIS B N 1
ATOM 3028 C CA . HIS B 1 89 ? -6.477 -30.984 -24.359 1 98.44 89 HIS B CA 1
ATOM 3029 C C . HIS B 1 89 ? -5.926 -30.297 -23.109 1 98.44 89 HIS B C 1
ATOM 3031 O O . HIS B 1 89 ? -4.996 -30.812 -22.469 1 98.44 89 HIS B O 1
ATOM 3037 N N . VAL B 1 90 ? -6.547 -29.156 -22.656 1 98.62 90 VAL B N 1
ATOM 3038 C CA . VAL B 1 90 ? -5.922 -28.266 -21.703 1 98.62 90 VAL B CA 1
ATOM 3039 C C . VAL B 1 90 ? -6.547 -28.469 -20.328 1 98.62 90 VAL B C 1
ATOM 3041 O O . VAL B 1 90 ? -7.77 -28.562 -20.203 1 98.62 90 VAL B O 1
ATOM 3044 N N . PHE B 1 91 ? -5.746 -28.578 -19.328 1 98.75 91 PHE B N 1
ATOM 3045 C CA . PHE B 1 91 ? -6.133 -28.531 -17.922 1 98.75 91 PHE B CA 1
ATOM 3046 C C . PHE B 1 91 ? -5.477 -27.344 -17.219 1 98.75 91 PHE B C 1
ATOM 3048 O O . PHE B 1 91 ? -4.262 -27.172 -17.297 1 98.75 91 PHE B O 1
ATOM 3055 N N . ALA B 1 92 ? -6.254 -26.516 -16.547 1 98.81 92 ALA B N 1
ATOM 3056 C CA . ALA B 1 92 ? -5.738 -25.375 -15.797 1 98.81 92 ALA B CA 1
ATOM 3057 C C . ALA B 1 92 ? -6.336 -25.312 -14.398 1 98.81 92 ALA B C 1
ATOM 3059 O O . ALA B 1 92 ? -7.375 -24.688 -14.188 1 98.81 92 ALA B O 1
ATOM 3060 N N . PRO B 1 93 ? -5.703 -25.875 -13.469 1 98.56 93 PRO B N 1
ATOM 3061 C CA . PRO B 1 93 ? -6.211 -25.828 -12.102 1 98.56 93 PRO B CA 1
ATOM 3062 C C . PRO B 1 93 ? -5.812 -24.531 -11.375 1 98.56 93 PRO B C 1
ATOM 3064 O O . PRO B 1 93 ? -4.77 -23.953 -11.68 1 98.56 93 PRO B O 1
ATOM 3067 N N . ASP B 1 94 ? -6.652 -24.094 -10.484 1 98.06 94 ASP B N 1
ATOM 3068 C CA . ASP B 1 94 ? -6.207 -23.234 -9.383 1 98.06 94 ASP B CA 1
ATOM 3069 C C . ASP B 1 94 ? -5.516 -24.062 -8.297 1 98.06 94 ASP B C 1
ATOM 3071 O O . ASP B 1 94 ? -6.113 -24.984 -7.734 1 98.06 94 ASP B O 1
ATOM 3075 N N . LEU B 1 95 ? -4.312 -23.75 -8.062 1 97.75 95 LEU B N 1
ATOM 3076 C CA . LEU B 1 95 ? -3.615 -24.484 -7.012 1 97.75 95 LEU B CA 1
ATOM 3077 C C . LEU B 1 95 ? -4.387 -24.422 -5.699 1 97.75 95 LEU B C 1
ATOM 3079 O O . LEU B 1 95 ? -5.117 -23.453 -5.453 1 97.75 95 LEU B O 1
ATOM 3083 N N . PRO B 1 96 ? -4.238 -25.469 -4.922 1 96.25 96 PRO B N 1
ATOM 3084 C CA . PRO B 1 96 ? -4.926 -25.422 -3.629 1 96.25 96 PRO B CA 1
ATOM 3085 C C . PRO B 1 96 ? -4.668 -24.125 -2.865 1 96.25 96 PRO B C 1
ATOM 3087 O O . PRO B 1 96 ? -3.516 -23.719 -2.699 1 96.25 96 PRO B O 1
ATOM 3090 N N . GLY B 1 97 ? -5.742 -23.531 -2.426 1 95 97 GLY B N 1
ATOM 3091 C CA . GLY B 1 97 ? -5.637 -22.281 -1.689 1 95 97 GLY B CA 1
ATOM 3092 C C . GLY B 1 97 ? -5.758 -21.047 -2.574 1 95 97 GLY B C 1
ATOM 3093 O O . GLY B 1 97 ? -5.996 -19.938 -2.084 1 95 97 GLY B O 1
ATOM 3094 N N . PHE B 1 98 ? -5.656 -21.188 -3.852 1 96.25 98 PHE B N 1
ATOM 3095 C CA . PHE B 1 98 ? -5.684 -20.062 -4.785 1 96.25 98 PHE B CA 1
ATOM 3096 C C . PHE B 1 98 ? -6.949 -20.094 -5.629 1 96.25 98 PHE B C 1
ATOM 3098 O O . PHE B 1 98 ? -7.574 -21.141 -5.793 1 96.25 98 PHE B O 1
ATOM 3105 N N . GLY B 1 99 ? -7.242 -18.922 -6.156 1 95.81 99 GLY B N 1
ATOM 3106 C CA . GLY B 1 99 ? -8.406 -18.844 -7.027 1 95.81 99 GLY B CA 1
ATOM 3107 C C . GLY B 1 99 ? -9.664 -19.406 -6.395 1 95.81 99 GLY B C 1
ATOM 3108 O O . GLY B 1 99 ? -10.023 -19.016 -5.277 1 95.81 99 GLY B O 1
ATOM 3109 N N . ARG B 1 100 ? -10.289 -20.328 -7.07 1 95.5 100 ARG B N 1
ATOM 3110 C CA . ARG B 1 100 ? -11.555 -20.875 -6.594 1 95.5 100 ARG B CA 1
ATOM 3111 C C . ARG B 1 100 ? -11.344 -22.188 -5.863 1 95.5 100 ARG B C 1
ATOM 3113 O O . ARG B 1 100 ? -12.312 -22.844 -5.445 1 95.5 100 ARG B O 1
ATOM 3120 N N . SER B 1 101 ? -10.102 -22.609 -5.715 1 96.25 101 SER B N 1
ATOM 3121 C CA . SER B 1 101 ? -9.812 -23.844 -5 1 96.25 101 SER B CA 1
ATOM 3122 C C . SER B 1 101 ? -9.961 -23.656 -3.494 1 96.25 101 SER B C 1
ATOM 3124 O O . SER B 1 101 ? -9.766 -22.562 -2.975 1 96.25 101 SER B O 1
ATOM 3126 N N . ALA B 1 102 ? -10.219 -24.75 -2.869 1 93.31 102 ALA B N 1
ATOM 3127 C CA . ALA B 1 102 ? -10.422 -24.75 -1.423 1 93.31 102 ALA B CA 1
ATOM 3128 C C . ALA B 1 102 ? -9.117 -24.469 -0.686 1 93.31 102 ALA B C 1
ATOM 3130 O O . ALA B 1 102 ? -8.031 -24.812 -1.175 1 93.31 102 ALA B O 1
ATOM 3131 N N . GLN B 1 103 ? -9.266 -23.938 0.502 1 89.56 103 GLN B N 1
ATOM 3132 C CA . GLN B 1 103 ? -8.125 -23.781 1.404 1 89.56 103 GLN B CA 1
ATOM 3133 C C . GLN B 1 103 ? -7.727 -25.109 2.029 1 89.56 103 GLN B C 1
ATOM 3135 O O . GLN B 1 103 ? -8.57 -26 2.211 1 89.56 103 GLN B O 1
ATOM 3140 N N . LEU B 1 104 ? -6.492 -25.156 2.275 1 84.25 104 LEU B N 1
ATOM 3141 C CA . LEU B 1 104 ? -6.012 -26.344 2.975 1 84.25 104 LEU B CA 1
ATOM 3142 C C . LEU B 1 104 ? -6.027 -26.125 4.484 1 84.25 104 LEU B C 1
ATOM 3144 O O . LEU B 1 104 ? -5.809 -25.016 4.961 1 84.25 104 LEU B O 1
ATOM 3148 N N . PRO B 1 105 ? -6.445 -27.203 5.148 1 73.31 105 PRO B N 1
ATOM 3149 C CA . PRO B 1 105 ? -6.418 -27.094 6.605 1 73.31 105 PRO B CA 1
ATOM 3150 C C . PRO B 1 105 ? -5.004 -26.938 7.16 1 73.31 105 PRO B C 1
ATOM 3152 O O . PRO B 1 105 ? -4.805 -26.25 8.172 1 73.31 105 PRO B O 1
ATOM 3155 N N . GLU B 1 106 ? -4.152 -27.625 6.539 1 74.25 106 GLU B N 1
ATOM 3156 C CA . GLU B 1 106 ? -2.756 -27.625 6.969 1 74.25 106 GLU B CA 1
ATOM 3157 C C . GLU B 1 106 ? -1.999 -26.438 6.387 1 74.25 106 GLU B C 1
ATOM 3159 O O . GLU B 1 106 ? -2.582 -25.609 5.688 1 74.25 106 GLU B O 1
ATOM 3164 N N . THR B 1 107 ? -0.686 -26.375 6.781 1 82.56 107 THR B N 1
ATOM 3165 C CA . THR B 1 107 ? 0.219 -25.328 6.328 1 82.56 107 THR B CA 1
ATOM 3166 C C . THR B 1 107 ? 0.621 -25.547 4.875 1 82.56 107 THR B C 1
ATOM 3168 O O . THR B 1 107 ? 0.802 -26.688 4.441 1 82.56 107 THR B O 1
ATOM 3171 N N . TYR B 1 108 ? 0.586 -24.578 4.129 1 92.12 108 TYR B N 1
ATOM 3172 C CA . TYR B 1 108 ? 1.054 -24.578 2.748 1 92.12 108 TYR B CA 1
ATOM 3173 C C . TYR B 1 108 ? 2.574 -24.688 2.688 1 92.12 108 TYR B C 1
ATOM 3175 O O . TYR B 1 108 ? 3.277 -23.891 3.33 1 92.12 108 TYR B O 1
ATOM 3183 N N . ASP B 1 109 ? 3.041 -25.656 1.932 1 94.19 109 ASP B N 1
ATOM 3184 C CA . ASP B 1 109 ? 4.484 -25.766 1.745 1 94.19 109 ASP B CA 1
ATOM 3185 C C . ASP B 1 109 ? 4.82 -26.453 0.42 1 94.19 109 ASP B C 1
ATOM 3187 O O . ASP B 1 109 ? 3.922 -26.906 -0.293 1 94.19 109 ASP B O 1
ATOM 3191 N N . ALA B 1 110 ? 6.062 -26.516 0.128 1 95.5 110 ALA B N 1
ATOM 3192 C CA . ALA B 1 110 ? 6.527 -27.031 -1.157 1 95.5 110 ALA B CA 1
ATOM 3193 C C . ALA B 1 110 ? 6.172 -28.516 -1.321 1 95.5 110 ALA B C 1
ATOM 3195 O O . ALA B 1 110 ? 5.742 -28.938 -2.396 1 95.5 110 ALA B O 1
ATOM 3196 N N . GLU B 1 111 ? 6.32 -29.234 -0.316 1 93.94 111 GLU B N 1
ATOM 3197 C CA . GLU B 1 111 ? 6.035 -30.672 -0.374 1 93.94 111 GLU B CA 1
ATOM 3198 C C . GLU B 1 111 ? 4.559 -30.938 -0.651 1 93.94 111 GLU B C 1
ATOM 3200 O O . GLU B 1 111 ? 4.211 -31.812 -1.433 1 93.94 111 GLU B O 1
ATOM 3205 N N . GLY B 1 112 ? 3.764 -30.156 0.005 1 94.75 112 GLY B N 1
ATOM 3206 C CA . GLY B 1 112 ? 2.334 -30.281 -0.23 1 94.75 112 GLY B CA 1
ATOM 3207 C C . GLY B 1 112 ? 1.94 -30 -1.667 1 94.75 112 GLY B C 1
ATOM 3208 O O . GLY B 1 112 ? 1.139 -30.719 -2.254 1 94.75 112 GLY B O 1
ATOM 3209 N N . TYR B 1 113 ? 2.496 -29.031 -2.238 1 96.69 113 TYR B N 1
ATOM 3210 C CA . TYR B 1 113 ? 2.154 -28.672 -3.611 1 96.69 113 TYR B CA 1
ATOM 3211 C C . TYR B 1 113 ? 2.719 -29.688 -4.598 1 96.69 113 TYR B C 1
ATOM 3213 O O . TYR B 1 113 ? 2.074 -30.016 -5.594 1 96.69 113 TYR B O 1
ATOM 3221 N N . SER B 1 114 ? 3.932 -30.203 -4.336 1 95.88 114 SER B N 1
ATOM 3222 C CA . SER B 1 114 ? 4.465 -31.266 -5.172 1 95.88 114 SER B CA 1
ATOM 3223 C C . SER B 1 114 ? 3.578 -32.5 -5.117 1 95.88 114 SER B C 1
ATOM 3225 O O . SER B 1 114 ? 3.338 -33.156 -6.141 1 95.88 114 SER B O 1
ATOM 3227 N N . GLY B 1 115 ? 3.135 -32.812 -3.898 1 94.56 115 GLY B N 1
ATOM 3228 C CA . GLY B 1 115 ? 2.217 -33.906 -3.734 1 94.56 115 GLY B CA 1
ATOM 3229 C C . GLY B 1 115 ? 0.908 -33.719 -4.477 1 94.56 115 GLY B C 1
ATOM 3230 O O . GLY B 1 115 ? 0.413 -34.656 -5.121 1 94.56 115 GLY B O 1
ATOM 3231 N N . PHE B 1 116 ? 0.376 -32.594 -4.441 1 96 116 PHE B N 1
ATOM 3232 C CA . PHE B 1 116 ? -0.836 -32.281 -5.191 1 96 116 PHE B CA 1
ATOM 3233 C C . PHE B 1 116 ? -0.616 -32.5 -6.684 1 96 116 PHE B C 1
ATOM 3235 O O . PHE B 1 116 ? -1.435 -33.156 -7.352 1 96 116 PHE B O 1
ATOM 3242 N N . LEU B 1 117 ? 0.499 -31.938 -7.195 1 97.56 117 LEU B N 1
ATOM 3243 C CA . LEU B 1 117 ? 0.752 -32 -8.633 1 97.56 117 LEU B CA 1
ATOM 3244 C C . LEU B 1 117 ? 0.995 -33.469 -9.062 1 97.56 117 LEU B C 1
ATOM 3246 O O . LEU B 1 117 ? 0.595 -33.844 -10.164 1 97.56 117 LEU B O 1
ATOM 3250 N N . GLN B 1 118 ? 1.641 -34.219 -8.234 1 96.19 118 GLN B N 1
ATOM 3251 C CA . GLN B 1 118 ? 1.818 -35.656 -8.547 1 96.19 118 GLN B CA 1
ATOM 3252 C C . GLN B 1 118 ? 0.472 -36.344 -8.734 1 96.19 118 GLN B C 1
ATOM 3254 O O . GLN B 1 118 ? 0.272 -37.062 -9.719 1 96.19 118 GLN B O 1
ATOM 3259 N N . SER B 1 119 ? -0.451 -36.062 -7.805 1 96.06 119 SER B N 1
ATOM 3260 C CA . SER B 1 119 ? -1.771 -36.688 -7.871 1 96.06 119 SER B CA 1
ATOM 3261 C C . SER B 1 119 ? -2.564 -36.188 -9.07 1 96.06 119 SER B C 1
ATOM 3263 O O . SER B 1 119 ? -3.145 -36.969 -9.82 1 96.06 119 SER B O 1
ATOM 3265 N N . PHE B 1 120 ? -2.58 -34.938 -9.266 1 97.69 120 PHE B N 1
ATOM 3266 C CA . PHE B 1 120 ? -3.373 -34.312 -10.32 1 97.69 120 PHE B CA 1
ATOM 3267 C C . PHE B 1 120 ? -2.91 -34.781 -11.695 1 97.69 120 PHE B C 1
ATOM 3269 O O . PHE B 1 120 ? -3.729 -35.156 -12.539 1 97.69 120 PHE B O 1
ATOM 3276 N N . LEU B 1 121 ? -1.588 -34.75 -11.922 1 97.38 121 LEU B N 1
ATOM 3277 C CA . LEU B 1 121 ? -1.04 -35.156 -13.203 1 97.38 121 LEU B CA 1
ATOM 3278 C C . LEU B 1 121 ? -1.315 -36.625 -13.453 1 97.38 121 LEU B C 1
ATOM 3280 O O . LEU B 1 121 ? -1.716 -37.031 -14.555 1 97.38 121 LEU B O 1
ATOM 3284 N N . SER B 1 122 ? -1.171 -37.438 -12.469 1 95.88 122 SER B N 1
ATOM 3285 C CA . SER B 1 122 ? -1.374 -38.875 -12.609 1 95.88 122 SER B CA 1
ATOM 3286 C C . SER B 1 122 ? -2.836 -39.219 -12.898 1 95.88 122 SER B C 1
ATOM 3288 O O . SER B 1 122 ? -3.131 -40.094 -13.703 1 95.88 122 SER B O 1
ATOM 3290 N N . ASP B 1 123 ? -3.721 -38.5 -12.266 1 96.5 123 ASP B N 1
ATOM 3291 C CA . ASP B 1 123 ? -5.141 -38.812 -12.352 1 96.5 123 ASP B CA 1
ATOM 3292 C C . ASP B 1 123 ? -5.762 -38.219 -13.609 1 96.5 123 ASP B C 1
ATOM 3294 O O . ASP B 1 123 ? -6.695 -38.812 -14.18 1 96.5 123 ASP B O 1
ATOM 3298 N N . MET B 1 124 ? -5.195 -37.094 -14.086 1 96.75 124 MET B N 1
ATOM 3299 C CA . MET B 1 124 ? -5.961 -36.312 -15.055 1 96.75 124 MET B CA 1
ATOM 3300 C C . MET B 1 124 ? -5.344 -36.406 -16.438 1 96.75 124 MET B C 1
ATOM 3302 O O . MET B 1 124 ? -5.996 -36.094 -17.438 1 96.75 124 MET B O 1
ATOM 3306 N N . THR B 1 125 ? -4.062 -36.875 -16.469 1 96.88 125 THR B N 1
ATOM 3307 C CA . THR B 1 125 ? -3.379 -36.812 -17.75 1 96.88 125 THR B CA 1
ATOM 3308 C C . THR B 1 125 ? -2.631 -38.125 -18.016 1 96.88 125 THR B C 1
ATOM 3310 O O . THR B 1 125 ? -2.482 -38.938 -17.125 1 96.88 125 THR B O 1
ATOM 3313 N N . GLU B 1 126 ? -2.195 -38.344 -19.234 1 93.5 126 GLU B N 1
ATOM 3314 C CA . GLU B 1 126 ? -1.387 -39.5 -19.609 1 93.5 126 GLU B CA 1
ATOM 3315 C C . GLU B 1 126 ? 0.072 -39.094 -19.828 1 93.5 126 GLU B C 1
ATOM 3317 O O . GLU B 1 126 ? 0.943 -39.469 -19.031 1 93.5 126 GLU B O 1
ATOM 3322 N N . GLN B 1 127 ? 0.332 -38.312 -20.844 1 95.75 127 GLN B N 1
ATOM 3323 C CA . GLN B 1 127 ? 1.664 -37.812 -21.156 1 95.75 127 GLN B CA 1
ATOM 3324 C C . GLN B 1 127 ? 1.618 -36.312 -21.484 1 95.75 127 GLN B C 1
ATOM 3326 O O . GLN B 1 127 ? 1.815 -35.938 -22.641 1 95.75 127 GLN B O 1
ATOM 3331 N N . PRO B 1 128 ? 1.534 -35.469 -20.438 1 97.69 128 PRO B N 1
ATOM 3332 C CA . PRO B 1 128 ? 1.245 -34.062 -20.703 1 97.69 128 PRO B CA 1
ATOM 3333 C C . PRO B 1 128 ? 2.506 -33.25 -20.953 1 97.69 128 PRO B C 1
ATOM 3335 O O . PRO B 1 128 ? 3.59 -33.594 -20.484 1 97.69 128 PRO B O 1
ATOM 3338 N N . THR B 1 129 ? 2.33 -32.219 -21.734 1 98.38 129 THR B N 1
ATOM 3339 C CA . THR B 1 129 ? 3.191 -31.047 -21.609 1 98.38 129 THR B CA 1
ATOM 3340 C C . THR B 1 129 ? 2.785 -30.203 -20.406 1 98.38 129 THR B C 1
ATOM 3342 O O . THR B 1 129 ? 1.601 -29.922 -20.203 1 98.38 129 THR B O 1
ATOM 3345 N N . VAL B 1 130 ? 3.736 -29.844 -19.594 1 98.69 130 VAL B N 1
ATOM 3346 C CA . VAL B 1 130 ? 3.443 -29.094 -18.375 1 98.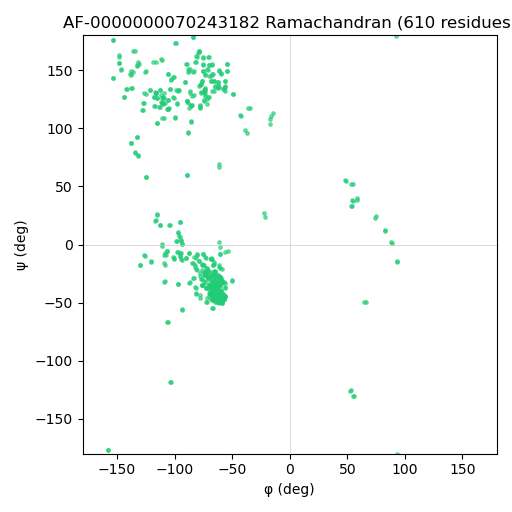69 130 VAL B CA 1
ATOM 3347 C C . VAL B 1 130 ? 4.031 -27.688 -18.484 1 98.69 130 VAL B C 1
ATOM 3349 O O . VAL B 1 130 ? 5.25 -27.531 -18.594 1 98.69 130 VAL B O 1
ATOM 3352 N N . VAL B 1 131 ? 3.162 -26.688 -18.438 1 98.88 131 VAL B N 1
ATOM 3353 C CA . VAL B 1 131 ? 3.553 -25.281 -18.328 1 98.88 131 VAL B CA 1
ATOM 3354 C C . VAL B 1 131 ? 3.463 -24.844 -16.859 1 98.88 131 VAL B C 1
ATOM 3356 O O . VAL B 1 131 ? 2.396 -24.922 -16.25 1 98.88 131 VAL B O 1
ATOM 3359 N N . ALA B 1 132 ? 4.547 -24.391 -16.328 1 98.75 132 ALA B N 1
ATOM 3360 C CA . ALA B 1 132 ? 4.551 -24.016 -14.914 1 98.75 132 ALA B CA 1
ATOM 3361 C C . ALA B 1 132 ? 5.301 -22.719 -14.695 1 98.75 132 ALA B C 1
ATOM 3363 O O . ALA B 1 132 ? 6.383 -22.516 -15.242 1 98.75 132 ALA B O 1
ATOM 3364 N N . ALA B 1 133 ? 4.672 -21.891 -13.898 1 97.5 133 ALA B N 1
ATOM 3365 C CA . ALA B 1 133 ? 5.234 -20.562 -13.672 1 97.5 133 ALA B CA 1
ATOM 3366 C C . ALA B 1 133 ? 5.922 -20.484 -12.312 1 97.5 133 ALA B C 1
ATOM 3368 O O . ALA B 1 133 ? 5.434 -21.047 -11.328 1 97.5 133 ALA B O 1
ATOM 3369 N N . SER B 1 134 ? 7.035 -19.781 -12.25 1 96.19 134 SER B N 1
ATOM 3370 C CA . SER B 1 134 ? 7.742 -19.422 -11.023 1 96.19 134 SER B CA 1
ATOM 3371 C C . SER B 1 134 ? 8.078 -20.656 -10.195 1 96.19 134 SER B C 1
ATOM 3373 O O . SER B 1 134 ? 8.609 -21.641 -10.719 1 96.19 134 SER B O 1
ATOM 3375 N N . VAL B 1 135 ? 7.773 -20.641 -8.938 1 96.88 135 VAL B N 1
ATOM 3376 C CA . VAL B 1 135 ? 8.164 -21.719 -8.031 1 96.88 135 VAL B CA 1
ATOM 3377 C C . VAL B 1 135 ? 7.352 -22.969 -8.336 1 96.88 135 VAL B C 1
ATOM 3379 O O . VAL B 1 135 ? 7.773 -24.078 -8.016 1 96.88 135 VAL B O 1
ATOM 3382 N N . THR B 1 136 ? 6.254 -22.812 -8.938 1 98 136 THR B N 1
ATOM 3383 C CA . THR B 1 136 ? 5.457 -23.984 -9.32 1 98 136 THR B CA 1
ATOM 3384 C C . THR B 1 136 ? 6.23 -24.875 -10.281 1 98 136 THR B C 1
ATOM 3386 O O . THR B 1 136 ? 5.988 -26.078 -10.344 1 98 136 THR B O 1
ATOM 3389 N N . ALA B 1 137 ? 7.148 -24.312 -11.039 1 98.12 137 ALA B N 1
ATOM 3390 C CA . ALA B 1 137 ? 8.039 -25.109 -11.883 1 98.12 137 ALA B CA 1
ATOM 3391 C C . ALA B 1 137 ? 8.805 -26.141 -11.062 1 98.12 137 ALA B C 1
ATOM 3393 O O . ALA B 1 137 ? 8.938 -27.297 -11.461 1 98.12 137 ALA B O 1
ATOM 3394 N N . ALA B 1 138 ? 9.305 -25.672 -9.945 1 97.75 138 ALA B N 1
ATOM 3395 C CA . ALA B 1 138 ? 10.031 -26.562 -9.047 1 97.75 138 ALA B CA 1
ATOM 3396 C C . ALA B 1 138 ? 9.133 -27.688 -8.555 1 97.75 138 ALA B C 1
ATOM 3398 O O . ALA B 1 138 ? 9.555 -28.844 -8.5 1 97.75 138 ALA B O 1
ATOM 3399 N N . TYR B 1 139 ? 7.902 -27.344 -8.219 1 97.62 139 TYR B N 1
ATOM 3400 C CA . TYR B 1 139 ? 6.953 -28.344 -7.758 1 97.62 139 TYR B CA 1
ATOM 3401 C C . TYR B 1 139 ? 6.656 -29.359 -8.852 1 97.62 139 TYR B C 1
ATOM 3403 O O . TYR B 1 139 ? 6.609 -30.578 -8.594 1 97.62 139 TYR B O 1
ATOM 3411 N N . ALA B 1 140 ? 6.453 -28.875 -10.016 1 97.81 140 ALA B N 1
ATOM 3412 C CA . ALA B 1 140 ? 6.113 -29.734 -11.141 1 97.81 140 ALA B CA 1
ATOM 3413 C C . ALA B 1 140 ? 7.258 -30.688 -11.477 1 97.81 140 ALA B C 1
ATOM 3415 O O . ALA B 1 140 ? 7.039 -31.875 -11.711 1 97.81 140 ALA B O 1
ATOM 3416 N N . VAL B 1 141 ? 8.445 -30.172 -11.5 1 97.56 141 VAL B N 1
ATOM 3417 C CA . VAL B 1 141 ? 9.617 -30.984 -11.789 1 97.56 141 VAL B CA 1
ATOM 3418 C C . VAL B 1 141 ? 9.812 -32.031 -10.688 1 97.56 141 VAL B C 1
ATOM 3420 O O . VAL B 1 141 ? 10.102 -33.188 -10.961 1 97.56 141 VAL B O 1
ATOM 3423 N N . ALA B 1 142 ? 9.641 -31.578 -9.461 1 96.38 142 ALA B N 1
ATOM 3424 C CA . ALA B 1 142 ? 9.734 -32.531 -8.352 1 96.38 142 ALA B CA 1
ATOM 3425 C C . ALA B 1 142 ? 8.703 -33.625 -8.477 1 96.38 142 ALA B C 1
ATOM 3427 O O . ALA B 1 142 ? 9.016 -34.812 -8.266 1 96.38 142 ALA B O 1
ATOM 3428 N N . ALA B 1 143 ? 7.543 -33.281 -8.812 1 95.94 143 ALA B N 1
ATOM 3429 C CA . ALA B 1 143 ? 6.461 -34.25 -8.961 1 95.94 143 ALA B CA 1
ATOM 3430 C C . ALA B 1 143 ? 6.762 -35.25 -10.086 1 95.94 143 ALA B C 1
ATOM 3432 O O . ALA B 1 143 ? 6.512 -36.438 -9.953 1 95.94 143 ALA B O 1
ATOM 3433 N N . GLY B 1 144 ? 7.32 -34.812 -11.188 1 94.5 144 GLY B N 1
ATOM 3434 C CA . GLY B 1 144 ? 7.543 -35.625 -12.367 1 94.5 144 GLY B CA 1
ATOM 3435 C C . GLY B 1 144 ? 8.805 -36.469 -12.273 1 94.5 144 GLY B C 1
ATOM 3436 O O . GLY B 1 144 ? 8.977 -37.406 -13.039 1 94.5 144 GLY B O 1
ATOM 3437 N N . THR B 1 145 ? 9.68 -36.094 -11.398 1 92.75 145 THR B N 1
ATOM 3438 C CA . THR B 1 145 ? 10.953 -36.812 -11.336 1 92.75 145 THR B CA 1
ATOM 3439 C C . THR B 1 145 ? 11.055 -37.625 -10.055 1 92.75 145 THR B C 1
ATOM 3441 O O . THR B 1 145 ? 12.086 -38.25 -9.781 1 92.75 145 THR B O 1
ATOM 3444 N N . ASP B 1 146 ? 9.977 -37.5 -9.305 1 88.38 146 ASP B N 1
ATOM 3445 C CA . ASP B 1 146 ? 9.914 -38.344 -8.109 1 88.38 146 ASP B CA 1
ATOM 3446 C C . ASP B 1 146 ? 9.969 -39.812 -8.469 1 88.38 146 ASP B C 1
ATOM 3448 O O . ASP B 1 146 ? 9.422 -40.25 -9.484 1 88.38 146 ASP B O 1
ATOM 3452 N N . ALA B 1 147 ? 10.562 -40.625 -7.617 1 82.19 147 ALA B N 1
ATOM 3453 C CA . ALA B 1 147 ? 10.703 -42.062 -7.848 1 82.19 147 ALA B CA 1
ATOM 3454 C C . ALA B 1 147 ? 9.328 -42.719 -7.965 1 82.19 147 ALA B C 1
ATOM 3456 O O . ALA B 1 147 ? 9.18 -43.719 -8.68 1 82.19 147 ALA B O 1
ATOM 3457 N N . ASN B 1 148 ? 8.367 -42.188 -7.352 1 81.69 148 ASN B N 1
ATOM 3458 C CA . ASN B 1 148 ? 7.02 -42.75 -7.348 1 81.69 148 ASN B CA 1
ATOM 3459 C C . ASN B 1 148 ? 6.129 -42.094 -8.391 1 81.69 148 ASN B C 1
ATOM 3461 O O . ASN B 1 148 ? 4.914 -42.281 -8.398 1 81.69 148 ASN B O 1
ATOM 3465 N N . ALA B 1 149 ? 6.773 -41.312 -9.211 1 81.69 149 ALA B N 1
ATOM 3466 C CA . ALA B 1 149 ? 5.969 -40.625 -10.211 1 81.69 149 ALA B CA 1
ATOM 3467 C C . ALA B 1 149 ? 5.348 -41.625 -11.195 1 81.69 149 ALA B C 1
ATOM 3469 O O . ALA B 1 149 ? 6.031 -42.5 -11.711 1 81.69 149 ALA B O 1
ATOM 3470 N N . ALA B 1 150 ? 4.051 -41.438 -11.422 1 78.19 150 ALA B N 1
ATOM 3471 C CA . ALA B 1 150 ? 3.318 -42.344 -12.289 1 78.19 150 ALA B CA 1
ATOM 3472 C C . ALA B 1 150 ? 3.117 -41.75 -13.68 1 78.19 150 ALA B C 1
ATOM 3474 O O . ALA B 1 150 ? 2.725 -42.469 -14.609 1 78.19 150 ALA B O 1
ATOM 3475 N N . THR B 1 151 ? 3.383 -40.5 -13.773 1 84.19 151 THR B N 1
ATOM 3476 C CA . THR B 1 151 ? 3.115 -39.844 -15.047 1 84.19 151 THR B CA 1
ATOM 3477 C C . THR B 1 151 ? 4.418 -39.5 -15.758 1 84.19 151 THR B C 1
ATOM 3479 O O . THR B 1 151 ? 5.332 -38.938 -15.148 1 84.19 151 THR B O 1
ATOM 3482 N N . ASP B 1 152 ? 4.449 -39.906 -17.031 1 90.69 152 ASP B N 1
ATOM 3483 C CA . ASP B 1 152 ? 5.559 -39.5 -17.891 1 90.69 152 ASP B CA 1
ATOM 3484 C C . ASP B 1 152 ? 5.281 -38.156 -18.547 1 90.69 152 ASP B C 1
ATOM 3486 O O . ASP B 1 152 ? 4.332 -38.031 -19.312 1 90.69 152 ASP B O 1
ATOM 3490 N N . ILE B 1 153 ? 6.086 -37.219 -18.234 1 96.62 153 ILE B N 1
ATOM 3491 C CA . ILE B 1 153 ? 5.906 -35.875 -18.766 1 96.62 153 ILE B CA 1
ATOM 3492 C C . ILE B 1 153 ? 6.531 -35.781 -20.156 1 96.62 153 ILE B C 1
ATOM 3494 O O . ILE B 1 153 ? 7.676 -36.188 -20.359 1 96.62 153 ILE B O 1
ATOM 3498 N N . ASP B 1 154 ? 5.77 -35.312 -21.078 1 96.5 154 ASP B N 1
ATOM 3499 C CA . ASP B 1 154 ? 6.246 -35.188 -22.453 1 96.5 154 ASP B CA 1
ATOM 3500 C C . ASP B 1 154 ? 7.262 -34.062 -22.578 1 96.5 154 ASP B C 1
ATOM 3502 O O . ASP B 1 154 ? 8.312 -34.219 -23.203 1 96.5 154 ASP B O 1
ATOM 3506 N N . GLU B 1 155 ? 6.883 -32.906 -22.031 1 97.56 155 GLU B N 1
ATOM 3507 C CA . GLU B 1 155 ? 7.715 -31.703 -22.109 1 97.56 155 GLU B CA 1
ATOM 3508 C C . GLU B 1 155 ? 7.434 -30.766 -20.938 1 97.56 155 GLU B C 1
ATOM 3510 O O . GLU B 1 155 ? 6.297 -30.688 -20.453 1 97.56 155 GLU B O 1
ATOM 3515 N N . TYR B 1 156 ? 8.516 -30.125 -20.453 1 98.25 156 TYR B N 1
ATOM 3516 C CA . TYR B 1 156 ? 8.375 -29.016 -19.531 1 98.25 156 TYR B CA 1
ATOM 3517 C C . TYR B 1 156 ? 8.539 -27.688 -20.234 1 98.25 156 TYR B C 1
ATOM 3519 O O . TYR B 1 156 ? 9.508 -27.469 -20.969 1 98.25 156 TYR B O 1
ATOM 3527 N N . VAL B 1 157 ? 7.594 -26.797 -20.094 1 98.75 157 VAL B N 1
ATOM 3528 C CA . VAL B 1 157 ? 7.703 -25.391 -20.469 1 98.75 157 VAL B CA 1
ATOM 3529 C C . VAL B 1 157 ? 7.613 -24.516 -19.219 1 98.75 157 VAL B C 1
ATOM 3531 O O . VAL B 1 157 ? 6.527 -24.312 -18.688 1 98.75 157 VAL B O 1
ATOM 3534 N N . LEU B 1 158 ? 8.719 -24 -18.797 1 98.75 158 LEU B N 1
ATOM 3535 C CA . LEU B 1 158 ? 8.805 -23.344 -17.5 1 98.75 158 LEU B CA 1
ATOM 3536 C C . LEU B 1 158 ? 8.969 -21.844 -17.656 1 98.75 158 LEU B C 1
ATOM 3538 O O . LEU B 1 158 ? 9.898 -21.375 -18.312 1 98.75 158 LEU B O 1
ATOM 3542 N N . ILE B 1 159 ? 8.062 -21.109 -16.984 1 98.44 159 ILE B N 1
ATOM 3543 C CA . ILE B 1 159 ? 8.039 -19.656 -17.109 1 98.44 159 ILE B CA 1
ATOM 3544 C C . ILE B 1 159 ? 8.742 -19.031 -15.914 1 98.44 159 ILE B C 1
ATOM 3546 O O . ILE B 1 159 ? 8.227 -19.047 -14.797 1 98.44 159 ILE B O 1
ATOM 3550 N N . CYS B 1 160 ? 9.898 -18.469 -16.109 1 97.31 160 CYS B N 1
ATOM 3551 C CA . CYS B 1 160 ? 10.703 -17.812 -15.078 1 97.31 160 CYS B CA 1
ATOM 3552 C C . CYS B 1 160 ? 10.82 -18.703 -13.844 1 97.31 160 CYS B C 1
ATOM 3554 O O . CYS B 1 160 ? 10.531 -18.266 -12.734 1 97.31 160 CYS B O 1
ATOM 3556 N N . PRO B 1 161 ? 11.273 -19.875 -14.062 1 97.75 161 PRO B N 1
ATOM 3557 C CA . PRO B 1 161 ? 11.312 -20.797 -12.922 1 97.75 161 PRO B CA 1
ATOM 3558 C C . PRO B 1 161 ? 12.297 -20.344 -11.844 1 97.75 161 PRO B C 1
ATOM 3560 O O . PRO B 1 161 ? 13.352 -19.797 -12.156 1 97.75 161 PRO B O 1
ATOM 3563 N N . THR B 1 162 ? 11.883 -20.531 -10.609 1 95.12 162 THR B N 1
ATOM 3564 C CA . THR B 1 162 ? 12.711 -20.297 -9.43 1 95.12 162 THR B CA 1
ATOM 3565 C C . THR B 1 162 ? 12.344 -21.25 -8.305 1 95.12 162 THR B C 1
ATOM 3567 O O . THR B 1 162 ? 11.352 -21.969 -8.398 1 95.12 162 THR B O 1
ATOM 3570 N N . THR B 1 163 ? 13.273 -21.359 -7.316 1 95.25 163 THR B N 1
ATOM 3571 C CA . THR B 1 163 ? 13.016 -22.25 -6.188 1 95.25 163 THR B CA 1
ATOM 3572 C C . THR B 1 163 ? 12.742 -21.453 -4.918 1 95.25 163 THR B C 1
ATOM 3574 O O . THR B 1 163 ? 12.328 -22.016 -3.902 1 95.25 163 THR B O 1
ATOM 3577 N N . THR B 1 164 ? 12.977 -20.125 -5.016 1 90 164 THR B N 1
ATOM 3578 C CA . THR B 1 164 ? 12.82 -19.297 -3.826 1 90 164 THR B CA 1
ATOM 3579 C C . THR B 1 164 ? 12.141 -17.969 -4.176 1 90 164 THR B C 1
ATOM 3581 O O . THR B 1 164 ? 12.25 -17.5 -5.309 1 90 164 THR B O 1
ATOM 3584 N N . ALA B 1 165 ? 11.336 -17.531 -3.115 1 73.5 165 ALA B N 1
ATOM 3585 C CA . ALA B 1 165 ? 10.82 -16.172 -3.23 1 73.5 165 ALA B CA 1
ATOM 3586 C C . ALA B 1 165 ? 11.867 -15.148 -2.781 1 73.5 165 ALA B C 1
ATOM 3588 O O . ALA B 1 165 ? 12.789 -15.484 -2.037 1 73.5 165 ALA B O 1
ATOM 3589 N N . PRO B 1 166 ? 11.625 -13.906 -3.34 1 65.06 166 PRO B N 1
ATOM 3590 C CA . PRO B 1 166 ? 12.562 -12.891 -2.859 1 65.06 166 PRO B CA 1
ATOM 3591 C C . PRO B 1 166 ? 12.57 -12.766 -1.338 1 65.06 166 PRO B C 1
ATOM 3593 O O . PRO B 1 166 ? 11.523 -12.898 -0.697 1 65.06 166 PRO B O 1
ATOM 3596 N N . GLN B 1 167 ? 13.742 -12.656 -0.693 1 58.12 167 GLN B N 1
ATOM 3597 C CA . GLN B 1 167 ? 14.039 -12.695 0.734 1 58.12 167 GLN B CA 1
ATOM 3598 C C . GLN B 1 167 ? 13.344 -11.562 1.476 1 58.12 167 GLN B C 1
ATOM 3600 O O . GLN B 1 167 ? 13.023 -11.688 2.66 1 58.12 167 GLN B O 1
ATOM 3605 N N . THR B 1 168 ? 13.078 -10.492 0.929 1 55.62 168 THR B N 1
ATOM 3606 C CA . THR B 1 168 ? 12.547 -9.305 1.606 1 55.62 168 THR B CA 1
ATOM 3607 C C . THR B 1 168 ? 11.195 -9.609 2.244 1 55.62 168 THR B C 1
ATOM 3609 O O . THR B 1 168 ? 10.781 -8.922 3.18 1 55.62 168 THR B O 1
ATOM 3612 N N . THR B 1 169 ? 10.648 -10.789 2.104 1 63.53 169 THR B N 1
ATOM 3613 C CA . THR B 1 169 ? 9.273 -11.047 2.518 1 63.53 169 THR B CA 1
ATOM 3614 C C . THR B 1 169 ? 9.242 -11.773 3.859 1 63.53 169 THR B C 1
ATOM 3616 O O . THR B 1 169 ? 8.219 -11.781 4.547 1 63.53 169 THR B O 1
ATOM 3619 N N . ARG B 1 170 ? 10.414 -12.25 4.309 1 69.38 170 ARG B N 1
ATOM 3620 C CA . ARG B 1 170 ? 10.398 -13.141 5.469 1 69.38 170 ARG B CA 1
ATOM 3621 C C . ARG B 1 170 ? 10.078 -12.367 6.742 1 69.38 170 ARG B C 1
ATOM 3623 O O . ARG B 1 170 ? 9.406 -12.883 7.637 1 69.38 170 ARG B O 1
ATOM 3630 N N . ARG B 1 171 ? 10.461 -11.109 6.68 1 65.12 171 ARG B N 1
ATOM 3631 C CA . ARG B 1 171 ? 10.273 -10.305 7.883 1 65.12 171 ARG B CA 1
ATOM 3632 C C . ARG B 1 171 ? 8.805 -9.977 8.102 1 65.12 171 ARG B C 1
ATOM 3634 O O . ARG B 1 171 ? 8.398 -9.594 9.203 1 65.12 171 ARG B O 1
ATOM 3641 N N . LEU B 1 172 ? 8.047 -10.227 7.172 1 71.44 172 LEU B N 1
ATOM 3642 C CA . LEU B 1 172 ? 6.633 -9.883 7.262 1 71.44 172 LEU B CA 1
ATOM 3643 C C . LEU B 1 172 ? 5.805 -11.086 7.695 1 71.44 172 LEU B C 1
ATOM 3645 O O . LEU B 1 172 ? 4.613 -10.953 7.996 1 71.44 172 LEU B O 1
ATOM 3649 N N . ALA B 1 173 ? 6.445 -12.234 7.789 1 75.81 173 ALA B N 1
ATOM 3650 C CA . ALA B 1 173 ? 5.707 -13.477 8.023 1 75.81 173 ALA B CA 1
ATOM 3651 C C . ALA B 1 173 ? 4.91 -13.398 9.328 1 75.81 173 ALA B C 1
ATOM 3653 O O . ALA B 1 173 ? 3.729 -13.75 9.352 1 75.81 173 ALA B O 1
ATOM 3654 N N . PRO B 1 174 ? 5.477 -12.891 10.375 1 71.94 174 PRO B N 1
ATOM 3655 C CA . PRO B 1 174 ? 4.707 -12.836 11.625 1 71.94 174 PRO B CA 1
ATOM 3656 C C . PRO B 1 174 ? 3.479 -11.938 11.523 1 71.94 174 PRO B C 1
ATOM 3658 O O . PRO B 1 174 ? 2.453 -12.211 12.148 1 71.94 174 PRO B O 1
ATOM 3661 N N . ALA B 1 175 ? 3.564 -10.969 10.781 1 74.56 175 ALA B N 1
ATOM 3662 C CA . ALA B 1 175 ? 2.449 -10.031 10.641 1 74.56 175 ALA B CA 1
ATOM 3663 C C . ALA B 1 175 ? 1.246 -10.711 9.992 1 74.56 175 ALA B C 1
ATOM 3665 O O . ALA B 1 175 ? 0.1 -10.438 10.359 1 74.56 175 ALA B O 1
ATOM 3666 N N . TYR B 1 176 ? 1.504 -11.578 9.125 1 79.44 176 TYR B N 1
ATOM 3667 C CA . TYR B 1 176 ? 0.429 -12.266 8.414 1 79.44 176 TYR B CA 1
ATOM 3668 C C . TYR B 1 176 ? -0.147 -13.398 9.258 1 79.44 176 TYR B C 1
ATOM 3670 O O . TYR B 1 176 ? -1.253 -13.875 9 1 79.44 176 TYR B O 1
ATOM 3678 N N . SER B 1 177 ? 0.644 -13.836 10.195 1 75.88 177 SER B N 1
ATOM 3679 C CA . SER B 1 177 ? 0.253 -15.031 10.938 1 75.88 177 SER B CA 1
ATOM 3680 C C . SER B 1 177 ? -0.689 -14.688 12.086 1 75.88 177 SER B C 1
ATOM 3682 O O . SER B 1 177 ? -1.289 -15.586 12.688 1 75.88 177 SER B O 1
ATOM 3684 N N . LEU B 1 178 ? -0.751 -13.359 12.461 1 72.88 178 LEU B N 1
ATOM 3685 C CA . LEU B 1 178 ? -1.614 -12.945 13.562 1 72.88 178 LEU B CA 1
ATOM 3686 C C . LEU B 1 178 ? -3.072 -12.898 13.117 1 72.88 178 LEU B C 1
ATOM 3688 O O . LEU B 1 178 ? -3.379 -12.422 12.023 1 72.88 178 LEU B O 1
ATOM 3692 N N . PRO B 1 179 ? -3.889 -13.453 14.133 1 69 179 PRO B N 1
ATOM 3693 C CA . PRO B 1 179 ? -5.305 -13.336 13.773 1 69 179 PRO B CA 1
ATOM 3694 C C . PRO B 1 179 ? -5.758 -11.891 13.617 1 69 179 PRO B C 1
ATOM 3696 O O . PRO B 1 179 ? -5.176 -10.984 14.227 1 69 179 PRO B O 1
ATOM 3699 N N . VAL B 1 180 ? -6.66 -11.539 12.852 1 72.06 180 VAL B N 1
ATOM 3700 C CA . VAL B 1 180 ? -7.266 -10.25 12.562 1 72.06 180 VAL B CA 1
ATOM 3701 C C . VAL B 1 180 ? -6.234 -9.32 11.922 1 72.06 180 VAL B C 1
ATOM 3703 O O . VAL B 1 180 ? -6.488 -8.742 10.859 1 72.06 180 VAL B O 1
ATOM 3706 N N . ALA B 1 181 ? -4.93 -9.281 12.695 1 75.5 181 ALA B N 1
ATOM 3707 C CA . ALA B 1 181 ? -3.896 -8.406 12.141 1 75.5 181 ALA B CA 1
ATOM 3708 C C . ALA B 1 181 ? -3.43 -8.914 10.773 1 75.5 181 ALA B C 1
ATOM 3710 O O . ALA B 1 181 ? -3.113 -8.125 9.891 1 75.5 181 ALA B O 1
ATOM 3711 N N . GLY B 1 182 ? -3.451 -10.219 10.734 1 79.88 182 GLY B N 1
ATOM 3712 C CA . GLY B 1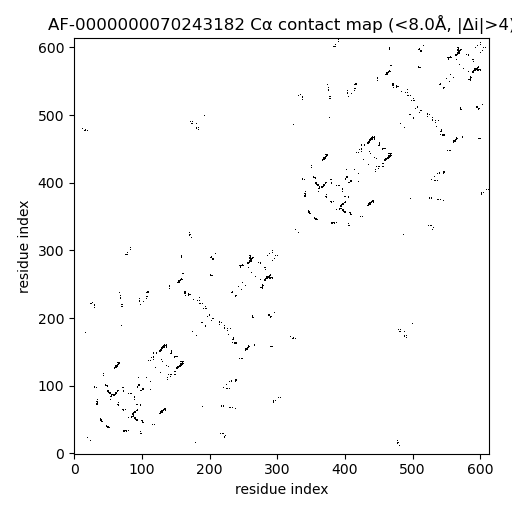 182 ? -3.045 -10.789 9.461 1 79.88 182 GLY B CA 1
ATOM 3713 C C . GLY B 1 182 ? -3.982 -10.438 8.32 1 79.88 182 GLY B C 1
ATOM 3714 O O . GLY B 1 182 ? -3.535 -10.164 7.203 1 79.88 182 GLY B O 1
ATOM 3715 N N . GLU B 1 183 ? -5.203 -10.43 8.633 1 82.88 183 GLU B N 1
ATOM 3716 C CA . GLU B 1 183 ? -6.191 -10.039 7.625 1 82.88 183 GLU B CA 1
ATOM 3717 C C . GLU B 1 183 ? -6.066 -8.562 7.27 1 82.88 183 GLU B C 1
ATOM 3719 O O . GLU B 1 183 ? -6.191 -8.188 6.102 1 82.88 183 GLU B O 1
ATOM 3724 N N . ALA B 1 184 ? -5.824 -7.797 8.234 1 79.81 184 ALA B N 1
ATOM 3725 C CA . ALA B 1 184 ? -5.629 -6.371 7.98 1 79.81 184 ALA B CA 1
ATOM 3726 C C . ALA B 1 184 ? -4.395 -6.129 7.117 1 79.81 184 ALA B C 1
ATOM 3728 O O . ALA B 1 184 ? -4.414 -5.289 6.211 1 79.81 184 ALA B O 1
ATOM 3729 N N . PHE B 1 185 ? -3.408 -6.836 7.449 1 83.69 185 PHE B N 1
ATOM 3730 C CA . PHE B 1 185 ? -2.176 -6.719 6.676 1 83.69 185 PHE B CA 1
ATOM 3731 C C . PHE B 1 185 ? -2.402 -7.148 5.23 1 83.69 185 PHE B C 1
ATOM 3733 O O . PHE B 1 185 ? -1.917 -6.496 4.301 1 83.69 185 PHE B O 1
ATOM 3740 N N . ARG B 1 186 ? -3.086 -8.188 5.105 1 86.12 186 ARG B N 1
ATOM 3741 C CA . ARG B 1 186 ? -3.416 -8.633 3.756 1 86.12 186 ARG B CA 1
ATOM 3742 C C . ARG B 1 186 ? -4.195 -7.562 3.002 1 86.12 186 ARG B C 1
ATOM 3744 O O . ARG B 1 186 ? -3.91 -7.281 1.836 1 86.12 186 ARG B O 1
ATOM 3751 N N . ASN B 1 187 ? -5.145 -7.02 3.635 1 84.69 187 ASN B N 1
ATOM 3752 C CA . ASN B 1 187 ? -5.969 -6 3.002 1 84.69 187 ASN B CA 1
ATOM 3753 C C . ASN B 1 187 ? -5.129 -4.836 2.488 1 84.69 187 ASN B C 1
ATOM 3755 O O . ASN B 1 187 ? -5.387 -4.309 1.403 1 84.69 187 ASN B O 1
ATOM 3759 N N . VAL B 1 188 ? -4.137 -4.547 3.258 1 83.88 188 VAL B N 1
ATOM 3760 C CA . VAL B 1 188 ? -3.32 -3.402 2.873 1 83.88 188 VAL B CA 1
ATOM 3761 C C . VAL B 1 188 ? -2.311 -3.822 1.808 1 83.88 188 VAL B C 1
ATOM 3763 O O . VAL B 1 188 ? -2.131 -3.127 0.805 1 83.88 188 VAL B O 1
ATOM 3766 N N . THR B 1 189 ? -1.733 -4.938 1.993 1 88.56 189 THR B N 1
ATOM 3767 C CA . THR B 1 189 ? -0.665 -5.355 1.093 1 88.56 189 THR B CA 1
ATOM 3768 C C . THR B 1 189 ? -1.235 -5.84 -0.237 1 88.56 189 THR B C 1
ATOM 3770 O O . THR B 1 189 ? -0.512 -5.938 -1.23 1 88.56 189 THR B O 1
ATOM 3773 N N . MET B 1 190 ? -2.543 -6.129 -0.185 1 91.94 190 MET B N 1
ATOM 3774 C CA . MET B 1 190 ? -3.193 -6.582 -1.412 1 91.94 190 MET B CA 1
ATOM 3775 C C . MET B 1 190 ? -4.25 -5.582 -1.868 1 91.94 190 MET B C 1
ATOM 3777 O O . MET B 1 190 ? -5.215 -5.953 -2.535 1 91.94 190 MET B O 1
ATOM 3781 N N . SER B 1 191 ? -4.027 -4.367 -1.469 1 90.38 191 SER B N 1
ATOM 3782 C CA . SER B 1 191 ? -4.895 -3.301 -1.96 1 90.38 191 SER B CA 1
ATOM 3783 C C . SER B 1 191 ? -4.641 -3.021 -3.438 1 90.38 191 SER B C 1
ATOM 3785 O O . SER B 1 191 ? -3.598 -3.396 -3.977 1 90.38 191 SER B O 1
ATOM 3787 N N . LYS B 1 192 ? -5.602 -2.373 -4.094 1 91.19 192 LYS B N 1
ATOM 3788 C CA . LYS B 1 192 ? -5.488 -2.125 -5.527 1 91.19 192 LYS B CA 1
ATOM 3789 C C . LYS B 1 192 ? -4.258 -1.279 -5.844 1 91.19 192 LYS B C 1
ATOM 3791 O O . LYS B 1 192 ? -3.52 -1.575 -6.785 1 91.19 192 LYS B O 1
ATOM 3796 N N . PRO B 1 193 ? -3.896 -0.208 -5.055 1 88.62 193 PRO B N 1
ATOM 3797 C CA . PRO B 1 193 ? -2.668 0.535 -5.344 1 88.62 193 PRO B CA 1
ATOM 3798 C C . PRO B 1 193 ? -1.413 -0.324 -5.203 1 88.62 193 PRO B C 1
ATOM 3800 O O . PRO B 1 193 ? -0.485 -0.202 -6.008 1 88.62 193 PRO B O 1
ATOM 3803 N N . MET B 1 194 ? -1.437 -1.166 -4.223 1 90.19 194 MET B N 1
ATOM 3804 C CA . MET B 1 194 ? -0.28 -2.039 -4.039 1 90.19 194 MET B CA 1
ATOM 3805 C C . MET B 1 194 ? -0.183 -3.059 -5.168 1 90.19 194 MET B C 1
ATOM 3807 O O . MET B 1 194 ? 0.909 -3.336 -5.668 1 90.19 194 MET B O 1
ATOM 3811 N N . LEU B 1 195 ? -1.32 -3.623 -5.551 1 93.25 195 LEU B N 1
ATOM 3812 C CA . LEU B 1 195 ? -1.327 -4.586 -6.648 1 93.25 195 LEU B CA 1
ATOM 3813 C C . LEU B 1 195 ? -0.851 -3.934 -7.945 1 93.25 195 LEU B C 1
ATOM 3815 O O . LEU B 1 195 ? -0.077 -4.531 -8.695 1 93.25 195 LEU B O 1
ATOM 3819 N N . ARG B 1 196 ? -1.305 -2.719 -8.203 1 90.81 196 ARG B N 1
ATOM 3820 C CA . ARG B 1 196 ? -0.852 -1.986 -9.383 1 90.81 196 ARG B CA 1
ATOM 3821 C C . ARG B 1 196 ? 0.659 -1.78 -9.352 1 90.81 196 ARG B C 1
ATOM 3823 O O . ARG B 1 196 ? 1.336 -1.959 -10.367 1 90.81 196 ARG B O 1
ATOM 3830 N N . TYR B 1 197 ? 1.09 -1.464 -8.211 1 89 197 TYR B N 1
ATOM 3831 C CA . TYR B 1 197 ? 2.523 -1.26 -8.047 1 89 197 TYR B CA 1
ATOM 3832 C C . TYR B 1 197 ? 3.291 -2.555 -8.289 1 89 197 TYR B C 1
ATOM 3834 O O . TYR B 1 197 ? 4.293 -2.564 -9.008 1 89 197 TYR B O 1
ATOM 3842 N N . ARG B 1 198 ? 2.846 -3.621 -7.73 1 88.12 198 ARG B N 1
ATOM 3843 C CA . ARG B 1 198 ? 3.521 -4.91 -7.852 1 88.12 198 ARG B CA 1
ATOM 3844 C C . ARG B 1 198 ? 3.525 -5.395 -9.297 1 88.12 198 ARG B C 1
ATOM 3846 O O . ARG B 1 198 ? 4.555 -5.84 -9.805 1 88.12 198 ARG B O 1
ATOM 3853 N N . PHE B 1 199 ? 2.385 -5.328 -9.953 1 89.56 199 PHE B N 1
ATOM 3854 C CA . PHE B 1 199 ? 2.311 -5.758 -11.352 1 89.56 199 PHE B CA 1
ATOM 3855 C C . PHE B 1 199 ? 3.129 -4.832 -12.242 1 89.56 199 PHE B C 1
ATOM 3857 O O . PHE B 1 199 ? 3.703 -5.273 -13.242 1 89.56 199 PHE B O 1
ATOM 3864 N N . GLY B 1 200 ? 3.178 -3.598 -11.852 1 86.62 200 GLY B N 1
ATOM 3865 C CA . GLY B 1 200 ? 3.949 -2.645 -12.633 1 86.62 200 GLY B CA 1
ATOM 3866 C C . GLY B 1 200 ? 5.449 -2.82 -12.477 1 86.62 200 GLY B C 1
ATOM 3867 O O . GLY B 1 200 ? 6.219 -2.424 -13.352 1 86.62 200 GLY B O 1
ATOM 3868 N N . THR B 1 201 ? 5.828 -3.391 -11.383 1 83.12 201 THR B N 1
ATOM 3869 C CA . THR B 1 201 ? 7.254 -3.537 -11.125 1 83.12 201 THR B CA 1
ATOM 3870 C C . THR B 1 201 ? 7.738 -4.926 -11.531 1 83.12 201 THR B C 1
ATOM 3872 O O . THR B 1 201 ? 8.852 -5.074 -12.047 1 83.12 201 THR B O 1
ATOM 3875 N N . ASP B 1 202 ? 6.879 -5.938 -11.375 1 82.81 202 ASP B N 1
ATOM 3876 C CA . ASP B 1 202 ? 7.406 -7.289 -11.555 1 82.81 202 ASP B CA 1
ATOM 3877 C C . ASP B 1 202 ? 6.527 -8.102 -12.5 1 82.81 202 ASP B C 1
ATOM 3879 O O . ASP B 1 202 ? 6.961 -9.125 -13.039 1 82.81 202 ASP B O 1
ATOM 3883 N N . GLY B 1 203 ? 5.395 -7.672 -12.695 1 86.5 203 GLY B N 1
ATOM 3884 C CA . GLY B 1 203 ? 4.465 -8.477 -13.461 1 86.5 203 GLY B CA 1
ATOM 3885 C C . GLY B 1 203 ? 4.461 -8.141 -14.945 1 86.5 203 GLY B C 1
ATOM 3886 O O . GLY B 1 203 ? 4.773 -8.984 -15.781 1 86.5 203 GLY B O 1
ATOM 3887 N N . PHE B 1 204 ? 4.234 -6.938 -15.25 1 92.38 204 PHE B N 1
ATOM 3888 C CA . PHE B 1 204 ? 4.121 -6.453 -16.625 1 92.38 204 PHE B CA 1
ATOM 3889 C C . PHE B 1 204 ? 5.227 -5.457 -16.938 1 92.38 204 PHE B C 1
ATOM 3891 O O . PHE B 1 204 ? 5.461 -4.52 -16.172 1 92.38 204 PHE B O 1
ATOM 3898 N N . ALA B 1 205 ? 5.863 -5.707 -18.047 1 92.56 205 ALA B N 1
ATOM 3899 C CA . ALA B 1 205 ? 6.875 -4.746 -18.469 1 92.56 205 ALA B CA 1
ATOM 3900 C C . ALA B 1 205 ? 6.242 -3.395 -18.797 1 92.56 205 ALA B C 1
ATOM 3902 O O . ALA B 1 205 ? 6.828 -2.346 -18.516 1 92.56 205 ALA B O 1
ATOM 3903 N N . GLU B 1 206 ? 5.094 -3.475 -19.359 1 90.44 206 GLU B N 1
ATOM 3904 C CA . GLU B 1 206 ? 4.285 -2.281 -19.594 1 90.44 206 GLU B CA 1
ATOM 3905 C C . GLU B 1 206 ? 3.049 -2.268 -18.703 1 90.44 206 GLU B C 1
ATOM 3907 O O . GLU B 1 206 ? 2.053 -2.93 -19 1 90.44 206 GLU B O 1
ATOM 3912 N N . PRO B 1 207 ? 3.047 -1.407 -17.75 1 85.06 207 PRO B N 1
ATOM 3913 C CA . PRO B 1 207 ? 1.952 -1.396 -16.766 1 85.06 207 PRO B CA 1
ATOM 3914 C C . PRO B 1 207 ? 0.59 -1.156 -17.422 1 85.06 207 PRO B C 1
ATOM 3916 O O . PRO B 1 207 ? -0.431 -1.619 -16.906 1 85.06 207 PRO B O 1
ATOM 3919 N N . SER B 1 208 ? 0.613 -0.482 -18.438 1 84.12 208 SER B N 1
ATOM 3920 C CA . SER B 1 208 ? -0.64 -0.174 -19.125 1 84.12 208 SER B CA 1
ATOM 3921 C C . SER B 1 208 ? -1.263 -1.428 -19.734 1 84.12 208 SER B C 1
ATOM 3923 O O . SER B 1 208 ? -2.439 -1.427 -20.094 1 84.12 208 SER B O 1
ATOM 3925 N N . ALA B 1 209 ? -0.501 -2.518 -19.797 1 85 209 ALA B N 1
ATOM 3926 C CA . ALA B 1 209 ? -1.011 -3.777 -20.328 1 85 209 ALA B CA 1
ATOM 3927 C C . ALA B 1 209 ? -1.956 -4.453 -19.344 1 85 209 ALA B C 1
ATOM 3929 O O . ALA B 1 209 ? -2.742 -5.324 -19.719 1 85 209 ALA B O 1
ATOM 3930 N N . MET B 1 210 ? -1.855 -4.012 -18.156 1 89.31 210 MET B N 1
ATOM 3931 C CA . MET B 1 210 ? -2.766 -4.551 -17.141 1 89.31 210 MET B CA 1
ATOM 3932 C C . MET B 1 210 ? -4.145 -3.914 -17.266 1 89.31 210 MET B C 1
ATOM 3934 O O . MET B 1 210 ? -4.301 -2.711 -17.047 1 89.31 210 MET B O 1
ATOM 3938 N N . THR B 1 211 ? -5.105 -4.684 -17.531 1 92.75 211 THR B N 1
ATOM 3939 C CA . THR B 1 211 ? -6.465 -4.172 -17.688 1 92.75 211 THR B CA 1
ATOM 3940 C C . THR B 1 211 ? -7.125 -3.975 -16.328 1 92.75 211 THR B C 1
ATOM 3942 O O . THR B 1 211 ? -6.668 -4.531 -15.32 1 92.75 211 THR B O 1
ATOM 3945 N N . ALA B 1 212 ? -8.148 -3.207 -16.344 1 93.75 212 ALA B N 1
ATOM 3946 C CA . ALA B 1 212 ? -8.938 -3.02 -15.125 1 93.75 212 ALA B CA 1
ATOM 3947 C C . ALA B 1 212 ? -9.523 -4.344 -14.648 1 93.75 212 ALA B C 1
ATOM 3949 O O . ALA B 1 212 ? -9.633 -4.578 -13.445 1 93.75 212 ALA B O 1
ATOM 3950 N N . GLU B 1 213 ? -9.867 -5.141 -15.617 1 93.56 213 GLU B N 1
ATOM 3951 C CA . GLU B 1 213 ? -10.43 -6.453 -15.289 1 93.56 213 GLU B CA 1
ATOM 3952 C C . GLU B 1 213 ? -9.391 -7.332 -14.594 1 93.56 213 GLU B C 1
ATOM 3954 O O . GLU B 1 213 ? -9.711 -8.023 -13.625 1 93.56 213 GLU B O 1
ATOM 3959 N N . TRP B 1 214 ? -8.188 -7.32 -15.141 1 94.56 214 TRP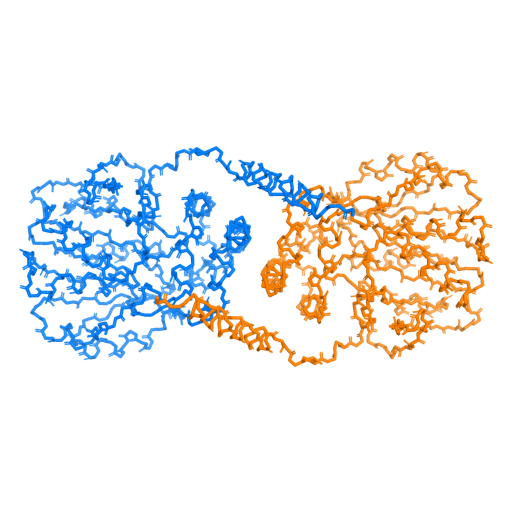 B N 1
ATOM 3960 C CA . TRP B 1 214 ? -7.105 -8.078 -14.523 1 94.56 214 TRP B CA 1
ATOM 3961 C C . TRP B 1 214 ? -6.891 -7.645 -13.078 1 94.56 214 TRP B C 1
ATOM 3963 O O . TRP B 1 214 ? -6.797 -8.484 -12.18 1 94.56 214 TRP B O 1
ATOM 3973 N N . LEU B 1 215 ? -6.844 -6.328 -12.883 1 94.5 215 LEU B N 1
ATOM 3974 C CA . LEU B 1 215 ? -6.633 -5.781 -11.547 1 94.5 215 LEU B CA 1
ATOM 3975 C C . LEU B 1 215 ? -7.785 -6.156 -10.617 1 94.5 215 LEU B C 1
ATOM 3977 O O . LEU B 1 215 ? -7.562 -6.551 -9.477 1 94.5 215 LEU B O 1
ATOM 3981 N N . ARG B 1 216 ? -9.008 -6.035 -11.094 1 94.94 216 ARG B N 1
ATOM 3982 C CA . ARG B 1 216 ? -10.188 -6.371 -10.305 1 94.94 216 ARG B CA 1
ATOM 3983 C C . ARG B 1 216 ? -10.172 -7.836 -9.891 1 94.94 216 ARG B C 1
ATOM 3985 O O . ARG B 1 216 ? -10.406 -8.164 -8.727 1 94.94 216 ARG B O 1
ATOM 3992 N N . TYR B 1 217 ? -9.867 -8.688 -10.758 1 95.44 217 TYR B N 1
ATOM 3993 C CA . TYR B 1 217 ? -9.836 -10.117 -10.461 1 95.44 217 TYR B CA 1
ATOM 3994 C C . TYR B 1 217 ? -8.727 -10.438 -9.469 1 95.44 217 TYR B C 1
ATOM 3996 O O . TYR B 1 217 ? -8.922 -11.219 -8.539 1 95.44 217 TYR B O 1
ATOM 4004 N N . SER B 1 218 ? -7.598 -9.844 -9.773 1 94.88 218 SER B N 1
ATOM 4005 C CA . SER B 1 218 ? -6.469 -10.047 -8.867 1 94.88 218 SER B CA 1
ATOM 4006 C C . SER B 1 218 ? -6.824 -9.625 -7.441 1 94.88 218 SER B C 1
ATOM 4008 O O . SER B 1 218 ? -6.508 -10.336 -6.484 1 94.88 218 SER B O 1
ATOM 4010 N N . TRP B 1 219 ? -7.461 -8.484 -7.355 1 95 219 TRP B N 1
ATOM 4011 C CA . TRP B 1 219 ? -7.883 -8.008 -6.043 1 95 219 TRP B CA 1
ATOM 4012 C C . TRP B 1 219 ? -8.867 -8.977 -5.398 1 95 219 TRP B C 1
ATOM 4014 O O . TRP B 1 219 ? -8.711 -9.336 -4.227 1 95 219 TRP B O 1
ATOM 4024 N N . GLN B 1 220 ? -9.836 -9.445 -6.117 1 94.81 220 GLN B N 1
ATOM 4025 C CA . GLN B 1 220 ? -10.836 -10.375 -5.598 1 94.81 220 GLN B CA 1
ATOM 4026 C C . GLN B 1 220 ? -10.195 -11.688 -5.164 1 94.81 220 GLN B C 1
ATOM 4028 O O . GLN B 1 220 ? -10.508 -12.211 -4.09 1 94.81 220 GLN B O 1
ATOM 4033 N N . ALA B 1 221 ? -9.32 -12.156 -5.977 1 94.44 221 ALA B N 1
ATOM 4034 C CA . ALA B 1 221 ? -8.648 -13.422 -5.68 1 94.44 221 ALA B CA 1
ATOM 4035 C C . ALA B 1 221 ? -7.812 -13.312 -4.41 1 94.44 221 ALA B C 1
ATOM 4037 O O . ALA B 1 221 ? -7.691 -14.281 -3.654 1 94.44 221 ALA B O 1
ATOM 4038 N N . SER B 1 222 ? -7.262 -12.18 -4.168 1 94.31 222 SER B N 1
ATOM 4039 C CA . SER B 1 222 ? -6.391 -11.977 -3.016 1 94.31 222 SER B CA 1
ATOM 4040 C C . SER B 1 222 ? -7.199 -11.781 -1.738 1 94.31 222 SER B C 1
ATOM 4042 O O . SER B 1 222 ? -6.652 -11.844 -0.635 1 94.31 222 SER B O 1
ATOM 4044 N N . HIS B 1 223 ? -8.453 -11.547 -1.835 1 91.31 223 HIS B N 1
ATOM 4045 C CA . HIS B 1 223 ? -9.234 -11.219 -0.653 1 91.31 223 HIS B CA 1
ATOM 4046 C C . HIS B 1 223 ? -10.234 -12.32 -0.325 1 91.31 223 HIS B C 1
ATOM 4048 O O . HIS B 1 223 ? -11.188 -12.102 0.43 1 91.31 223 HIS B O 1
ATOM 4054 N N . ARG B 1 224 ? -9.953 -13.406 -0.904 1 87.75 224 ARG B N 1
ATOM 4055 C CA . ARG B 1 224 ? -10.711 -14.57 -0.468 1 87.75 224 ARG B CA 1
ATOM 4056 C C . ARG B 1 224 ? -10.352 -14.961 0.963 1 87.75 224 ARG B C 1
ATOM 4058 O O . ARG B 1 224 ? -9.234 -14.68 1.423 1 87.75 224 ARG B O 1
ATOM 4065 N N . GLN B 1 225 ? -11.305 -15.602 1.585 1 82.19 225 GLN B N 1
ATOM 4066 C CA . GLN B 1 225 ? -11.07 -16.016 2.963 1 82.19 225 GLN B CA 1
ATOM 4067 C C . GLN B 1 225 ? -9.836 -16.906 3.064 1 82.19 225 GLN B C 1
ATOM 4069 O O . GLN B 1 225 ? -9.625 -17.797 2.229 1 82.19 225 GLN B O 1
ATOM 4074 N N . GLY B 1 226 ? -8.977 -16.672 4.004 1 80.88 226 GLY B N 1
ATOM 4075 C CA . GLY B 1 226 ? -7.793 -17.469 4.258 1 80.88 226 GLY B CA 1
ATOM 4076 C C . GLY B 1 226 ? -6.582 -17.016 3.465 1 80.88 226 GLY B C 1
ATOM 4077 O O . GLY B 1 226 ? -5.496 -17.578 3.594 1 80.88 226 GLY B O 1
ATOM 4078 N N . GLY B 1 227 ? -6.754 -15.984 2.721 1 87.56 227 GLY B N 1
ATOM 4079 C CA . GLY B 1 227 ? -5.66 -15.484 1.901 1 87.56 227 GLY B CA 1
ATOM 4080 C C . GLY B 1 227 ? -4.438 -15.102 2.709 1 87.56 227 GLY B C 1
ATOM 4081 O O . GLY B 1 227 ? -3.309 -15.203 2.223 1 87.56 227 GLY B O 1
ATOM 4082 N N . HIS B 1 228 ? -4.637 -14.633 3.959 1 86.62 228 HIS B N 1
ATOM 4083 C CA . HIS B 1 228 ? -3.508 -14.219 4.785 1 86.62 228 HIS B CA 1
ATOM 4084 C C . HIS B 1 228 ? -2.611 -15.406 5.125 1 86.62 228 HIS B C 1
ATOM 4086 O O . HIS B 1 228 ? -1.405 -15.234 5.32 1 86.62 228 HIS B O 1
ATOM 4092 N N . ARG B 1 229 ? -3.125 -16.609 5.168 1 88.5 229 ARG B N 1
ATOM 4093 C CA . ARG B 1 229 ? -2.324 -17.797 5.453 1 88.5 229 ARG B CA 1
ATOM 4094 C C . ARG B 1 229 ? -1.36 -18.094 4.312 1 88.5 229 ARG B C 1
ATOM 4096 O O . ARG B 1 229 ? -0.25 -18.594 4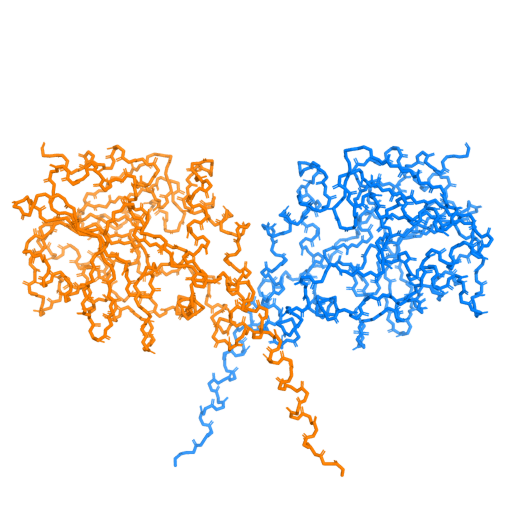.539 1 88.5 229 ARG B O 1
ATOM 4103 N N . LEU B 1 230 ? -1.839 -17.844 3.102 1 91.5 230 LEU B N 1
ATOM 4104 C CA . LEU B 1 230 ? -0.969 -18.016 1.942 1 91.5 230 LEU B CA 1
ATOM 4105 C C . LEU B 1 230 ? 0.169 -17 1.96 1 91.5 230 LEU B C 1
ATOM 4107 O O . LEU B 1 230 ? 1.317 -17.344 1.672 1 91.5 230 LEU B O 1
ATOM 4111 N N . LEU B 1 231 ? -0.211 -15.82 2.344 1 89.88 231 LEU B N 1
ATOM 4112 C CA . LEU B 1 231 ? 0.809 -14.781 2.457 1 89.88 231 LEU B CA 1
ATOM 4113 C C . LEU B 1 231 ? 1.809 -15.117 3.557 1 89.88 231 LEU B C 1
ATOM 4115 O O . LEU B 1 231 ? 3.012 -14.906 3.396 1 89.88 231 LEU B O 1
ATOM 4119 N N . ALA B 1 232 ? 1.338 -15.641 4.621 1 87.69 232 ALA B N 1
ATOM 4120 C CA . ALA B 1 232 ? 2.209 -16.047 5.723 1 87.69 232 ALA B CA 1
ATOM 4121 C C . ALA B 1 232 ? 3.156 -17.156 5.293 1 87.69 232 ALA B C 1
ATOM 4123 O O . ALA B 1 232 ? 4.344 -17.141 5.625 1 87.69 232 ALA B O 1
ATOM 4124 N N . ALA B 1 233 ? 2.619 -18.094 4.594 1 90 233 ALA B N 1
ATOM 4125 C CA . ALA B 1 233 ? 3.441 -19.203 4.117 1 90 233 ALA B CA 1
ATOM 4126 C C . ALA B 1 233 ? 4.547 -18.719 3.188 1 90 233 ALA B C 1
ATOM 4128 O O . ALA B 1 233 ? 5.699 -19.141 3.303 1 90 233 ALA B O 1
ATOM 4129 N N . ARG B 1 234 ? 4.156 -17.859 2.316 1 90.5 234 ARG B N 1
ATOM 4130 C CA . ARG B 1 234 ? 5.129 -17.297 1.393 1 90.5 234 ARG B CA 1
ATOM 4131 C C . ARG B 1 234 ? 6.195 -16.5 2.141 1 90.5 234 ARG B C 1
ATOM 4133 O O . ARG B 1 234 ? 7.391 -16.656 1.895 1 90.5 234 ARG B O 1
ATOM 4140 N N . ALA B 1 235 ? 5.766 -15.648 2.994 1 86.19 235 ALA B N 1
ATOM 4141 C CA . ALA B 1 235 ? 6.688 -14.797 3.746 1 86.19 235 ALA B CA 1
ATOM 4142 C C . ALA B 1 235 ? 7.633 -15.641 4.602 1 86.19 235 ALA B C 1
ATOM 4144 O O . ALA B 1 235 ? 8.797 -15.273 4.793 1 86.19 235 ALA B O 1
ATOM 4145 N N . ALA B 1 236 ? 7.137 -16.75 5.074 1 86.69 236 ALA B N 1
ATOM 4146 C CA . ALA B 1 236 ? 7.922 -17.609 5.953 1 86.69 236 ALA B CA 1
ATOM 4147 C C . ALA B 1 236 ? 8.883 -18.484 5.152 1 86.69 236 ALA B C 1
ATOM 4149 O O . ALA B 1 236 ? 9.711 -19.188 5.727 1 86.69 236 ALA B O 1
ATOM 4150 N N . GLY B 1 237 ? 8.766 -18.484 3.881 1 90.38 237 GLY B N 1
ATOM 4151 C CA . GLY B 1 237 ? 9.641 -19.297 3.041 1 90.38 237 GLY B CA 1
ATOM 4152 C C . GLY B 1 237 ? 9.203 -20.734 2.924 1 90.38 237 GLY B C 1
ATOM 4153 O O . GLY B 1 237 ? 9.945 -21.578 2.414 1 90.38 237 GLY B O 1
ATOM 4154 N N . ARG B 1 238 ? 8.031 -21.016 3.348 1 91.88 238 ARG B N 1
ATOM 4155 C CA . ARG B 1 238 ? 7.562 -22.406 3.35 1 91.88 238 ARG B CA 1
ATOM 4156 C C . ARG B 1 238 ? 7.262 -22.875 1.935 1 91.88 238 ARG B C 1
ATOM 4158 O O . ARG B 1 238 ? 7.203 -24.094 1.679 1 91.88 238 ARG B O 1
ATOM 4165 N N . LEU B 1 239 ? 7.062 -21.969 1.053 1 94.12 239 LEU B N 1
ATOM 4166 C CA . LEU B 1 239 ? 6.727 -22.344 -0.319 1 94.12 239 LEU B CA 1
ATOM 4167 C C . LEU B 1 239 ? 7.988 -22.562 -1.146 1 94.12 239 LEU B C 1
ATOM 4169 O O . LEU B 1 239 ? 7.918 -23.016 -2.291 1 94.12 239 LEU B O 1
ATOM 4173 N N . ASP B 1 240 ? 9.117 -22.25 -0.587 1 95 240 ASP B N 1
ATOM 4174 C CA . ASP B 1 240 ? 10.383 -22.469 -1.279 1 95 240 ASP B CA 1
ATOM 4175 C C . ASP B 1 240 ? 10.68 -23.953 -1.428 1 95 240 ASP B C 1
ATOM 4177 O O . ASP B 1 240 ? 10.312 -24.766 -0.566 1 95 240 ASP B O 1
ATOM 4181 N N . SER B 1 241 ? 11.281 -24.297 -2.525 1 95.75 241 SER B N 1
ATOM 4182 C CA . SER B 1 241 ? 11.672 -25.672 -2.793 1 95.75 241 SER B CA 1
ATOM 4183 C C . SER B 1 241 ? 13.18 -25.859 -2.654 1 95.75 241 SER B C 1
ATOM 4185 O O . SER B 1 241 ? 13.961 -24.984 -3.039 1 95.75 241 SER B O 1
ATOM 4187 N N . ASP B 1 242 ? 13.57 -27.047 -2.191 1 94.25 242 ASP B N 1
ATOM 4188 C CA . ASP B 1 242 ? 14.984 -27.344 -2.023 1 94.25 242 ASP B CA 1
ATOM 4189 C C . ASP B 1 242 ? 15.547 -28.062 -3.254 1 94.25 242 ASP B C 1
ATOM 4191 O O . ASP B 1 242 ? 16.734 -28.391 -3.297 1 94.25 242 ASP B O 1
ATOM 4195 N N . ILE B 1 243 ? 14.75 -28.203 -4.211 1 95.75 243 ILE B N 1
ATOM 4196 C CA . ILE B 1 243 ? 15.172 -28.938 -5.406 1 95.75 243 ILE B CA 1
ATOM 4197 C C . ILE B 1 243 ? 16.25 -28.141 -6.145 1 95.75 243 ILE B C 1
ATOM 4199 O O . ILE B 1 243 ? 16.172 -26.906 -6.207 1 95.75 243 ILE B O 1
ATOM 4203 N N . ASP B 1 244 ? 17.266 -28.812 -6.676 1 96.62 244 ASP B N 1
ATOM 4204 C CA . ASP B 1 244 ? 18.203 -28.219 -7.625 1 96.62 244 ASP B CA 1
ATOM 4205 C C . ASP B 1 244 ? 17.703 -28.375 -9.055 1 96.62 244 ASP B C 1
ATOM 4207 O O . ASP B 1 244 ? 17.969 -29.391 -9.711 1 96.62 244 ASP B O 1
ATOM 4211 N N . LEU B 1 245 ? 17.062 -27.375 -9.562 1 97 245 LEU B N 1
ATOM 4212 C CA . LEU B 1 245 ? 16.406 -27.453 -10.859 1 97 245 LEU B CA 1
ATOM 4213 C C . LEU B 1 245 ? 17.391 -27.781 -11.969 1 97 245 LEU B C 1
ATOM 4215 O O . LEU B 1 245 ? 17.125 -28.609 -12.828 1 97 245 LEU B O 1
ATOM 4219 N N . GLY B 1 246 ? 18.5 -27.141 -11.914 1 97.62 246 GLY B N 1
ATOM 4220 C CA . GLY B 1 246 ? 19.5 -27.375 -12.938 1 97.62 246 GLY B CA 1
ATOM 4221 C C . GLY B 1 246 ? 19.938 -28.828 -13.016 1 97.62 246 GLY B C 1
ATOM 4222 O O . GLY B 1 246 ? 19.891 -29.438 -14.086 1 97.62 246 GLY B O 1
ATOM 4223 N N . SER B 1 247 ? 20.281 -29.375 -11.93 1 97.06 247 SER B N 1
ATOM 4224 C CA . SER B 1 247 ? 20.766 -30.75 -11.859 1 97.06 247 SER B CA 1
ATOM 4225 C C . SER B 1 247 ? 19.656 -31.734 -12.234 1 97.06 247 SER B C 1
ATOM 4227 O O . SER B 1 247 ? 19.891 -32.656 -13.023 1 97.06 247 SER B O 1
ATOM 4229 N N . VAL B 1 248 ? 18.5 -31.516 -11.68 1 96.81 248 VAL B N 1
ATOM 4230 C CA . VAL B 1 248 ? 17.406 -32.469 -11.891 1 96.81 248 VAL B CA 1
ATOM 4231 C C . VAL B 1 248 ? 16.984 -32.438 -13.352 1 96.81 248 VAL B C 1
ATOM 4233 O O . VAL B 1 248 ? 16.766 -33.5 -13.961 1 96.81 248 VAL B O 1
ATOM 4236 N N . LEU B 1 249 ? 16.906 -31.297 -13.953 1 97.19 249 LEU B N 1
ATOM 4237 C CA . LEU B 1 249 ? 16.453 -31.188 -15.336 1 97.19 249 LEU B CA 1
ATOM 4238 C C . LEU B 1 249 ? 17.5 -31.75 -16.297 1 97.19 249 LEU B C 1
ATOM 4240 O O . LEU B 1 249 ? 17.156 -32.312 -17.328 1 97.19 249 LEU B O 1
ATOM 4244 N N . SER B 1 250 ? 18.766 -31.578 -15.961 1 96.56 250 SER B N 1
ATOM 4245 C CA . SER B 1 250 ? 19.828 -32.094 -16.812 1 96.56 250 SER B CA 1
ATOM 4246 C C . SER B 1 250 ? 19.828 -33.625 -16.828 1 96.56 250 SER B C 1
ATOM 4248 O O . SER B 1 250 ? 20.266 -34.25 -17.797 1 96.56 250 SER B O 1
ATOM 4250 N N . GLU B 1 251 ? 19.328 -34.219 -15.789 1 94.69 251 GLU B N 1
ATOM 4251 C CA . GLU B 1 251 ? 19.359 -35.656 -15.641 1 94.69 251 GLU B CA 1
ATOM 4252 C C . GLU B 1 251 ? 18.078 -36.312 -16.172 1 94.69 251 GLU B C 1
ATOM 4254 O O . GLU B 1 251 ? 18 -37.531 -16.312 1 94.69 251 GLU B O 1
ATOM 4259 N N . THR B 1 252 ? 17.141 -35.469 -16.391 1 91.75 252 THR B N 1
ATOM 4260 C CA . THR B 1 252 ? 15.867 -36 -16.859 1 91.75 252 THR B CA 1
ATOM 4261 C C . THR B 1 252 ? 15.867 -36.125 -18.391 1 91.75 252 THR B C 1
ATOM 4263 O O . THR B 1 252 ? 16.5 -35.312 -19.078 1 91.75 252 THR B O 1
ATOM 4266 N N . ALA B 1 253 ? 15.141 -37.094 -18.938 1 90.12 253 ALA B N 1
ATOM 4267 C CA . ALA B 1 253 ? 15.031 -37.281 -20.391 1 90.12 253 ALA B CA 1
ATOM 4268 C C . ALA B 1 253 ? 13.977 -36.375 -20.984 1 90.12 253 ALA B C 1
ATOM 4270 O O . ALA B 1 253 ? 13.922 -36.188 -22.203 1 90.12 253 ALA B O 1
ATOM 4271 N N . THR B 1 254 ? 13.227 -35.781 -20.188 1 94.38 254 THR B N 1
ATOM 4272 C CA . THR B 1 254 ? 12.141 -34.906 -20.641 1 94.38 254 THR B CA 1
ATOM 4273 C C . THR B 1 254 ? 12.68 -33.594 -21.188 1 94.38 254 THR B C 1
ATOM 4275 O O . THR B 1 254 ? 13.508 -32.938 -20.562 1 94.38 254 THR B O 1
ATOM 4278 N N . THR B 1 255 ? 12.258 -33.25 -22.391 1 95.94 255 THR B N 1
ATOM 4279 C CA . THR B 1 255 ? 12.641 -32 -23 1 95.94 255 THR B CA 1
ATOM 4280 C C . THR B 1 255 ? 12.133 -30.828 -22.172 1 95.94 255 THR B C 1
ATOM 4282 O O . THR B 1 255 ? 11 -30.844 -21.672 1 95.94 255 THR B O 1
ATOM 4285 N N . THR B 1 256 ? 13.008 -29.812 -21.969 1 98 256 THR B N 1
ATOM 4286 C CA . THR B 1 256 ? 12.648 -28.641 -21.188 1 98 256 THR B CA 1
ATOM 4287 C C . THR B 1 256 ? 12.875 -27.359 -21.984 1 98 256 THR B C 1
ATOM 4289 O O . THR B 1 256 ? 13.93 -27.188 -22.594 1 98 256 THR B O 1
ATOM 4292 N N . THR B 1 257 ? 11.898 -26.516 -22.031 1 98.38 257 THR B N 1
ATOM 4293 C CA . THR B 1 257 ? 12 -25.156 -22.562 1 98.38 257 THR B CA 1
ATOM 4294 C C . THR B 1 257 ? 11.773 -24.125 -21.469 1 98.38 257 THR B C 1
ATOM 4296 O O . THR B 1 257 ? 10.773 -24.188 -20.75 1 98.38 257 THR B O 1
ATOM 4299 N N . LEU B 1 258 ? 12.711 -23.203 -21.312 1 98.69 258 LEU B N 1
ATOM 4300 C CA . LEU B 1 258 ? 12.594 -22.094 -20.375 1 98.69 258 LEU B CA 1
ATOM 4301 C C . LEU B 1 258 ? 12.109 -20.828 -21.062 1 98.69 258 LEU B C 1
ATOM 4303 O O . LEU B 1 258 ? 12.602 -20.484 -22.141 1 98.69 258 LEU B O 1
ATOM 4307 N N . LEU B 1 259 ? 11.148 -20.172 -20.484 1 98.75 259 LEU B N 1
ATOM 4308 C CA . LEU B 1 259 ? 10.656 -18.891 -20.969 1 98.75 259 LEU B CA 1
ATOM 4309 C C . LEU B 1 259 ? 10.977 -17.781 -19.984 1 98.75 259 LEU B C 1
ATOM 4311 O O . LEU B 1 259 ? 10.734 -17.922 -18.781 1 98.75 259 LEU B O 1
ATOM 4315 N N . TRP B 1 260 ? 11.516 -16.672 -20.531 1 98.31 260 TRP B N 1
ATOM 4316 C CA . TRP B 1 260 ? 11.883 -15.555 -19.672 1 98.31 260 TRP B CA 1
ATOM 4317 C C . TRP B 1 260 ? 11.562 -14.219 -20.328 1 98.31 260 TRP B C 1
ATOM 4319 O O . TRP B 1 260 ? 11.727 -14.07 -21.547 1 98.31 260 TRP B O 1
ATOM 4329 N N . GLY B 1 261 ? 10.953 -13.352 -19.578 1 97.44 261 GLY B N 1
ATOM 4330 C CA . GLY B 1 261 ? 10.891 -11.977 -20.062 1 97.44 261 GLY B CA 1
ATOM 4331 C C . GLY B 1 261 ? 12.203 -11.234 -19.906 1 97.44 261 GLY B C 1
ATOM 4332 O O . GLY B 1 261 ? 12.875 -11.352 -18.875 1 97.44 261 GLY B O 1
ATOM 4333 N N . ARG B 1 262 ? 12.508 -10.508 -20.812 1 97.06 262 ARG B N 1
ATOM 4334 C CA . ARG B 1 262 ? 13.758 -9.75 -20.797 1 97.06 262 ARG B CA 1
ATOM 4335 C C . ARG B 1 262 ? 13.789 -8.781 -19.625 1 97.06 262 ARG B C 1
ATOM 4337 O O . ARG B 1 262 ? 14.844 -8.547 -19.031 1 97.06 262 ARG B O 1
ATOM 4344 N N . GLU B 1 263 ? 12.641 -8.305 -19.281 1 95.25 263 GLU B N 1
ATOM 4345 C CA . GLU B 1 263 ? 12.555 -7.258 -18.266 1 95.25 263 GLU B CA 1
ATOM 4346 C C . GLU B 1 263 ? 12.266 -7.852 -16.891 1 95.25 263 GLU B C 1
ATOM 4348 O O . GLU B 1 263 ? 12 -7.117 -15.93 1 95.25 263 GLU B O 1
ATOM 4353 N N . ALA B 1 264 ? 12.281 -9.164 -16.781 1 94.44 264 ALA B N 1
ATOM 4354 C CA . ALA B 1 264 ? 12.047 -9.797 -15.492 1 94.44 264 ALA B CA 1
ATOM 4355 C C . ALA B 1 264 ? 13.172 -9.461 -14.508 1 94.44 264 ALA B C 1
ATOM 4357 O O . ALA B 1 264 ? 14.352 -9.523 -14.852 1 94.44 264 ALA B O 1
ATOM 4358 N N . ASP B 1 265 ? 12.805 -9.125 -13.266 1 88.44 265 ASP B N 1
ATOM 4359 C CA . ASP B 1 265 ? 13.789 -8.703 -12.281 1 88.44 265 ASP B CA 1
ATOM 4360 C C . ASP B 1 265 ? 13.984 -9.773 -11.203 1 88.44 265 ASP B C 1
ATOM 4362 O O . ASP B 1 265 ? 15.023 -9.82 -10.547 1 88.44 265 ASP B O 1
ATOM 4366 N N . SER B 1 266 ? 12.945 -10.492 -10.914 1 85.62 266 SER B N 1
ATOM 4367 C CA . SER B 1 266 ? 13 -11.484 -9.852 1 85.62 266 SER B CA 1
ATOM 4368 C C . SER B 1 266 ? 12.289 -12.773 -10.258 1 85.62 266 SER B C 1
ATOM 4370 O O . SER B 1 266 ? 11.109 -12.953 -9.961 1 85.62 266 SER B O 1
ATOM 4372 N N . PRO B 1 267 ? 12.992 -13.664 -10.906 1 91 267 PRO B N 1
ATOM 4373 C CA . PRO B 1 267 ? 14.422 -13.633 -11.211 1 91 267 PRO B CA 1
ATOM 4374 C C . PRO B 1 267 ? 14.727 -12.961 -12.547 1 91 267 PRO B C 1
ATOM 4376 O O . PRO B 1 267 ? 13.906 -13.008 -13.469 1 91 267 PRO B O 1
ATOM 4379 N N . PRO B 1 268 ? 15.953 -12.445 -12.656 1 94.56 268 PRO B N 1
ATOM 4380 C CA . PRO B 1 268 ? 16.328 -11.805 -13.922 1 94.56 268 PRO B CA 1
ATOM 4381 C C . PRO B 1 268 ? 16.703 -12.812 -15 1 94.56 268 PRO B C 1
ATOM 4383 O O . PRO B 1 268 ? 16.938 -13.984 -14.695 1 94.56 268 PRO B O 1
ATOM 4386 N N . VAL B 1 269 ? 16.781 -12.336 -16.234 1 96.75 269 VAL B N 1
ATOM 4387 C CA . VAL B 1 269 ? 17.031 -13.195 -17.375 1 96.75 269 VAL B CA 1
ATOM 4388 C C . VAL B 1 269 ? 18.422 -13.844 -17.234 1 96.75 269 VAL B C 1
ATOM 4390 O O . VAL B 1 269 ? 18.641 -14.961 -17.703 1 96.75 269 VAL B O 1
ATOM 4393 N N . ALA B 1 270 ? 19.328 -13.227 -16.531 1 97.5 270 ALA B N 1
ATOM 4394 C CA . ALA B 1 270 ? 20.641 -13.82 -16.266 1 97.5 270 ALA B CA 1
ATOM 4395 C C . ALA B 1 270 ? 20.5 -15.148 -15.523 1 97.5 270 ALA B C 1
ATOM 4397 O O . ALA B 1 270 ? 21.266 -16.094 -15.766 1 97.5 270 ALA B O 1
ATOM 4398 N N . ALA B 1 271 ? 19.609 -15.172 -14.617 1 96.44 271 ALA B N 1
ATOM 4399 C CA . ALA B 1 271 ? 19.344 -16.422 -13.906 1 96.44 271 ALA B CA 1
ATOM 4400 C C . ALA B 1 271 ? 18.812 -17.484 -14.859 1 96.44 271 ALA B C 1
ATOM 4402 O O . ALA B 1 271 ? 19.094 -18.672 -14.695 1 96.44 271 ALA B O 1
ATOM 4403 N N . GLY B 1 272 ? 17.984 -17.062 -15.805 1 97.75 272 GLY B N 1
ATOM 4404 C CA . GLY B 1 272 ? 17.484 -17.984 -16.812 1 97.75 272 GLY B CA 1
ATOM 4405 C C . GLY B 1 272 ? 18.594 -18.578 -17.672 1 97.75 272 GLY B C 1
ATOM 4406 O O . GLY B 1 272 ? 18.578 -19.781 -17.969 1 97.75 272 GLY B O 1
ATOM 4407 N N . ARG B 1 273 ? 19.547 -17.781 -18 1 98.19 273 ARG B N 1
ATOM 4408 C CA . ARG B 1 273 ? 20.688 -18.25 -18.797 1 98.19 273 ARG B CA 1
ATOM 4409 C C . ARG B 1 273 ? 21.516 -19.266 -18.016 1 98.19 273 ARG B C 1
ATOM 4411 O O . ARG B 1 273 ? 21.922 -20.297 -18.562 1 98.19 273 ARG B O 1
ATOM 4418 N N . ARG B 1 274 ? 21.719 -18.984 -16.797 1 98.19 274 ARG B N 1
ATOM 4419 C CA . ARG B 1 274 ? 22.453 -19.906 -15.945 1 98.19 274 ARG B CA 1
ATOM 4420 C C . ARG B 1 274 ? 21.719 -21.234 -15.828 1 98.19 274 ARG B C 1
ATOM 4422 O O . ARG B 1 274 ? 22.328 -22.312 -15.914 1 98.19 274 ARG B O 1
ATOM 4429 N N . LEU B 1 275 ? 20.453 -21.141 -15.633 1 98.25 275 LEU B N 1
ATOM 4430 C CA . LEU B 1 275 ? 19.656 -22.344 -15.5 1 98.25 275 LEU B CA 1
ATOM 4431 C C . LEU B 1 275 ? 19.641 -23.141 -16.797 1 98.25 275 LEU B C 1
ATOM 4433 O O . LEU B 1 275 ? 19.688 -24.375 -16.781 1 98.25 275 LEU B O 1
ATOM 4437 N N . ALA B 1 276 ? 19.531 -22.453 -17.891 1 98.44 276 ALA B N 1
ATOM 4438 C CA . ALA B 1 276 ? 19.531 -23.109 -19.203 1 98.44 276 ALA B CA 1
ATOM 4439 C C . ALA B 1 276 ? 20.812 -23.906 -19.406 1 98.44 276 ALA B C 1
ATOM 4441 O O . ALA B 1 276 ? 20.781 -25.031 -19.906 1 98.44 276 ALA B O 1
ATOM 4442 N N . THR B 1 277 ? 21.875 -23.344 -19.031 1 98.19 277 THR B N 1
ATOM 4443 C CA . THR B 1 277 ? 23.156 -24.016 -19.141 1 98.19 277 THR B CA 1
ATOM 4444 C C . THR B 1 277 ? 23.219 -25.234 -18.234 1 98.19 277 THR B C 1
ATOM 4446 O O . THR B 1 277 ? 23.594 -26.312 -18.656 1 98.19 277 THR B O 1
ATOM 4449 N N . ALA B 1 278 ? 22.828 -25.031 -17.031 1 97.94 278 ALA B N 1
ATOM 4450 C CA . ALA B 1 278 ? 22.891 -26.094 -16.031 1 97.94 278 ALA B CA 1
ATOM 4451 C C . ALA B 1 278 ? 21.969 -27.25 -16.422 1 97.94 278 ALA B C 1
ATOM 4453 O O . ALA B 1 278 ? 22.312 -28.422 -16.172 1 97.94 278 ALA B O 1
ATOM 4454 N N . ALA B 1 279 ? 20.844 -26.969 -17.031 1 97.94 279 ALA B N 1
ATOM 4455 C CA . ALA B 1 279 ? 19.812 -27.969 -17.328 1 97.94 279 ALA B CA 1
ATOM 4456 C C . ALA B 1 279 ? 19.969 -28.5 -18.75 1 97.94 279 ALA B C 1
ATOM 4458 O O . ALA B 1 279 ? 19.266 -29.422 -19.156 1 97.94 279 ALA B O 1
ATOM 4459 N N . ASP B 1 280 ? 20.844 -27.859 -19.531 1 96.81 280 ASP B N 1
ATOM 4460 C CA . ASP B 1 280 ? 20.938 -28.125 -20.953 1 96.81 280 ASP B CA 1
ATOM 4461 C C . ASP B 1 280 ? 19.562 -27.984 -21.625 1 96.81 280 ASP B C 1
ATOM 4463 O O . ASP B 1 280 ? 19.094 -28.922 -22.281 1 96.81 280 ASP B O 1
ATOM 4467 N N . ALA B 1 281 ? 18.953 -26.859 -21.375 1 97.94 281 ALA B N 1
ATOM 4468 C CA . ALA B 1 281 ? 17.594 -26.578 -21.859 1 97.94 281 ALA B CA 1
ATOM 4469 C C . ALA B 1 281 ? 17.578 -25.406 -22.828 1 97.94 281 ALA B C 1
ATOM 4471 O O . ALA B 1 281 ? 18.484 -24.578 -22.812 1 97.94 281 ALA B O 1
ATOM 4472 N N . ARG B 1 282 ? 16.562 -25.375 -23.641 1 97.5 282 ARG B N 1
ATOM 4473 C CA . ARG B 1 282 ? 16.312 -24.234 -24.516 1 97.5 282 ARG B CA 1
ATOM 4474 C C . ARG B 1 282 ? 15.758 -23.047 -23.734 1 97.5 282 ARG B C 1
ATOM 4476 O O . ARG B 1 282 ? 14.859 -23.219 -22.906 1 97.5 282 ARG B O 1
ATOM 4483 N N . LEU B 1 283 ? 16.344 -21.891 -23.984 1 98.5 283 LEU B N 1
ATOM 4484 C CA . LEU B 1 283 ? 15.852 -20.656 -23.375 1 98.5 283 LEU B CA 1
ATOM 4485 C C . LEU B 1 283 ? 15.227 -19.734 -24.422 1 98.5 283 LEU B C 1
ATOM 4487 O O . LEU B 1 283 ? 15.867 -19.406 -25.422 1 98.5 283 LEU B O 1
ATOM 4491 N N . VAL B 1 284 ? 14.016 -19.391 -24.25 1 98.56 284 VAL B N 1
ATOM 4492 C CA . VAL B 1 284 ? 13.32 -18.422 -25.094 1 98.56 284 VAL B CA 1
ATOM 4493 C C . VAL B 1 284 ? 13.094 -17.125 -24.312 1 98.56 284 VAL B C 1
ATOM 4495 O O . VAL B 1 284 ? 12.43 -17.125 -23.281 1 98.56 284 VAL B O 1
ATOM 4498 N N . VAL B 1 285 ? 13.602 -16.016 -24.828 1 98.56 285 VAL B N 1
ATOM 4499 C CA . VAL B 1 285 ? 13.477 -14.727 -24.156 1 98.56 285 VAL B CA 1
ATOM 4500 C C . VAL B 1 285 ? 12.438 -13.867 -24.875 1 98.56 285 VAL B C 1
ATOM 4502 O O . VAL B 1 285 ? 12.516 -13.672 -26.094 1 98.56 285 VAL B O 1
ATOM 4505 N N . PHE B 1 286 ? 11.469 -13.422 -24.188 1 98.12 286 PHE B N 1
ATOM 4506 C CA . PHE B 1 286 ? 10.461 -12.5 -24.703 1 98.12 286 PHE B CA 1
ATOM 4507 C C . PHE B 1 286 ? 10.898 -11.055 -24.5 1 98.12 286 PHE B C 1
ATOM 4509 O O . PHE B 1 286 ? 11.141 -10.633 -23.359 1 98.12 286 PHE B O 1
ATOM 4516 N N . GLU B 1 287 ? 10.938 -10.359 -25.562 1 96.81 287 GLU B N 1
ATOM 4517 C CA . GLU B 1 287 ? 11.219 -8.93 -25.453 1 96.81 287 GLU B CA 1
ATOM 4518 C C . GLU B 1 287 ? 10.016 -8.18 -24.891 1 96.81 287 GLU B C 1
ATOM 4520 O O . GLU B 1 287 ? 8.867 -8.57 -25.109 1 96.81 287 GLU B O 1
ATOM 4525 N N . ASN B 1 288 ? 10.25 -7.164 -24.141 1 95.5 288 ASN B N 1
ATOM 4526 C CA . ASN B 1 288 ? 9.219 -6.301 -23.578 1 95.5 288 ASN B CA 1
ATOM 4527 C C . ASN B 1 288 ? 8.242 -7.086 -22.703 1 95.5 288 ASN B C 1
ATOM 4529 O O . ASN B 1 288 ? 7.027 -6.938 -22.828 1 95.5 288 ASN B O 1
ATOM 4533 N N . ALA B 1 289 ? 8.812 -8.008 -21.953 1 96.31 289 ALA B N 1
ATOM 4534 C CA . ALA B 1 289 ? 8.031 -8.797 -21 1 96.31 289 ALA B CA 1
ATOM 4535 C C . ALA B 1 289 ? 8.781 -8.961 -19.688 1 96.31 289 ALA B C 1
ATOM 4537 O O . ALA B 1 289 ? 10.016 -8.969 -19.656 1 96.31 289 ALA B O 1
ATOM 4538 N N . ALA B 1 290 ? 8.031 -9.047 -18.688 1 96.25 290 ALA B N 1
ATOM 4539 C CA . ALA B 1 290 ? 8.586 -9.312 -17.359 1 96.25 290 ALA B CA 1
ATOM 4540 C C . ALA B 1 290 ? 8.336 -10.758 -16.953 1 96.25 290 ALA B C 1
ATOM 4542 O O . ALA B 1 290 ? 8.734 -11.695 -17.656 1 96.25 290 ALA B O 1
ATOM 4543 N N . THR B 1 291 ? 7.609 -10.969 -15.883 1 95 291 THR B N 1
ATOM 4544 C CA . THR B 1 291 ? 7.496 -12.336 -15.383 1 95 291 THR B CA 1
ATOM 4545 C C . THR B 1 291 ? 6.258 -13.016 -15.953 1 95 291 THR B C 1
ATOM 4547 O O . THR B 1 291 ? 6.023 -14.203 -15.695 1 95 291 THR B O 1
ATOM 4550 N N . LEU B 1 292 ? 5.484 -12.312 -16.797 1 96.38 292 LEU B N 1
ATOM 4551 C CA . LEU B 1 292 ? 4.266 -12.883 -17.359 1 96.38 292 LEU B CA 1
ATOM 4552 C C . LEU B 1 292 ? 4.289 -12.828 -18.891 1 96.38 292 LEU B C 1
ATOM 4554 O O . LEU B 1 292 ? 3.35 -12.32 -19.5 1 96.38 292 LEU B O 1
ATOM 4558 N N . PRO B 1 293 ? 5.25 -13.414 -19.438 1 96.94 293 PRO B N 1
ATOM 4559 C CA . PRO B 1 293 ? 5.328 -13.328 -20.906 1 96.94 293 PRO B CA 1
ATOM 4560 C C . PRO B 1 293 ? 4.098 -13.906 -21.594 1 96.94 293 PRO B C 1
ATOM 4562 O O . PRO B 1 293 ? 3.695 -13.422 -22.656 1 96.94 293 PRO B O 1
ATOM 4565 N N . HIS B 1 294 ? 3.465 -14.922 -21.016 1 97.19 294 HIS B N 1
ATOM 4566 C CA . HIS B 1 294 ? 2.283 -15.555 -21.594 1 97.19 294 HIS B CA 1
ATOM 4567 C C . HIS B 1 294 ? 1.079 -14.617 -21.547 1 97.19 294 HIS B C 1
ATOM 4569 O O . HIS B 1 294 ? 0.172 -14.727 -22.375 1 97.19 294 HIS B O 1
ATOM 4575 N N . ALA B 1 295 ? 1.04 -13.742 -20.594 1 95.75 295 ALA B N 1
ATOM 4576 C CA . ALA B 1 295 ? -0.044 -12.766 -20.516 1 95.75 295 ALA B CA 1
ATOM 4577 C C . ALA B 1 295 ? 0.269 -11.523 -21.344 1 95.75 295 ALA B C 1
ATOM 4579 O O . ALA B 1 295 ? -0.632 -10.914 -21.922 1 95.75 295 ALA B O 1
ATOM 4580 N N . GLU B 1 296 ? 1.514 -11.219 -21.406 1 96.12 296 GLU B N 1
ATOM 4581 C CA . GLU B 1 296 ? 1.925 -9.992 -22.094 1 96.12 296 GLU B CA 1
ATOM 4582 C C . GLU B 1 296 ? 2.016 -10.195 -23.594 1 96.12 296 GLU B C 1
ATOM 4584 O O . GLU B 1 296 ? 1.748 -9.273 -24.375 1 96.12 296 GLU B O 1
ATOM 4589 N N . HIS B 1 297 ? 2.451 -11.336 -23.984 1 96.5 297 HIS B N 1
ATOM 4590 C CA . HIS B 1 297 ? 2.607 -11.68 -25.391 1 96.5 297 HIS B CA 1
ATOM 4591 C C . HIS B 1 297 ? 1.992 -13.039 -25.688 1 96.5 297 HIS B C 1
ATOM 4593 O O . HIS B 1 297 ? 2.707 -13.992 -26.016 1 96.5 297 HIS B O 1
ATOM 4599 N N . PRO B 1 298 ? 0.659 -13.07 -25.781 1 97.06 298 PRO B N 1
ATOM 4600 C CA . PRO B 1 298 ? -0.038 -14.352 -25.922 1 97.06 298 PRO B CA 1
ATOM 4601 C C . PRO B 1 298 ? 0.237 -15.023 -27.25 1 97.06 298 PRO B C 1
ATOM 4603 O O . PRO B 1 298 ? 0.386 -16.25 -27.312 1 97.06 298 PRO B O 1
ATOM 4606 N N . GLU B 1 299 ? 0.324 -14.289 -28.281 1 97.06 299 GLU B N 1
ATOM 4607 C CA . GLU B 1 299 ? 0.46 -14.898 -29.609 1 97.06 299 GLU B CA 1
ATOM 4608 C C . GLU B 1 299 ? 1.801 -15.609 -29.75 1 97.06 299 GLU B C 1
ATOM 4610 O O . GLU B 1 299 ? 1.846 -16.797 -30.062 1 97.06 299 GLU B O 1
ATOM 4615 N N . PRO B 1 300 ? 2.912 -14.852 -29.484 1 97.44 300 PRO B N 1
ATOM 4616 C CA . PRO B 1 300 ? 4.195 -15.555 -29.516 1 97.44 300 PRO B CA 1
ATOM 4617 C C . PRO B 1 300 ? 4.246 -16.75 -28.562 1 97.44 300 PRO B C 1
ATOM 4619 O O . PRO B 1 300 ? 4.898 -17.75 -28.859 1 97.44 300 PRO B O 1
ATOM 4622 N N . PHE B 1 301 ? 3.607 -16.719 -27.469 1 98.12 301 PHE B N 1
ATOM 4623 C CA . PHE B 1 301 ? 3.584 -17.812 -26.5 1 98.12 301 PHE B CA 1
ATOM 4624 C C . PHE B 1 301 ? 2.895 -19.031 -27.094 1 98.12 301 PHE B C 1
ATOM 4626 O O . PHE B 1 301 ? 3.414 -20.141 -27.016 1 98.12 301 PHE B O 1
ATOM 4633 N N . VAL B 1 302 ? 1.752 -18.812 -27.688 1 98.31 302 VAL B N 1
ATOM 4634 C CA . VAL B 1 302 ? 0.957 -19.891 -28.25 1 98.31 302 VAL B CA 1
ATOM 4635 C C . VAL B 1 302 ? 1.719 -20.547 -29.406 1 98.31 302 VAL B C 1
ATOM 4637 O O . VAL B 1 302 ? 1.642 -21.766 -29.594 1 98.31 302 VAL B O 1
ATOM 4640 N N . GLU B 1 303 ? 2.516 -19.797 -30.078 1 97.31 303 GLU B N 1
ATOM 4641 C CA . GLU B 1 303 ? 3.277 -20.281 -31.219 1 97.31 303 GLU B CA 1
ATOM 4642 C C . GLU B 1 303 ? 4.305 -21.328 -30.781 1 97.31 303 GLU B C 1
ATOM 4644 O O . GLU B 1 303 ? 4.73 -22.156 -31.594 1 97.31 303 GLU B O 1
ATOM 4649 N N . LEU B 1 304 ? 4.676 -21.297 -29.547 1 96.69 304 LEU B N 1
ATOM 4650 C CA . LEU B 1 304 ? 5.637 -22.25 -29.031 1 96.69 304 LEU B CA 1
ATOM 4651 C C . LEU B 1 304 ? 5.047 -23.672 -29.031 1 96.69 304 LEU B C 1
ATOM 4653 O O . LEU B 1 304 ? 5.785 -24.656 -28.969 1 96.69 304 LEU B O 1
ATOM 4657 N N . PHE B 1 305 ? 3.738 -23.781 -29.125 1 96.31 305 PHE B N 1
ATOM 4658 C CA . PHE B 1 305 ? 3.07 -25.062 -29 1 96.31 305 PHE B CA 1
ATOM 4659 C C . PHE B 1 305 ? 2.562 -25.547 -30.359 1 96.31 305 PHE B C 1
ATOM 4661 O O . PHE B 1 305 ? 1.932 -26.594 -30.453 1 96.31 305 PHE B O 1
ATOM 4668 N N . ASP B 1 306 ? 2.742 -24.609 -31.391 1 84.88 306 ASP B N 1
ATOM 4669 C CA . ASP B 1 306 ? 2.34 -24.969 -32.75 1 84.88 306 ASP B CA 1
ATOM 4670 C C . ASP B 1 306 ? 3.303 -26 -33.344 1 84.88 306 ASP B C 1
ATOM 4672 O O . ASP B 1 306 ? 4.508 -25.953 -33.094 1 84.88 306 ASP B O 1
ATOM 4676 N N . ALA B 1 307 ? 2.85 -27.188 -33.75 1 62.03 307 ALA B N 1
ATOM 4677 C CA . ALA B 1 307 ? 3.607 -28.266 -34.406 1 62.03 307 ALA B CA 1
ATOM 4678 C C . ALA B 1 307 ? 4.086 -27.828 -35.781 1 62.03 307 ALA B C 1
ATOM 4680 O O . ALA B 1 307 ? 3.445 -27 -36.438 1 62.03 307 ALA B O 1
#

Organism: Natronomonas pharaonis (strain ATCC 35678 / DSM 2160 / CIP 103997 / JCM 8858 / NBRC 14720 / NCIMB 2260 / Gabara) (NCBI:txid348780)

Sequence (614 aa):
MAPKHLVRNAAVGLGAVVVGNRLLRCSPETLAPPLARTQQTYEWQHRDVAYTEAGDPDAPDLVLLHAPELPRSSHEFRYVIDALSETHHVFAPDLPGFGRSAQLPETYDAEGYSGFLQSFLSDMTEQPTVVAASVTAAYAVAAGTDANAATDIDEYVLICPTTTAPQTTRRLAPAYSLPVAGEAFRNVTMSKPMLRYRFGTDGFAEPSAMTAEWLRYSWQASHRQGGHRLLAARAAGRLDSDIDLGSVLSETATTTTLLWGREADSPPVAAGRRLATAADARLVVFENAATLPHAEHPEPFVELFDAMAPKHLVRNAAVGLGAVVVGNRLLRCSPETLAPPLARTQQTYEWQHRDVAYTEAGDPDAPDLVLLHAPELPRSSHEFRYVIDALSETHHVFAPDLPGFGRSAQLPETYDAEGYSGFLQSFLSDMTEQPTVVAASVTAAYAVAAGTDANAATDIDEYVLICPTTTAPQTTRRLAPAYSLPVAGEAFRNVTMSKPMLRYRFGTDGFAEPSAMTAEWLRYSWQASHRQGGHRLLAARAAGRLDSDIDLGSVLSETATTTTLLWGREADSPPVAAGRRLATAADARLVVFENAATLPHAEHPEPFVELFDA

Secondary structure (DSSP, 8-state):
--TTHHHHHHHHHHHHHHHHHHHSS--------TTSSPEEEEEETTEEEEEEEES-TTSPEEEEE--SSTT-SGGGGTTTHHHHTTTSEEEEEPPTTSTTSPPPSS---HHHHHHHHHHHHHHH-SS-EEEEETTHHHHHHHHHHSTT-----SEEEEES--SS--GGGGGGHHHHHSTTHHHHHHHHHTSHHHHHHHIIIII-SSGGGS-HHHHHHHHHHHTSTTHHHHHHHHHTTTT-----HHHHHHH-SSEEEEEEETT-BTTBHHHHHHHHHHHT-EEEEETT--S-HHHH-HHHHHHTT--/--TTHHHHHHHHHHHHHHHHHHHSS--------TTSSPEEEEEETTEEEEEEEES-TTSPEEEEE--SSTT-SGGGGTTTHHHHTTTSEEEEEPPTTSTTSPPPSS---HHHHHHHHHHHHHHH-SS-EEEEETTHHHHHHHHHHSTT-----SEEEEES--SS--GGGGGGHHHHHSTTHHHHHHHHHTSHHHHHHHIIIII-SSGGGS-HHHHHHHHHHHTSTTHHHHHHHHHTTTT-----HHHHHHH-SSEEEEEEETT-BTTBHHHHHHHHHHHT-EEEEETT--S-HHHH-HHHHHHTT--

Solvent-accessible surface area (backbone atoms only — not comparable to full-atom values): 31658 Å² total; per-residue (Å²): 140,76,80,65,64,65,59,56,61,54,51,55,57,55,49,52,42,52,49,49,54,46,65,72,28,57,62,80,66,73,75,69,57,57,62,82,47,74,64,47,76,46,78,54,95,89,33,50,26,28,25,35,71,41,50,47,85,85,33,57,38,33,37,44,38,42,39,89,42,85,46,44,24,40,40,60,43,51,70,35,49,69,69,48,22,73,68,18,17,33,38,32,38,17,55,77,52,24,54,78,12,37,71,64,91,63,83,66,31,32,66,58,51,16,50,48,47,37,50,49,44,45,75,74,43,68,54,28,32,38,34,18,20,26,46,34,27,48,27,48,50,50,21,55,67,36,92,80,41,81,34,56,59,55,30,42,40,28,34,46,61,36,38,63,70,78,71,87,36,42,65,48,15,66,43,24,64,36,78,71,42,3,52,50,45,38,52,58,66,49,24,67,58,43,44,53,47,48,34,42,70,48,35,31,59,50,50,82,72,60,45,71,65,56,52,52,49,30,38,54,45,43,62,40,90,67,37,26,55,56,51,18,25,52,18,62,49,37,51,35,45,89,69,57,63,28,62,55,44,48,71,43,88,47,49,46,37,38,37,33,10,59,59,16,67,87,66,32,44,68,56,51,54,52,41,22,62,53,20,72,32,49,73,46,73,37,77,84,10,6,62,35,38,52,58,71,39,28,65,72,48,55,54,74,73,60,129,140,76,81,66,64,65,61,56,60,56,51,56,58,54,48,50,40,52,48,49,55,46,65,72,31,57,64,81,65,72,75,69,58,58,64,81,46,75,64,47,76,45,79,53,95,88,32,50,25,29,26,37,70,41,50,48,85,84,33,57,38,32,36,45,39,40,38,89,42,84,46,45,23,38,41,62,43,51,70,35,49,69,69,49,20,74,69,17,18,32,38,32,38,16,55,78,54,24,54,78,12,37,70,64,92,64,84,64,30,31,67,58,51,15,51,49,46,37,51,49,46,45,74,74,44,68,54,27,32,40,35,18,21,25,46,35,26,46,28,48,50,51,20,54,67,35,91,81,43,80,33,54,58,54,29,41,39,28,33,47,60,35,40,65,71,78,72,85,37,42,66,48,15,66,43,25,64,35,81,70,41,3,50,51,46,39,53,57,67,47,23,68,59,42,45,52,47,48,34,41,68,48,35,31,59,50,51,83,74,59,45,70,65,57,53,52,48,30,38,54,45,45,64,39,91,68,38,26,55,56,52,17,24,51,17,62,50,37,52,35,45,88,69,57,63,29,61,55,43,48,71,42,87,46,50,46,37,37,37,33,11,60,60,15,70,87,66,31,43,68,57,52,52,53,40,22,61,52,20,72,34,50,73,47,72,36,77,84,10,7,62,36,36,51,57,71,38,29,64,71,49,53,54,74,71,60,130